Protein AF-0000000075760224 (afdb_homodimer)

Structure (mmCIF, N/CA/C/O backbone):
data_AF-0000000075760224-model_v1
#
loop_
_entity.id
_entity.type
_entity.pdbx_description
1 polymer 'JmjC domain-containing protein'
#
loop_
_atom_site.group_PDB
_atom_site.id
_atom_site.type_symbol
_atom_site.label_atom_id
_atom_site.label_alt_id
_atom_site.label_comp_id
_atom_site.label_asym_id
_atom_site.label_entity_id
_atom_site.label_seq_id
_atom_site.pdbx_PDB_ins_code
_atom_site.Cartn_x
_atom_site.Cartn_y
_atom_site.Cartn_z
_atom_site.occupancy
_atom_site.B_iso_or_equiv
_atom_site.auth_seq_id
_atom_site.auth_comp_id
_atom_site.auth_asym_id
_atom_site.auth_atom_id
_atom_site.pdbx_PDB_model_num
ATOM 1 N N . MET A 1 1 ? -5.883 -42.688 2.965 1 46.28 1 MET A N 1
ATOM 2 C CA . MET A 1 1 ? -4.938 -41.656 3.363 1 46.28 1 MET A CA 1
ATOM 3 C C . MET A 1 1 ? -3.744 -41.594 2.418 1 46.28 1 MET A C 1
ATOM 5 O O . MET A 1 1 ? -2.818 -42.406 2.543 1 46.28 1 MET A O 1
ATOM 9 N N . THR A 1 2 ? -4.09 -41.062 1.097 1 63.41 2 THR A N 1
ATOM 10 C CA . THR A 1 2 ? -3.432 -41.031 -0.203 1 63.41 2 THR A CA 1
ATOM 11 C C . THR A 1 2 ? -2.045 -40.406 -0.088 1 63.41 2 THR A C 1
ATOM 13 O O . THR A 1 2 ? -1.221 -40.531 -0.996 1 63.41 2 THR A O 1
ATOM 16 N N . SER A 1 3 ? -1.834 -39.938 1.154 1 78.12 3 SER A N 1
ATOM 17 C CA . SER A 1 3 ? -0.6 -39.156 1.267 1 78.12 3 SER A CA 1
ATOM 18 C C . SER A 1 3 ? 0.62 -40.062 1.327 1 78.12 3 SER A C 1
ATOM 20 O O . SER A 1 3 ? 1.736 -39.656 1.024 1 78.12 3 SER A O 1
ATOM 22 N N . ASP A 1 4 ? 0.346 -41.406 1.604 1 88.06 4 ASP A N 1
ATOM 23 C CA . ASP A 1 4 ? 1.471 -42.344 1.725 1 88.06 4 ASP A CA 1
ATOM 24 C C . ASP A 1 4 ? 1.551 -43.281 0.516 1 88.06 4 ASP A C 1
ATOM 26 O O . ASP A 1 4 ? 2.486 -44.062 0.398 1 88.06 4 ASP A O 1
ATOM 30 N N . ILE A 1 5 ? 0.631 -43.125 -0.309 1 91.25 5 ILE A N 1
ATOM 31 C CA . ILE A 1 5 ? 0.588 -43.969 -1.491 1 91.25 5 ILE A CA 1
ATOM 32 C C . ILE A 1 5 ? 1.533 -43.438 -2.559 1 91.25 5 ILE A C 1
ATOM 34 O O . ILE A 1 5 ? 1.51 -42.219 -2.861 1 91.25 5 ILE A O 1
ATOM 38 N N . PRO A 1 6 ? 2.352 -44.375 -3.012 1 94 6 PRO A N 1
ATOM 39 C CA . PRO A 1 6 ? 3.236 -43.938 -4.09 1 94 6 PRO A CA 1
ATOM 40 C C . PRO A 1 6 ? 2.473 -43.344 -5.277 1 94 6 PRO A C 1
ATOM 42 O O . PRO A 1 6 ? 1.402 -43.844 -5.633 1 94 6 PRO A O 1
ATOM 45 N N . LEU A 1 7 ? 3.002 -42.312 -5.773 1 95.12 7 LEU A N 1
ATOM 46 C CA . LEU A 1 7 ? 2.393 -41.656 -6.926 1 95.12 7 LEU A CA 1
ATOM 47 C C . LEU A 1 7 ? 3.254 -41.844 -8.172 1 95.12 7 LEU A C 1
ATOM 49 O O . LEU A 1 7 ? 4.453 -41.562 -8.148 1 95.12 7 LEU A O 1
ATOM 53 N N . GLN A 1 8 ? 2.646 -42.25 -9.258 1 94.88 8 GLN A N 1
ATOM 54 C CA . GLN A 1 8 ? 3.355 -42.406 -10.516 1 94.88 8 GLN A CA 1
ATOM 55 C C . GLN A 1 8 ? 3.98 -41.094 -10.984 1 94.88 8 GLN A C 1
ATOM 57 O O . GLN A 1 8 ? 5.125 -41.062 -11.438 1 94.88 8 GLN A O 1
ATOM 62 N N . ILE A 1 9 ? 3.273 -40 -10.805 1 96.88 9 ILE A N 1
ATOM 63 C CA . ILE A 1 9 ? 3.709 -38.688 -11.273 1 96.88 9 ILE A CA 1
ATOM 64 C C . ILE A 1 9 ? 4.973 -38.281 -10.531 1 96.88 9 ILE A C 1
ATOM 66 O O . ILE A 1 9 ? 5.715 -37.406 -10.992 1 96.88 9 ILE A O 1
ATOM 70 N N . LEU A 1 10 ? 5.215 -38.906 -9.352 1 97.19 10 LEU A N 1
ATOM 71 C CA . LEU A 1 10 ? 6.387 -38.594 -8.539 1 97.19 10 LEU A CA 1
ATOM 72 C C . LEU A 1 10 ? 7.414 -39.719 -8.602 1 97.19 10 LEU A C 1
ATOM 74 O O . LEU A 1 10 ? 8.289 -39.812 -7.742 1 97.19 10 LEU A O 1
ATOM 78 N N . GLY A 1 11 ? 7.242 -40.594 -9.57 1 95.88 11 GLY A N 1
ATOM 79 C CA . GLY A 1 11 ? 8.203 -41.656 -9.766 1 95.88 11 GLY A CA 1
ATOM 80 C C . GLY A 1 11 ? 8.094 -42.75 -8.727 1 95.88 11 GLY A C 1
ATOM 81 O O . GLY A 1 11 ? 9.094 -43.406 -8.391 1 95.88 11 GLY A O 1
ATOM 82 N N . GLY A 1 12 ? 6.961 -42.781 -8.102 1 96.06 12 GLY A N 1
ATOM 83 C CA . GLY A 1 12 ? 6.727 -43.875 -7.168 1 96.06 12 GLY A CA 1
ATOM 84 C C . GLY A 1 12 ? 6.941 -43.5 -5.719 1 96.06 12 GLY A C 1
ATOM 85 O O . GLY A 1 12 ? 6.785 -44.312 -4.816 1 96.06 12 GLY A O 1
ATOM 86 N N . ILE A 1 13 ? 7.297 -42.312 -5.473 1 96.19 13 ILE A N 1
ATOM 87 C CA . ILE A 1 13 ? 7.355 -41.906 -4.078 1 96.19 13 ILE A CA 1
ATOM 88 C C . ILE A 1 13 ? 6.027 -41.25 -3.678 1 96.19 13 ILE A C 1
ATOM 90 O O . ILE A 1 13 ? 5.238 -40.844 -4.539 1 96.19 13 ILE A O 1
ATOM 94 N N . SER A 1 14 ? 5.812 -41.188 -2.438 1 96.94 14 SER A N 1
ATOM 95 C CA . SER A 1 14 ? 4.551 -40.656 -1.937 1 96.94 14 SER A CA 1
ATOM 96 C C . SER A 1 14 ? 4.586 -39.125 -1.882 1 96.94 14 SER A C 1
ATOM 98 O O . SER A 1 14 ? 5.66 -38.531 -1.923 1 96.94 14 SER A O 1
ATOM 100 N N . ALA A 1 15 ? 3.369 -38.625 -1.834 1 96.62 15 ALA A N 1
ATOM 101 C CA . ALA A 1 15 ? 3.275 -37.188 -1.642 1 96.62 15 ALA A CA 1
ATOM 102 C C . ALA A 1 15 ? 3.994 -36.75 -0.366 1 96.62 15 ALA A C 1
ATOM 104 O O . ALA A 1 15 ? 4.703 -35.719 -0.356 1 96.62 15 ALA A O 1
ATOM 105 N N . ARG A 1 16 ? 3.828 -37.438 0.698 1 97.31 16 ARG A N 1
ATOM 106 C CA . ARG A 1 16 ? 4.473 -37.125 1.971 1 97.31 16 ARG A CA 1
ATOM 107 C C . ARG A 1 16 ? 5.992 -37.094 1.824 1 97.31 16 ARG A C 1
ATOM 109 O O . ARG A 1 16 ? 6.656 -36.188 2.328 1 97.31 16 ARG A O 1
ATOM 116 N N . GLU A 1 17 ? 6.504 -38.125 1.164 1 97.62 17 GLU A N 1
ATOM 117 C CA . GLU A 1 17 ? 7.945 -38.188 0.942 1 97.62 17 GLU A CA 1
ATOM 118 C C . GLU A 1 17 ? 8.43 -37 0.099 1 97.62 17 GLU A C 1
ATOM 120 O O . GLU A 1 17 ? 9.461 -36.406 0.4 1 97.62 17 GLU A O 1
ATOM 125 N N . PHE A 1 18 ? 7.742 -36.719 -0.937 1 98.25 18 PHE A N 1
ATOM 126 C CA . PHE A 1 18 ? 8.109 -35.594 -1.794 1 98.25 18 PHE A CA 1
ATOM 127 C C . PHE A 1 18 ? 8.133 -34.281 -1.004 1 98.25 18 PHE A C 1
ATOM 129 O O . PHE A 1 18 ? 9.086 -33.5 -1.097 1 98.25 18 PHE A O 1
ATOM 136 N N . LEU A 1 19 ? 7.051 -34.062 -0.207 1 97.75 19 LEU A N 1
ATOM 137 C CA . LEU A 1 19 ? 6.934 -32.844 0.562 1 97.75 19 LEU A CA 1
ATOM 138 C C . LEU A 1 19 ? 8.023 -32.75 1.629 1 97.75 19 LEU A C 1
ATOM 140 O O . LEU A 1 19 ? 8.547 -31.672 1.906 1 97.75 19 LEU A O 1
ATOM 144 N N . ARG A 1 20 ? 8.375 -33.812 2.172 1 97.06 20 ARG A N 1
ATOM 145 C CA . ARG A 1 20 ? 9.383 -33.844 3.223 1 97.06 20 ARG A CA 1
ATOM 146 C C . ARG A 1 20 ? 10.781 -33.625 2.65 1 97.06 20 ARG A C 1
ATOM 148 O O . ARG A 1 20 ? 11.578 -32.875 3.217 1 97.06 20 ARG A O 1
ATOM 155 N N . ASP A 1 21 ? 11.078 -34.188 1.436 1 98.06 21 ASP A N 1
ATOM 156 C CA . ASP A 1 21 ? 12.469 -34.312 1.008 1 98.06 21 ASP A CA 1
ATOM 157 C C . ASP A 1 21 ? 12.773 -33.375 -0.152 1 98.06 21 ASP A C 1
ATOM 159 O O . ASP A 1 21 ? 13.938 -33.062 -0.407 1 98.06 21 ASP A O 1
ATOM 163 N N . TYR A 1 22 ? 11.734 -32.906 -0.926 1 98.56 22 TYR A N 1
ATOM 164 C CA . TYR A 1 22 ? 12.047 -32.25 -2.191 1 98.56 22 TYR A CA 1
ATOM 165 C C . TYR A 1 22 ? 11.375 -30.891 -2.283 1 98.56 22 TYR A C 1
ATOM 167 O O . TYR A 1 22 ? 11.992 -29.906 -2.697 1 98.56 22 TYR A O 1
ATOM 175 N N . TRP A 1 23 ? 10.102 -30.781 -1.84 1 98.44 23 TRP A N 1
ATOM 176 C CA . TRP A 1 23 ? 9.32 -29.562 -2 1 98.44 23 TRP A CA 1
ATOM 177 C C . TRP A 1 23 ? 10.031 -28.359 -1.372 1 98.44 23 TRP A C 1
ATOM 179 O O . TRP A 1 23 ? 10.164 -28.281 -0.148 1 98.44 23 TRP A O 1
ATOM 189 N N . GLN A 1 24 ? 10.508 -27.438 -2.209 1 98 24 GLN A N 1
ATOM 190 C CA . GLN A 1 24 ? 11.227 -26.219 -1.864 1 98 24 GLN A CA 1
ATOM 191 C C . GLN A 1 24 ? 12.57 -26.531 -1.207 1 98 24 GLN A C 1
ATOM 193 O O . GLN A 1 24 ? 13.039 -25.781 -0.354 1 98 24 GLN A O 1
ATOM 198 N N . LYS A 1 25 ? 13.18 -27.688 -1.519 1 98 25 LYS A N 1
ATOM 199 C CA . LYS A 1 25 ? 14.43 -28.094 -0.888 1 98 25 LYS A CA 1
ATOM 200 C C . LYS A 1 25 ? 15.477 -28.469 -1.935 1 98 25 LYS A C 1
ATOM 202 O O . LYS A 1 25 ? 16.578 -27.938 -1.939 1 98 25 LYS A O 1
ATOM 207 N N . LYS A 1 26 ? 15.188 -29.344 -2.773 1 97.94 26 LYS A N 1
ATOM 208 C CA . LYS A 1 26 ? 16.125 -29.766 -3.812 1 97.94 26 LYS A CA 1
ATOM 209 C C . LYS A 1 26 ? 15.383 -30.281 -5.043 1 97.94 26 LYS A C 1
ATOM 211 O O . LYS A 1 26 ? 14.211 -30.656 -4.957 1 97.94 26 LYS A O 1
ATOM 216 N N . PRO A 1 27 ? 16.078 -30.25 -6.242 1 98.62 27 PRO A N 1
ATOM 217 C CA . PRO A 1 27 ? 15.445 -30.719 -7.477 1 98.62 27 PRO A CA 1
ATOM 218 C C . PRO A 1 27 ? 15.195 -32.219 -7.484 1 98.62 27 PRO A C 1
ATOM 220 O O . PRO A 1 27 ? 15.797 -32.969 -6.695 1 98.62 27 PRO A O 1
ATOM 223 N N . LEU A 1 28 ? 14.266 -32.688 -8.32 1 98.75 28 LEU A N 1
ATOM 224 C CA . LEU A 1 28 ? 13.945 -34.094 -8.469 1 98.75 28 LEU A CA 1
ATOM 225 C C . LEU A 1 28 ? 13.695 -34.438 -9.93 1 98.75 28 LEU A C 1
ATOM 227 O O . LEU A 1 28 ? 12.805 -33.875 -10.562 1 98.75 28 LEU A O 1
ATOM 231 N N . LEU A 1 29 ? 14.508 -35.312 -10.539 1 98.75 29 LEU A N 1
ATOM 232 C CA . LEU A 1 29 ? 14.258 -35.875 -11.859 1 98.75 29 LEU A CA 1
ATOM 233 C C . LEU A 1 29 ? 13.375 -37.125 -11.773 1 98.75 29 LEU A C 1
ATOM 235 O O . LEU A 1 29 ? 13.664 -38.031 -11.008 1 98.75 29 LEU A O 1
ATOM 239 N N . ILE A 1 30 ? 12.32 -37.125 -12.469 1 98.69 30 ILE A N 1
ATOM 240 C CA . ILE A 1 30 ? 11.398 -38.25 -12.5 1 98.69 30 ILE A CA 1
ATOM 241 C C . ILE A 1 30 ? 11.312 -38.812 -13.914 1 98.69 30 ILE A C 1
ATOM 243 O O . ILE A 1 30 ? 10.695 -38.188 -14.797 1 98.69 30 ILE A O 1
ATOM 247 N N . ARG A 1 31 ? 11.875 -39.938 -14.141 1 98.5 31 ARG A N 1
ATOM 248 C CA . ARG A 1 31 ? 11.773 -40.594 -15.445 1 98.5 31 ARG A CA 1
ATOM 249 C C . ARG A 1 31 ? 10.383 -41.156 -15.656 1 98.5 31 ARG A C 1
ATOM 251 O O . ARG A 1 31 ? 9.859 -41.875 -14.797 1 98.5 31 ARG A O 1
ATOM 258 N N . GLN A 1 32 ? 9.82 -40.844 -16.797 1 98.12 32 GLN A N 1
ATOM 259 C CA . GLN A 1 32 ? 8.508 -41.344 -17.188 1 98.12 32 GLN A CA 1
ATOM 260 C C . GLN A 1 32 ? 7.473 -41.062 -16.094 1 98.12 32 GLN A C 1
ATOM 262 O O . GLN A 1 32 ? 6.754 -42 -15.68 1 98.12 32 GLN A O 1
ATOM 267 N N . ALA A 1 33 ? 7.516 -39.875 -15.586 1 98.38 33 ALA A N 1
ATOM 268 C CA . ALA A 1 33 ? 6.48 -39.438 -14.656 1 98.38 33 ALA A CA 1
ATOM 269 C C . ALA A 1 33 ? 5.086 -39.719 -15.211 1 98.38 33 ALA A C 1
ATOM 271 O O . ALA A 1 33 ? 4.188 -40.125 -14.469 1 98.38 33 ALA A O 1
ATOM 272 N N . ILE A 1 34 ? 4.887 -39.438 -16.469 1 97.88 34 ILE A N 1
ATOM 273 C CA . ILE A 1 34 ? 3.709 -39.875 -17.219 1 97.88 34 ILE A CA 1
ATOM 274 C C . ILE A 1 34 ? 4.125 -40.781 -18.359 1 97.88 34 ILE A C 1
ATOM 276 O O . ILE A 1 34 ? 4.457 -40.344 -19.453 1 97.88 34 ILE A O 1
ATOM 280 N N . PRO A 1 35 ? 3.959 -42.031 -18.125 1 96.75 35 PRO A N 1
ATOM 281 C CA . PRO A 1 35 ? 4.441 -43 -19.109 1 96.75 35 PRO A CA 1
ATOM 282 C C . PRO A 1 35 ? 3.75 -42.844 -20.469 1 96.75 35 PRO A C 1
ATOM 284 O O . PRO A 1 35 ? 2.52 -42.781 -20.531 1 96.75 35 PRO A O 1
ATOM 287 N N . GLY A 1 36 ? 4.57 -42.844 -21.484 1 95.12 36 GLY A N 1
ATOM 288 C CA . GLY A 1 36 ? 4.047 -42.75 -22.844 1 95.12 36 GLY A CA 1
ATOM 289 C C . GLY A 1 36 ? 3.297 -41.469 -23.125 1 95.12 36 GLY A C 1
ATOM 290 O O . GLY A 1 36 ? 2.33 -41.469 -23.891 1 95.12 36 GLY A O 1
ATOM 291 N N . PHE A 1 37 ? 3.695 -40.438 -22.5 1 97.31 37 PHE A N 1
ATOM 292 C CA . PHE A 1 37 ? 3.006 -39.156 -22.641 1 97.31 37 PHE A CA 1
ATOM 293 C C . PHE A 1 37 ? 3 -38.688 -24.094 1 97.31 37 PHE A C 1
ATOM 295 O O . PHE A 1 37 ? 4.035 -38.719 -24.766 1 97.31 37 PHE A O 1
ATOM 302 N N . GLN A 1 38 ? 1.79 -38.344 -24.578 1 96.25 38 GLN A N 1
ATOM 303 C CA . GLN A 1 38 ? 1.595 -37.719 -25.875 1 96.25 38 GLN A CA 1
ATOM 304 C C . GLN A 1 38 ? 0.991 -36.312 -25.719 1 96.25 38 GLN A C 1
ATOM 306 O O . GLN A 1 38 ? -0.082 -36.156 -25.125 1 96.25 38 GLN A O 1
ATOM 311 N N . SER A 1 39 ? 1.706 -35.375 -26.203 1 96.81 39 SER A N 1
ATOM 312 C CA . SER A 1 39 ? 1.225 -34 -26.078 1 96.81 39 SER A CA 1
ATOM 313 C C . SER A 1 39 ? -0.166 -33.844 -26.688 1 96.81 39 SER A C 1
ATOM 315 O O . SER A 1 39 ? -0.39 -34.219 -27.844 1 96.81 39 SER A O 1
ATOM 317 N N . PRO A 1 40 ? -1.047 -33.219 -25.922 1 96.31 40 PRO A N 1
ATOM 318 C CA . PRO A 1 40 ? -2.393 -33 -26.453 1 96.31 40 PRO A CA 1
ATOM 319 C C . PRO A 1 40 ? -2.436 -31.906 -27.516 1 96.31 40 PRO A C 1
ATOM 321 O O . PRO A 1 40 ? -3.422 -31.781 -28.25 1 96.31 40 PRO A O 1
ATOM 324 N N . ILE A 1 41 ? -1.435 -31.125 -27.578 1 96.94 41 ILE A N 1
ATOM 325 C CA . ILE A 1 41 ? -1.355 -30.094 -28.594 1 96.94 41 ILE A CA 1
ATOM 326 C C . ILE A 1 41 ? -0.069 -30.25 -29.406 1 96.94 41 ILE A C 1
ATOM 328 O O . ILE A 1 41 ? 0.978 -30.594 -28.859 1 96.94 41 ILE A O 1
ATOM 332 N N . SER A 1 42 ? -0.177 -30.016 -30.688 1 97.38 42 SER A N 1
ATOM 333 C CA . SER A 1 42 ? 0.991 -30.078 -31.562 1 97.38 42 SER A CA 1
ATOM 334 C C . SER A 1 42 ? 1.739 -28.75 -31.578 1 97.38 42 SER A C 1
ATOM 336 O O . SER A 1 42 ? 1.207 -27.719 -31.156 1 97.38 42 SER A O 1
ATOM 338 N N . PRO A 1 43 ? 2.996 -28.812 -32.094 1 97.31 43 PRO A N 1
ATOM 339 C CA . PRO A 1 43 ? 3.734 -27.562 -32.281 1 97.31 43 PRO A CA 1
ATOM 340 C C . PRO A 1 43 ? 2.979 -26.547 -33.125 1 97.31 43 PRO A C 1
ATOM 342 O O . PRO A 1 43 ? 2.943 -25.359 -32.812 1 97.31 43 PRO A O 1
ATOM 345 N N . ASP A 1 44 ? 2.35 -27.031 -34.156 1 97 44 ASP A N 1
ATOM 346 C CA . ASP A 1 44 ? 1.615 -26.141 -35.062 1 97 44 ASP A CA 1
ATOM 347 C C . ASP A 1 44 ? 0.422 -25.5 -34.375 1 97 44 ASP A C 1
ATOM 349 O O . ASP A 1 44 ? 0.134 -24.328 -34.562 1 97 44 ASP A O 1
ATOM 353 N N . GLU A 1 45 ? -0.221 -26.297 -33.625 1 97.62 45 GLU A N 1
ATOM 354 C CA . GLU A 1 45 ? -1.354 -25.781 -32.875 1 97.62 45 GLU A CA 1
ATOM 355 C C . GLU A 1 45 ? -0.904 -24.734 -31.859 1 97.62 45 GLU A C 1
ATOM 357 O O . GLU A 1 45 ? -1.586 -23.719 -31.656 1 97.62 45 GLU A O 1
ATOM 362 N N . LEU A 1 46 ? 0.203 -25.016 -31.234 1 98.38 46 LEU A N 1
ATOM 363 C CA . LEU A 1 46 ? 0.751 -24.062 -30.281 1 98.38 46 LEU A CA 1
ATOM 364 C C . LEU A 1 46 ? 1.083 -22.734 -30.984 1 98.38 46 LEU A C 1
ATOM 366 O O . LEU A 1 46 ? 0.744 -21.672 -30.484 1 98.38 46 LEU A O 1
ATOM 370 N N . ALA A 1 47 ? 1.733 -22.812 -32.125 1 97.88 47 ALA A N 1
ATOM 371 C CA . ALA A 1 47 ? 2.018 -21.625 -32.938 1 97.88 47 ALA A CA 1
ATOM 372 C C . ALA A 1 47 ? 0.734 -20.875 -33.281 1 97.88 47 ALA A C 1
ATOM 374 O O . ALA A 1 47 ? 0.706 -19.641 -33.312 1 97.88 47 ALA A O 1
ATOM 375 N N . GLY A 1 48 ? -0.231 -21.672 -33.625 1 97.94 48 GLY A N 1
ATOM 376 C CA . GLY A 1 48 ? -1.524 -21.078 -33.906 1 97.94 48 GLY A CA 1
ATOM 377 C C . GLY A 1 48 ? -2.092 -20.25 -32.781 1 97.94 48 GLY A C 1
ATOM 378 O O . GLY A 1 48 ? -2.66 -19.188 -33 1 97.94 48 GLY A O 1
ATOM 379 N N . LEU A 1 49 ? -1.981 -20.734 -31.562 1 98.06 49 LEU A N 1
ATOM 380 C CA . LEU A 1 49 ? -2.445 -20 -30.391 1 98.06 49 LEU A CA 1
ATOM 381 C C . LEU A 1 49 ? -1.735 -18.656 -30.281 1 98.06 49 LEU A C 1
ATOM 383 O O . LEU A 1 49 ? -2.346 -17.656 -29.891 1 98.06 49 LEU A O 1
ATOM 387 N N . SER A 1 50 ? -0.488 -18.578 -30.625 1 98.25 50 SER A N 1
ATOM 388 C CA . SER A 1 50 ? 0.325 -17.375 -30.484 1 98.25 50 SER A CA 1
ATOM 389 C C . SER A 1 50 ? -0.101 -16.297 -31.469 1 98.25 50 SER A C 1
ATOM 391 O O . SER A 1 50 ? 0.34 -15.156 -31.375 1 98.25 50 SER A O 1
ATOM 393 N N . LEU A 1 51 ? -0.945 -16.672 -32.5 1 97.94 51 LEU A N 1
ATOM 394 C CA . LEU A 1 51 ? -1.429 -15.695 -33.469 1 97.94 51 LEU A CA 1
ATOM 395 C C . LEU A 1 51 ? -2.613 -14.914 -32.906 1 97.94 51 LEU A C 1
ATOM 397 O O . LEU A 1 51 ? -2.996 -13.883 -33.469 1 97.94 51 LEU A O 1
ATOM 401 N N . GLU A 1 52 ? -3.166 -15.43 -31.844 1 96.5 52 GLU A N 1
ATOM 402 C CA . GLU A 1 52 ? -4.371 -14.828 -31.281 1 96.5 52 GLU A CA 1
ATOM 403 C C . GLU A 1 52 ? -4.035 -13.617 -30.422 1 96.5 52 GLU A C 1
ATOM 405 O O . GLU A 1 52 ? -3.094 -13.664 -29.625 1 96.5 52 GLU A O 1
ATOM 410 N N . GLU A 1 53 ? -4.828 -12.578 -30.422 1 94.56 53 GLU A N 1
ATOM 411 C CA . GLU A 1 53 ? -4.582 -11.312 -29.719 1 94.56 53 GLU A CA 1
ATOM 412 C C . GLU A 1 53 ? -4.719 -11.477 -28.219 1 94.56 53 GLU A C 1
ATOM 414 O O . GLU A 1 53 ? -4.027 -10.797 -27.453 1 94.56 53 GLU A O 1
ATOM 419 N N . ASP A 1 54 ? -5.504 -12.336 -27.766 1 93.75 54 ASP A N 1
ATOM 420 C CA . ASP A 1 54 ? -5.797 -12.438 -26.344 1 93.75 54 ASP A CA 1
ATOM 421 C C . ASP A 1 54 ? -4.926 -13.5 -25.672 1 93.75 54 ASP A C 1
ATOM 423 O O . ASP A 1 54 ? -5.133 -13.828 -24.5 1 93.75 54 ASP A O 1
ATOM 427 N N . VAL A 1 55 ? -3.959 -14.031 -26.453 1 96.81 55 VAL A N 1
ATOM 428 C CA . VAL A 1 55 ? -3.076 -15.062 -25.922 1 96.81 55 VAL A CA 1
ATOM 429 C C . VAL A 1 55 ? -1.679 -14.484 -25.703 1 96.81 55 VAL A C 1
ATOM 431 O O . VAL A 1 55 ? -1.061 -13.977 -26.641 1 96.81 55 VAL A O 1
ATOM 434 N N . GLU A 1 56 ? -1.23 -14.531 -24.453 1 97.25 56 GLU A N 1
ATOM 435 C CA . GLU A 1 56 ? 0.111 -14.055 -24.141 1 97.25 56 GLU A CA 1
ATOM 436 C C . GLU A 1 56 ? 1.178 -15.023 -24.641 1 97.25 56 GLU A C 1
ATOM 438 O O . GLU A 1 56 ? 1.187 -16.188 -24.25 1 97.25 56 GLU A O 1
ATOM 443 N N . SER A 1 57 ? 2.018 -14.562 -25.531 1 98.19 57 SER A N 1
ATOM 444 C CA . SER A 1 57 ? 3.08 -15.383 -26.094 1 98.19 57 SER A CA 1
ATOM 445 C C . SER A 1 57 ? 4.348 -14.57 -26.312 1 98.19 57 SER A C 1
ATOM 447 O O . SER A 1 57 ? 4.297 -13.344 -26.422 1 98.19 57 SER A O 1
ATOM 449 N N . ARG A 1 58 ? 5.559 -15.234 -26.297 1 97.56 58 ARG A N 1
ATOM 450 C CA . ARG A 1 58 ? 6.859 -14.617 -26.531 1 97.56 58 ARG A CA 1
ATOM 451 C C . ARG A 1 58 ? 7.762 -15.531 -27.344 1 97.56 58 ARG A C 1
ATOM 453 O O . ARG A 1 58 ? 7.648 -16.75 -27.281 1 97.56 58 ARG A O 1
ATOM 460 N N . LEU A 1 59 ? 8.602 -14.883 -28.109 1 97.69 59 LEU A N 1
ATOM 461 C CA . LEU A 1 59 ? 9.648 -15.57 -28.859 1 97.69 59 LEU A CA 1
ATOM 462 C C . LEU A 1 59 ? 11.031 -15.133 -28.359 1 97.69 59 LEU A C 1
ATOM 464 O O . LEU A 1 59 ? 11.297 -13.938 -28.25 1 97.69 59 LEU A O 1
ATOM 468 N N . VAL A 1 60 ? 11.789 -16.109 -28.031 1 97.31 60 VAL A N 1
ATOM 469 C CA . VAL A 1 60 ? 13.18 -15.836 -27.656 1 97.31 60 VAL A CA 1
ATOM 470 C C . VAL A 1 60 ? 14.109 -16.375 -28.734 1 97.31 60 VAL A C 1
ATOM 472 O O . VAL A 1 60 ? 14.094 -17.578 -29.047 1 97.31 60 VAL A O 1
ATOM 475 N N . ILE A 1 61 ? 14.898 -15.484 -29.281 1 96.38 61 ILE A N 1
ATOM 476 C CA . ILE A 1 61 ? 15.859 -15.836 -30.328 1 96.38 61 ILE A CA 1
ATOM 477 C C . ILE A 1 61 ? 17.281 -15.57 -29.828 1 96.38 61 ILE A C 1
ATOM 479 O O . ILE A 1 61 ? 17.656 -14.422 -29.594 1 96.38 61 ILE A O 1
ATOM 483 N N . GLU A 1 62 ? 18.031 -16.625 -29.719 1 94.44 62 GLU A N 1
ATOM 484 C CA . GLU A 1 62 ? 19.344 -16.5 -29.094 1 94.44 62 GLU A CA 1
ATOM 485 C C . GLU A 1 62 ? 20.266 -15.617 -29.922 1 94.44 62 GLU A C 1
ATOM 487 O O . GLU A 1 62 ? 21 -14.789 -29.375 1 94.44 62 GLU A O 1
ATOM 492 N N . HIS A 1 63 ? 20.281 -15.812 -31.203 1 91.25 63 HIS A N 1
ATOM 493 C CA . HIS A 1 63 ? 21.172 -15.07 -32.094 1 91.25 63 HIS A CA 1
ATOM 494 C C . HIS A 1 63 ? 20.375 -14.172 -33.031 1 91.25 63 HIS A C 1
ATOM 496 O O . HIS A 1 63 ? 20.578 -14.219 -34.25 1 91.25 63 HIS A O 1
ATOM 502 N N . GLY A 1 64 ? 19.578 -13.305 -32.5 1 87.56 64 GLY A N 1
ATOM 503 C CA . GLY A 1 64 ? 18.812 -12.375 -33.312 1 87.56 64 GLY A CA 1
ATOM 504 C C . GLY A 1 64 ? 19.5 -11.039 -33.5 1 87.56 64 GLY A C 1
ATOM 505 O O . GLY A 1 64 ? 20.719 -10.984 -33.719 1 87.56 64 GLY A O 1
ATOM 506 N N . GLU A 1 65 ? 18.781 -10.008 -33.531 1 82.5 65 GLU A N 1
ATOM 507 C CA . GLU A 1 65 ? 19.375 -8.68 -33.625 1 82.5 65 GLU A CA 1
ATOM 508 C C . GLU A 1 65 ? 20.312 -8.406 -32.438 1 82.5 65 GLU A C 1
ATOM 510 O O . GLU A 1 65 ? 21.297 -7.684 -32.562 1 82.5 65 GLU A O 1
ATOM 515 N N . SER A 1 66 ? 19.938 -8.977 -31.344 1 82.31 66 SER A N 1
ATOM 516 C CA . SER A 1 66 ? 20.766 -9.016 -30.141 1 82.31 66 SER A CA 1
ATOM 517 C C . SER A 1 66 ? 20.797 -10.414 -29.547 1 82.31 66 SER A C 1
ATOM 519 O O . SER A 1 66 ? 19.953 -11.25 -29.844 1 82.31 66 SER A O 1
ATOM 521 N N . PRO A 1 67 ? 21.953 -10.539 -28.891 1 86.44 67 PRO A N 1
ATOM 522 C CA . PRO A 1 67 ? 21.875 -11.812 -28.172 1 86.44 67 PRO A CA 1
ATOM 523 C C . PRO A 1 67 ? 20.672 -11.914 -27.25 1 86.44 67 PRO A C 1
ATOM 525 O O . PRO A 1 67 ? 20.391 -10.977 -26.484 1 86.44 67 PRO A O 1
ATOM 528 N N . TRP A 1 68 ? 19.938 -13.023 -27.516 1 92.12 68 TRP A N 1
ATOM 529 C CA . TRP A 1 68 ? 18.719 -13.289 -26.766 1 92.12 68 TRP A CA 1
ATOM 530 C C . TRP A 1 68 ? 17.641 -12.242 -27.078 1 92.12 68 TRP A C 1
ATOM 532 O O . TRP A 1 68 ? 17.188 -11.531 -26.188 1 92.12 68 TRP A O 1
ATOM 542 N N . GLU A 1 69 ? 17.219 -12.227 -28.188 1 94.25 69 GLU A N 1
ATOM 543 C CA . GLU A 1 69 ? 16.172 -11.305 -28.625 1 94.25 69 GLU A CA 1
ATOM 544 C C . GLU A 1 69 ? 14.789 -11.773 -28.156 1 94.25 69 GLU A C 1
ATOM 546 O O . GLU A 1 69 ? 14.453 -12.953 -28.281 1 94.25 69 GLU A O 1
ATOM 551 N N . LEU A 1 70 ? 14.047 -10.836 -27.594 1 95.75 70 LEU A N 1
ATOM 552 C CA . LEU A 1 70 ? 12.688 -11.125 -27.141 1 95.75 70 LEU A CA 1
ATOM 553 C C . LEU A 1 70 ? 11.656 -10.422 -28.016 1 95.75 70 LEU A C 1
ATOM 555 O O . LEU A 1 70 ? 11.773 -9.227 -28.266 1 95.75 70 LEU A O 1
ATOM 559 N N . ARG A 1 71 ? 10.734 -11.219 -28.547 1 96.06 71 ARG A N 1
ATOM 560 C CA . ARG A 1 71 ? 9.578 -10.68 -29.25 1 96.06 71 ARG A CA 1
ATOM 561 C C . ARG A 1 71 ? 8.273 -11.047 -28.547 1 96.06 71 ARG A C 1
ATOM 563 O O . ARG A 1 71 ? 8.141 -12.156 -28.031 1 96.06 71 ARG A O 1
ATOM 570 N N . ARG A 1 72 ? 7.371 -10.156 -28.547 1 96.19 72 ARG A N 1
ATOM 571 C CA . ARG A 1 72 ? 6.082 -10.398 -27.906 1 96.19 72 ARG A CA 1
ATOM 572 C C . ARG A 1 72 ? 4.98 -10.555 -28.953 1 96.19 72 ARG A C 1
ATOM 574 O O . ARG A 1 72 ? 4.961 -9.844 -29.953 1 96.19 72 ARG A O 1
ATOM 581 N N . GLY A 1 73 ? 4.086 -11.414 -28.688 1 96.31 73 GLY A N 1
ATOM 582 C CA . GLY A 1 73 ? 2.947 -11.617 -29.578 1 96.31 73 GLY A CA 1
ATOM 583 C C . GLY A 1 73 ? 1.901 -10.523 -29.453 1 96.31 73 GLY A C 1
ATOM 584 O O . GLY A 1 73 ? 2.049 -9.594 -28.656 1 96.31 73 GLY A O 1
ATOM 585 N N . PRO A 1 74 ? 0.909 -10.695 -30.25 1 97.75 74 PRO A N 1
ATOM 586 C CA . PRO A 1 74 ? 0.614 -11.805 -31.156 1 97.75 74 PRO A CA 1
ATOM 587 C C . PRO A 1 74 ? 1.519 -11.828 -32.375 1 97.75 74 PRO A C 1
ATOM 589 O O . PRO A 1 74 ? 1.954 -10.773 -32.844 1 97.75 74 PRO A O 1
ATOM 592 N N . PHE A 1 75 ? 1.729 -13.016 -32.906 1 97.94 75 PHE A N 1
ATOM 593 C CA . PHE A 1 75 ? 2.586 -13.203 -34.062 1 97.94 75 PHE A CA 1
ATOM 594 C C . PHE A 1 75 ? 1.752 -13.461 -35.312 1 97.94 75 PHE A C 1
ATOM 596 O O . PHE A 1 75 ? 0.525 -13.555 -35.25 1 97.94 75 PHE A O 1
ATOM 603 N N . THR A 1 76 ? 2.455 -13.445 -36.438 1 97.06 76 THR A N 1
ATOM 604 C CA . THR A 1 76 ? 1.839 -13.812 -37.719 1 97.06 76 THR A CA 1
ATOM 605 C C . THR A 1 76 ? 2.514 -15.047 -38.312 1 97.06 76 THR A C 1
ATOM 607 O O . THR A 1 76 ? 3.568 -15.469 -37.844 1 97.06 76 THR A O 1
ATOM 610 N N . GLU A 1 77 ? 1.866 -15.578 -39.312 1 94.69 77 GLU A N 1
ATOM 611 C CA . GLU A 1 77 ? 2.459 -16.719 -40.031 1 94.69 77 GLU A CA 1
ATOM 612 C C . GLU A 1 77 ? 3.814 -16.344 -40.625 1 94.69 77 GLU A C 1
ATOM 614 O O . GLU A 1 77 ? 4.73 -17.172 -40.656 1 94.69 77 GLU A O 1
ATOM 619 N N . ASP A 1 78 ? 3.867 -15.156 -41 1 95.62 78 ASP A N 1
ATOM 620 C CA . ASP A 1 78 ? 5.105 -14.672 -41.625 1 95.62 78 ASP A CA 1
ATOM 621 C C . ASP A 1 78 ? 6.246 -14.672 -40.594 1 95.62 78 ASP A C 1
ATOM 623 O O . ASP A 1 78 ? 7.406 -14.891 -40.969 1 95.62 78 ASP A O 1
ATOM 627 N N . THR A 1 79 ? 5.918 -14.406 -39.375 1 95.62 79 THR A N 1
ATOM 628 C CA . THR A 1 79 ? 6.926 -14.422 -38.344 1 95.62 79 THR A CA 1
ATOM 629 C C . THR A 1 79 ? 7.641 -15.766 -38.281 1 95.62 79 THR A C 1
ATOM 631 O O . THR A 1 79 ? 8.875 -15.828 -38.25 1 95.62 79 THR A O 1
ATOM 634 N N . TYR A 1 80 ? 6.902 -16.797 -38.344 1 94.94 80 TYR A N 1
ATOM 635 C CA . TYR A 1 80 ? 7.453 -18.141 -38.219 1 94.94 80 TYR A CA 1
ATOM 636 C C . TYR A 1 80 ? 8.219 -18.531 -39.469 1 94.94 80 TYR A C 1
ATOM 638 O O . TYR A 1 80 ? 9.148 -19.344 -39.406 1 94.94 80 TYR A O 1
ATOM 646 N N . GLN A 1 81 ? 7.871 -17.938 -40.562 1 94.12 81 GLN A N 1
ATOM 647 C CA . GLN A 1 81 ? 8.578 -18.203 -41.812 1 94.12 81 GLN A CA 1
ATOM 648 C C . GLN A 1 81 ? 9.969 -17.562 -41.812 1 94.12 81 GLN A C 1
ATOM 650 O O . GLN A 1 81 ? 10.867 -18.016 -42.531 1 94.12 81 GLN A O 1
ATOM 655 N N . GLN A 1 82 ? 10.094 -16.578 -41.031 1 94.12 82 GLN A N 1
ATOM 656 C CA . GLN A 1 82 ? 11.336 -15.812 -41.031 1 94.12 82 GLN A CA 1
ATOM 657 C C . GLN A 1 82 ? 12.266 -16.281 -39.938 1 94.12 82 GLN A C 1
ATOM 659 O O . GLN A 1 82 ? 13.406 -15.812 -39.844 1 94.12 82 GLN A O 1
ATOM 664 N N . LEU A 1 83 ? 11.805 -17.188 -39.125 1 96.06 83 LEU A N 1
ATOM 665 C CA . LEU A 1 83 ? 12.641 -17.656 -38.031 1 96.06 83 LEU A CA 1
ATOM 666 C C . LEU A 1 83 ? 13.766 -18.547 -38.562 1 96.06 83 LEU A C 1
ATOM 668 O O . LEU A 1 83 ? 13.578 -19.281 -39.531 1 96.06 83 LEU A O 1
ATOM 672 N N . PRO A 1 84 ? 14.922 -18.484 -37.906 1 95.38 84 PRO A N 1
ATOM 673 C CA . PRO A 1 84 ? 16 -19.391 -38.312 1 95.38 84 PRO A CA 1
ATOM 674 C C . PRO A 1 84 ? 15.688 -20.859 -38.031 1 95.38 84 PRO A C 1
ATOM 676 O O . PRO A 1 84 ? 14.648 -21.156 -37.438 1 95.38 84 PRO A O 1
ATOM 679 N N . GLU A 1 85 ? 16.578 -21.797 -38.406 1 95.31 85 GLU A N 1
ATOM 680 C CA . GLU A 1 85 ? 16.359 -23.234 -38.25 1 95.31 85 GLU A CA 1
ATOM 681 C C . GLU A 1 85 ? 16.625 -23.672 -36.812 1 95.31 85 GLU A C 1
ATOM 683 O O . GLU A 1 85 ? 16.156 -24.734 -36.375 1 95.31 85 GLU A O 1
ATOM 688 N N . ARG A 1 86 ? 17.406 -22.812 -36.156 1 96.88 86 ARG A N 1
ATOM 689 C CA . ARG A 1 86 ? 17.828 -23.25 -34.844 1 96.88 86 ARG A CA 1
ATOM 690 C C . ARG A 1 86 ? 17.859 -22.078 -33.844 1 96.88 86 ARG A C 1
ATOM 692 O O . ARG A 1 86 ? 17.75 -20.906 -34.281 1 96.88 86 ARG A O 1
ATOM 699 N N . ASP A 1 87 ? 17.891 -22.375 -32.562 1 97.69 87 ASP A N 1
ATOM 700 C CA . ASP A 1 87 ? 18.266 -21.453 -31.484 1 97.69 87 ASP A CA 1
ATOM 701 C C . ASP A 1 87 ? 17.172 -20.438 -31.219 1 97.69 87 ASP A C 1
ATOM 703 O O . ASP A 1 87 ? 17.438 -19.25 -31.062 1 97.69 87 ASP A O 1
ATOM 707 N N . TRP A 1 88 ? 15.93 -20.859 -31.188 1 97.94 88 TRP A N 1
ATOM 708 C CA . TRP A 1 88 ? 14.82 -20.016 -30.766 1 97.94 88 TRP A CA 1
ATOM 709 C C . TRP A 1 88 ? 13.758 -20.828 -30.047 1 97.94 88 TRP A C 1
ATOM 711 O O . TRP A 1 88 ? 13.695 -22.047 -30.172 1 97.94 88 TRP A O 1
ATOM 721 N N . THR A 1 89 ? 12.969 -20.172 -29.281 1 98.44 89 THR A N 1
ATOM 722 C CA . THR A 1 89 ? 11.961 -20.797 -28.438 1 98.44 89 THR A CA 1
ATOM 723 C C . THR A 1 89 ? 10.688 -19.953 -28.391 1 98.44 89 THR A C 1
ATOM 725 O O . THR A 1 89 ? 10.75 -18.734 -28.234 1 98.44 89 THR A O 1
ATOM 728 N N . LEU A 1 90 ? 9.57 -20.625 -28.641 1 98.75 90 LEU A N 1
ATOM 729 C CA . LEU A 1 90 ? 8.258 -20.016 -28.453 1 98.75 90 LEU A CA 1
ATOM 730 C C . LEU A 1 90 ? 7.688 -20.359 -27.078 1 98.75 90 LEU A C 1
ATOM 732 O O . LEU A 1 90 ? 7.73 -21.516 -26.672 1 98.75 90 LEU A O 1
ATOM 736 N N . LEU A 1 91 ? 7.219 -19.391 -26.375 1 98.56 91 LEU A N 1
ATOM 737 C CA . LEU A 1 91 ? 6.539 -19.578 -25.094 1 98.56 91 LEU A CA 1
ATOM 738 C C . LEU A 1 91 ? 5.102 -19.078 -25.156 1 98.56 91 LEU A C 1
ATOM 740 O O . LEU A 1 91 ? 4.855 -17.953 -25.594 1 98.56 91 LEU A O 1
ATOM 744 N N . VAL A 1 92 ? 4.164 -19.922 -24.781 1 98.69 92 VAL A N 1
ATOM 745 C CA . VAL A 1 92 ? 2.756 -19.547 -24.719 1 98.69 92 VAL A CA 1
ATOM 746 C C . VAL A 1 92 ? 2.229 -19.75 -23.312 1 98.69 92 VAL A C 1
ATOM 748 O O . VAL A 1 92 ? 2.346 -20.844 -22.75 1 98.69 92 VAL A O 1
ATOM 751 N N . GLN A 1 93 ? 1.589 -18.703 -22.781 1 97.69 93 GLN A N 1
ATOM 752 C CA . GLN A 1 93 ? 1.169 -18.719 -21.391 1 97.69 93 GLN A CA 1
ATOM 753 C C . GLN A 1 93 ? -0.232 -19.312 -21.234 1 97.69 93 GLN A C 1
ATOM 755 O O . GLN A 1 93 ? -1.035 -19.25 -22.172 1 97.69 93 GLN A O 1
ATOM 760 N N . ALA A 1 94 ? -0.506 -19.922 -20.109 1 97.25 94 ALA A N 1
ATOM 761 C CA . ALA A 1 94 ? -1.828 -20.312 -19.625 1 97.25 94 ALA A CA 1
ATOM 762 C C . ALA A 1 94 ? -2.545 -21.188 -20.656 1 97.25 94 ALA A C 1
ATOM 764 O O . ALA A 1 94 ? -3.711 -20.953 -20.969 1 97.25 94 ALA A O 1
ATOM 765 N N . VAL A 1 95 ? -1.848 -22.141 -21.203 1 98.12 95 VAL A N 1
ATOM 766 C CA . VAL A 1 95 ? -2.422 -22.969 -22.25 1 98.12 95 VAL A CA 1
ATOM 767 C C . VAL A 1 95 ? -3.508 -23.875 -21.672 1 98.12 95 VAL A C 1
ATOM 769 O O . VAL A 1 95 ? -4.438 -24.266 -22.375 1 98.12 95 VAL A O 1
ATOM 772 N N . ASP A 1 96 ? -3.439 -24.188 -20.391 1 96.44 96 ASP A N 1
ATOM 773 C CA . ASP A 1 96 ? -4.461 -24.969 -19.719 1 96.44 96 ASP A CA 1
ATOM 774 C C . ASP A 1 96 ? -5.812 -24.266 -19.734 1 96.44 96 ASP A C 1
ATOM 776 O O . ASP A 1 96 ? -6.855 -24.906 -19.609 1 96.44 96 ASP A O 1
ATOM 780 N N . GLN A 1 97 ? -5.801 -22.984 -19.859 1 95 97 GLN A N 1
ATOM 781 C CA . GLN A 1 97 ? -7.043 -22.219 -19.891 1 95 97 GLN A CA 1
ATOM 782 C C . GLN A 1 97 ? -7.625 -22.156 -21.297 1 95 97 GLN A C 1
ATOM 784 O O . GLN A 1 97 ? -8.773 -21.75 -21.5 1 95 97 GLN A O 1
ATOM 789 N N . LEU A 1 98 ? -6.836 -22.594 -22.297 1 95.06 98 LEU A N 1
ATOM 790 C CA . LEU A 1 98 ? -7.223 -22.469 -23.703 1 95.06 98 LEU A CA 1
ATOM 791 C C . LEU A 1 98 ? -7.523 -23.844 -24.297 1 95.06 98 LEU A C 1
ATOM 793 O O . LEU A 1 98 ? -8.328 -23.953 -25.219 1 95.06 98 LEU A O 1
ATOM 797 N N . VAL A 1 99 ? -6.848 -24.812 -23.766 1 95.44 99 VAL A N 1
ATOM 798 C CA . VAL A 1 99 ? -6.938 -26.172 -24.297 1 95.44 99 VAL A CA 1
ATOM 799 C C . VAL A 1 99 ? -7.375 -27.141 -23.188 1 95.44 99 VAL A C 1
ATOM 801 O O . VAL A 1 99 ? -6.582 -27.484 -22.312 1 95.44 99 VAL A O 1
ATOM 804 N N . PRO A 1 100 ? -8.547 -27.688 -23.234 1 92.62 100 PRO A N 1
ATOM 805 C CA . PRO A 1 100 ? -9.102 -28.516 -22.172 1 92.62 100 PRO A CA 1
ATOM 806 C C . PRO A 1 100 ? -8.227 -29.719 -21.844 1 92.62 100 PRO A C 1
ATOM 808 O O . PRO A 1 100 ? -8.039 -30.062 -20.672 1 92.62 100 PRO A O 1
ATOM 811 N N . ASP A 1 101 ? -7.656 -30.328 -22.875 1 94.75 101 ASP A N 1
ATOM 812 C CA . ASP A 1 101 ? -6.828 -31.516 -22.641 1 94.75 101 ASP A CA 1
ATOM 813 C C . ASP A 1 101 ? -5.578 -31.172 -21.844 1 94.75 101 ASP A C 1
ATOM 815 O O . ASP A 1 101 ? -5.066 -32 -21.094 1 94.75 101 ASP A O 1
ATOM 819 N N . VAL A 1 102 ? -5.102 -29.969 -22.016 1 96.19 102 VAL A N 1
ATOM 820 C CA . VAL A 1 102 ? -3.947 -29.516 -21.234 1 96.19 102 VAL A CA 1
ATOM 821 C C . VAL A 1 102 ? -4.363 -29.266 -19.797 1 96.19 102 VAL A C 1
ATOM 823 O O . VAL A 1 102 ? -3.6 -29.547 -18.859 1 96.19 102 VAL A O 1
ATOM 826 N N . ALA A 1 103 ? -5.598 -28.812 -19.625 1 93.56 103 ALA A N 1
ATOM 827 C CA . ALA A 1 103 ? -6.129 -28.562 -18.281 1 93.56 103 ALA A CA 1
ATOM 828 C C . ALA A 1 103 ? -6.141 -29.844 -17.453 1 93.56 103 ALA A C 1
ATOM 830 O O . ALA A 1 103 ? -5.949 -29.797 -16.234 1 93.56 103 ALA A O 1
ATOM 831 N N . GLU A 1 104 ? -6.332 -30.938 -18.062 1 92.38 104 GLU A N 1
ATOM 832 C CA . GLU A 1 104 ? -6.391 -32.219 -17.391 1 92.38 104 GLU A CA 1
ATOM 833 C C . GLU A 1 104 ? -5.055 -32.562 -16.734 1 92.38 104 GLU A C 1
ATOM 835 O O . GLU A 1 104 ? -5.008 -33.312 -15.766 1 92.38 104 GLU A O 1
ATOM 840 N N . LEU A 1 105 ? -4.016 -32 -17.266 1 94.5 105 LEU A N 1
ATOM 841 C CA . LEU A 1 105 ? -2.684 -32.25 -16.719 1 94.5 105 LEU A CA 1
ATOM 842 C C . LEU A 1 105 ? -2.588 -31.781 -15.273 1 94.5 105 LEU A C 1
ATOM 844 O O . LEU A 1 105 ? -1.906 -32.406 -14.461 1 94.5 105 LEU A O 1
ATOM 848 N N . ILE A 1 106 ? -3.312 -30.766 -14.914 1 93.19 106 ILE A N 1
ATOM 849 C CA . ILE A 1 106 ? -3.248 -30.141 -13.594 1 93.19 106 ILE A CA 1
ATOM 850 C C . ILE A 1 106 ? -3.727 -31.125 -12.531 1 93.19 106 ILE A C 1
ATOM 852 O O . ILE A 1 106 ? -3.264 -31.094 -11.391 1 93.19 106 ILE A O 1
ATOM 856 N N . GLU A 1 107 ? -4.578 -32.062 -12.93 1 91.5 107 GLU A N 1
ATOM 857 C CA . GLU A 1 107 ? -5.148 -33.031 -12 1 91.5 107 GLU A CA 1
ATOM 858 C C . GLU A 1 107 ? -4.059 -33.906 -11.375 1 91.5 107 GLU A C 1
ATOM 860 O O . GLU A 1 107 ? -4.199 -34.344 -10.234 1 91.5 107 GLU A O 1
ATOM 865 N N . HIS A 1 108 ? -2.971 -34.031 -12.039 1 93.75 108 HIS A N 1
ATOM 866 C CA . HIS A 1 108 ? -1.875 -34.844 -11.555 1 93.75 108 HIS A CA 1
ATOM 867 C C . HIS A 1 108 ? -1.13 -34.188 -10.406 1 93.75 108 HIS A C 1
ATOM 869 O O . HIS A 1 108 ? -0.336 -34.812 -9.711 1 93.75 108 HIS A O 1
ATOM 875 N N . PHE A 1 109 ? -1.404 -32.938 -10.164 1 95.06 109 PHE A N 1
ATOM 876 C CA . PHE A 1 109 ? -0.631 -32.188 -9.18 1 95.06 109 PHE A CA 1
ATOM 877 C C . PHE A 1 109 ? -1.485 -31.828 -7.969 1 95.06 109 PHE A C 1
ATOM 879 O O . PHE A 1 109 ? -1.114 -30.969 -7.164 1 95.06 109 PHE A O 1
ATOM 886 N N . ARG A 1 110 ? -2.607 -32.5 -7.789 1 91.56 110 ARG A N 1
ATOM 887 C CA . ARG A 1 110 ? -3.562 -32.188 -6.734 1 91.56 110 ARG A CA 1
ATOM 888 C C . ARG A 1 110 ? -3.084 -32.719 -5.383 1 91.56 110 ARG A C 1
ATOM 890 O O . ARG A 1 110 ? -3.783 -32.562 -4.379 1 91.56 110 ARG A O 1
ATOM 897 N N . PHE A 1 111 ? -1.854 -33.312 -5.332 1 94.38 111 PHE A N 1
ATOM 898 C CA . PHE A 1 111 ? -1.224 -33.625 -4.055 1 94.38 111 PHE A CA 1
ATOM 899 C C . PHE A 1 111 ? -0.663 -32.375 -3.4 1 94.38 111 PHE A C 1
ATOM 901 O O . PHE A 1 111 ? -0.247 -32.406 -2.24 1 94.38 111 PHE A O 1
ATOM 908 N N . LEU A 1 112 ? -0.666 -31.219 -4.086 1 95.62 112 LEU A N 1
ATOM 909 C CA . LEU A 1 112 ? -0.331 -29.875 -3.602 1 95.62 112 LEU A CA 1
ATOM 910 C C . LEU A 1 112 ? -1.577 -29 -3.512 1 95.62 112 LEU A C 1
ATOM 912 O O . LEU A 1 112 ? -2.572 -29.266 -4.191 1 95.62 112 LEU A O 1
ATOM 916 N N . PRO A 1 113 ? -1.529 -27.969 -2.654 1 95.31 113 PRO A N 1
ATOM 917 C CA . PRO A 1 113 ? -2.693 -27.094 -2.6 1 95.31 113 PRO A CA 1
ATOM 918 C C . PRO A 1 113 ? -3.01 -26.453 -3.949 1 95.31 113 PRO A C 1
ATOM 920 O O . PRO A 1 113 ? -2.109 -25.938 -4.617 1 95.31 113 PRO A O 1
ATOM 923 N N . ASN A 1 114 ? -4.25 -26.453 -4.312 1 94.44 114 ASN A N 1
ATOM 924 C CA . ASN A 1 114 ? -4.664 -25.953 -5.617 1 94.44 114 ASN A CA 1
ATOM 925 C C . ASN A 1 114 ? -4.414 -24.453 -5.75 1 94.44 114 ASN A C 1
ATOM 927 O O . ASN A 1 114 ? -4.133 -23.969 -6.844 1 94.44 114 ASN A O 1
ATOM 931 N N . TRP A 1 115 ? -4.547 -23.734 -4.605 1 94.12 115 TRP A N 1
ATOM 932 C CA . TRP A 1 115 ? -4.379 -22.281 -4.648 1 94.12 115 TRP A CA 1
ATOM 933 C C . TRP A 1 115 ? -2.93 -21.922 -4.938 1 94.12 115 TRP A C 1
ATOM 935 O O . TRP A 1 115 ? -2.631 -20.766 -5.254 1 94.12 115 TRP A O 1
ATOM 945 N N . ARG A 1 116 ? -2.008 -22.875 -4.895 1 95.44 116 ARG A N 1
ATOM 946 C CA . ARG A 1 116 ? -0.601 -22.641 -5.211 1 95.44 116 ARG A CA 1
ATOM 947 C C . ARG A 1 116 ? -0.355 -22.75 -6.715 1 95.44 116 ARG A C 1
ATOM 949 O O . ARG A 1 116 ? 0.657 -22.25 -7.215 1 95.44 116 ARG A O 1
ATOM 956 N N . ILE A 1 117 ? -1.189 -23.484 -7.355 1 94.75 117 ILE A N 1
ATOM 957 C CA . ILE A 1 117 ? -0.944 -23.781 -8.766 1 94.75 117 ILE A CA 1
ATOM 958 C C . ILE A 1 117 ? -1.176 -22.531 -9.609 1 94.75 117 ILE A C 1
ATOM 960 O O . ILE A 1 117 ? -2.186 -21.844 -9.445 1 94.75 117 ILE A O 1
ATOM 964 N N . ASP A 1 118 ? -0.299 -22.203 -10.43 1 94.56 118 ASP A N 1
ATOM 965 C CA . ASP A 1 118 ? -0.452 -21.094 -11.375 1 94.56 118 ASP A CA 1
ATOM 966 C C . ASP A 1 118 ? -1.088 -21.562 -12.68 1 94.56 118 ASP A C 1
ATOM 968 O O . ASP A 1 118 ? -2.199 -22.094 -12.672 1 94.56 118 ASP A O 1
ATOM 972 N N . ASP A 1 119 ? -0.5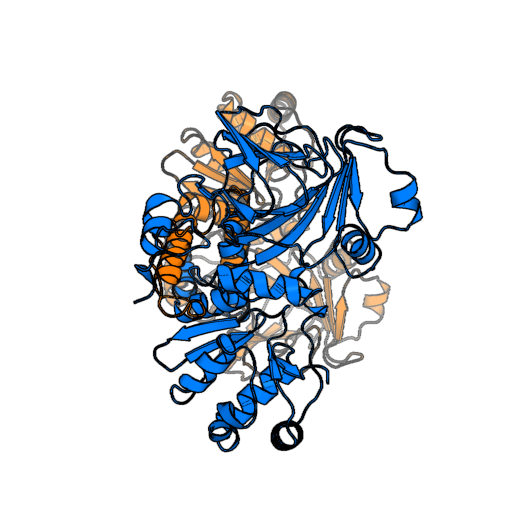 -21.438 -13.789 1 94 119 ASP A N 1
ATOM 973 C CA . ASP A 1 119 ? -0.965 -21.922 -15.086 1 94 119 ASP A CA 1
ATOM 974 C C . ASP A 1 119 ? 0.093 -22.797 -15.75 1 94 119 ASP A C 1
ATOM 976 O O . ASP A 1 119 ? 1.178 -23 -15.203 1 94 119 ASP A O 1
ATOM 980 N N . VAL A 1 120 ? -0.306 -23.406 -16.812 1 97.62 120 VAL A N 1
ATOM 981 C CA . VAL A 1 120 ? 0.603 -24.234 -17.594 1 97.62 120 VAL A CA 1
ATOM 982 C C . VAL A 1 120 ? 1.125 -23.438 -18.781 1 97.62 120 VAL A C 1
ATOM 984 O O . VAL A 1 120 ? 0.36 -23.078 -19.688 1 97.62 120 VAL A O 1
ATOM 987 N N . MET A 1 121 ? 2.375 -23.109 -18.703 1 98.25 121 MET A N 1
ATOM 988 C CA . MET A 1 121 ? 3.055 -22.516 -19.859 1 98.25 121 MET A CA 1
ATOM 989 C C . MET A 1 121 ? 3.678 -23.594 -20.734 1 98.25 121 MET A C 1
ATOM 991 O O . MET A 1 121 ? 4.273 -24.547 -20.219 1 98.25 121 MET A O 1
ATOM 995 N N . ILE A 1 122 ? 3.525 -23.5 -22.031 1 98.81 122 ILE A N 1
ATOM 996 C CA . ILE A 1 122 ? 4.137 -24.453 -22.938 1 98.81 122 ILE A CA 1
ATOM 997 C C . ILE A 1 122 ? 5.176 -23.75 -23.812 1 98.81 122 ILE A C 1
ATOM 999 O O . ILE A 1 122 ? 4.93 -22.656 -24.312 1 98.81 122 ILE A O 1
ATOM 1003 N N . SER A 1 123 ? 6.289 -24.375 -23.922 1 98.69 123 SER A N 1
ATOM 1004 C CA . SER A 1 123 ? 7.32 -23.859 -24.828 1 98.69 123 SER A CA 1
ATOM 1005 C C . SER A 1 123 ? 7.586 -24.828 -25.969 1 98.69 123 SER A C 1
ATOM 1007 O O . SER A 1 123 ? 7.465 -26.031 -25.812 1 98.69 123 SER A O 1
ATOM 1009 N N . TYR A 1 124 ? 7.809 -24.312 -27.094 1 98.81 124 TYR A N 1
ATOM 1010 C CA . TYR A 1 124 ? 8.398 -25 -28.25 1 98.81 124 TYR A CA 1
ATOM 1011 C C . TYR A 1 124 ? 9.773 -24.422 -28.562 1 98.81 124 TYR A C 1
ATOM 1013 O O . TYR A 1 124 ? 9.945 -23.203 -28.656 1 98.81 124 TYR A O 1
ATOM 1021 N N . ALA A 1 125 ? 10.688 -25.328 -28.766 1 98.75 125 ALA A N 1
ATOM 1022 C CA . ALA A 1 125 ? 12.039 -24.891 -29.078 1 98.75 125 ALA A CA 1
ATOM 1023 C C . ALA A 1 125 ? 12.586 -25.625 -30.297 1 98.75 125 ALA A C 1
ATOM 1025 O O . ALA A 1 125 ? 12.461 -26.844 -30.406 1 98.75 125 ALA A O 1
ATOM 1026 N N . ALA A 1 126 ? 13.156 -24.844 -31.234 1 98.38 126 ALA A N 1
ATOM 1027 C CA . ALA A 1 126 ? 13.984 -25.438 -32.281 1 98.38 126 ALA A CA 1
ATOM 1028 C C . ALA A 1 126 ? 15.289 -25.969 -31.719 1 98.38 126 ALA A C 1
ATOM 1030 O O . ALA A 1 126 ? 15.656 -25.656 -30.594 1 98.38 126 ALA A O 1
ATOM 1031 N N . PRO A 1 127 ? 15.953 -26.875 -32.562 1 98.38 127 PRO A N 1
ATOM 1032 C CA . PRO A 1 127 ? 17.219 -27.391 -32.031 1 98.38 127 PRO A CA 1
ATOM 1033 C C . PRO A 1 127 ? 18.156 -26.297 -31.547 1 98.38 127 PRO A C 1
ATOM 1035 O O . PRO A 1 127 ? 18.328 -25.281 -32.219 1 98.38 127 PRO A O 1
ATOM 1038 N N . GLY A 1 128 ? 18.641 -26.516 -30.312 1 98.06 128 GLY A N 1
ATOM 1039 C CA . GLY A 1 128 ? 19.531 -25.547 -29.703 1 98.06 128 GLY A CA 1
ATOM 1040 C C . GLY A 1 128 ? 18.812 -24.438 -28.969 1 98.06 128 GLY A C 1
ATOM 1041 O O . GLY A 1 128 ? 19.422 -23.656 -28.234 1 98.06 128 GL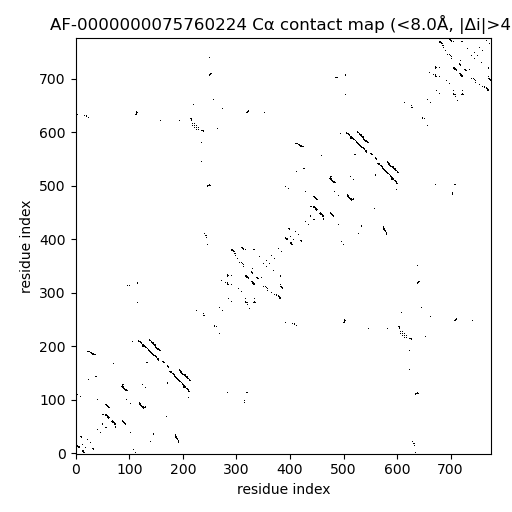Y A O 1
ATOM 1042 N N . GLY A 1 129 ? 17.516 -24.375 -29.172 1 98 129 GLY A N 1
ATOM 1043 C CA . GLY A 1 129 ? 16.734 -23.297 -28.609 1 98 129 GLY A CA 1
ATOM 1044 C C . GLY A 1 129 ? 16.562 -23.391 -27.109 1 98 129 GLY A C 1
ATOM 1045 O O . GLY A 1 129 ? 16.469 -24.5 -26.562 1 98 129 GLY A O 1
ATOM 1046 N N . GLY A 1 130 ? 16.484 -22.328 -26.422 1 96.69 130 GLY A N 1
ATOM 1047 C CA . GLY A 1 130 ? 16.219 -22.156 -25 1 96.69 130 GLY A CA 1
ATOM 1048 C C . GLY A 1 130 ? 15.945 -20.719 -24.625 1 96.69 130 GLY A C 1
ATOM 1049 O O . GLY A 1 130 ? 15.773 -19.859 -25.5 1 96.69 130 GLY A O 1
ATOM 1050 N N . VAL A 1 131 ? 15.82 -20.453 -23.312 1 96.31 131 VAL A N 1
ATOM 1051 C CA . VAL A 1 131 ? 15.555 -19.094 -22.859 1 96.31 131 VAL A CA 1
ATOM 1052 C C . VAL A 1 131 ? 16.734 -18.578 -22.062 1 96.31 131 VAL A C 1
ATOM 1054 O O . VAL A 1 131 ? 16.609 -17.562 -21.344 1 96.31 131 VAL A O 1
ATOM 1057 N N . GLY A 1 132 ? 17.891 -19.234 -22.141 1 96.19 132 GLY A N 1
ATOM 1058 C CA . GLY A 1 132 ? 19.078 -18.859 -21.391 1 96.19 132 GLY A CA 1
ATOM 1059 C C . GLY A 1 132 ? 19.062 -19.328 -19.953 1 96.19 132 GLY A C 1
ATOM 1060 O O . GLY A 1 132 ? 18 -19.672 -19.422 1 96.19 132 GLY A O 1
ATOM 1061 N N . PRO A 1 133 ? 20.266 -19.422 -19.328 1 97.56 133 PRO A N 1
ATOM 1062 C CA . PRO A 1 133 ? 20.297 -19.766 -17.906 1 97.56 133 PRO A CA 1
ATOM 1063 C C . PRO A 1 133 ? 19.609 -18.734 -17.016 1 97.56 133 PRO A C 1
ATOM 1065 O O . PRO A 1 133 ? 19.844 -17.531 -17.172 1 97.56 133 PRO A O 1
ATOM 1068 N N . HIS A 1 134 ? 18.781 -19.125 -16.172 1 98 134 HIS A N 1
ATOM 1069 C CA . HIS A 1 134 ? 18.031 -18.219 -15.289 1 98 134 HIS A CA 1
ATOM 1070 C C . HIS A 1 134 ? 17.547 -18.953 -14.039 1 98 134 HIS A C 1
ATOM 1072 O O . HIS A 1 134 ? 17.891 -20.109 -13.82 1 98 134 HIS A O 1
ATOM 1078 N N . PHE A 1 135 ? 16.891 -18.25 -13.141 1 97.5 135 PHE A N 1
ATOM 1079 C CA . PHE A 1 135 ? 16.234 -18.828 -11.969 1 97.5 135 PHE A CA 1
ATOM 1080 C C . PHE A 1 135 ? 14.867 -18.203 -11.742 1 97.5 135 PHE A C 1
ATOM 1082 O O . PHE A 1 135 ? 14.609 -17.078 -12.203 1 97.5 135 PHE A O 1
ATOM 1089 N N . ASP A 1 136 ? 13.984 -18.938 -11.242 1 96.25 136 ASP A N 1
ATOM 1090 C CA . ASP A 1 136 ? 12.664 -18.453 -10.867 1 96.25 136 ASP A CA 1
ATOM 1091 C C . ASP A 1 136 ? 12.516 -18.391 -9.344 1 96.25 136 ASP A C 1
ATOM 1093 O O . ASP A 1 136 ? 13.211 -19.094 -8.617 1 96.25 136 ASP A O 1
ATOM 1097 N N . ASN A 1 137 ? 11.617 -17.562 -8.883 1 96.62 137 ASN A N 1
ATOM 1098 C CA . ASN A 1 137 ? 11.359 -17.438 -7.449 1 96.62 137 ASN A CA 1
ATOM 1099 C C . ASN A 1 137 ? 10.211 -18.328 -7.004 1 96.62 137 ASN A C 1
ATOM 1101 O O . ASN A 1 137 ? 9.664 -18.156 -5.914 1 96.62 137 ASN A O 1
ATOM 1105 N N . TYR A 1 138 ? 9.773 -19.234 -7.828 1 96.25 138 TYR A N 1
ATOM 1106 C CA . TYR A 1 138 ? 8.664 -20.125 -7.531 1 96.25 138 TYR A CA 1
ATOM 1107 C C . TYR A 1 138 ? 9.008 -21.562 -7.875 1 96.25 138 TYR A C 1
ATOM 1109 O O . TYR A 1 138 ? 10.016 -21.828 -8.547 1 96.25 138 TYR A O 1
ATOM 1117 N N . ASP A 1 139 ? 8.195 -22.484 -7.34 1 98.31 139 ASP A N 1
ATOM 1118 C CA . ASP A 1 139 ? 8.32 -23.891 -7.684 1 98.31 139 ASP A CA 1
ATOM 1119 C C . ASP A 1 139 ? 7.82 -24.156 -9.102 1 98.31 139 ASP A C 1
ATOM 1121 O O . ASP A 1 139 ? 6.844 -23.547 -9.547 1 98.31 139 ASP A O 1
ATOM 1125 N N . VAL A 1 140 ? 8.531 -25.078 -9.75 1 98.62 140 VAL A N 1
ATOM 1126 C CA . VAL A 1 140 ? 8.07 -25.391 -11.102 1 98.62 140 VAL A CA 1
ATOM 1127 C C . VAL A 1 140 ? 8.328 -26.859 -11.422 1 98.62 140 VAL A C 1
ATOM 1129 O O . VAL A 1 140 ? 9.344 -27.422 -11.008 1 98.62 140 VAL A O 1
ATOM 1132 N N . PHE A 1 141 ? 7.383 -27.516 -12.062 1 98.81 141 PHE A N 1
ATOM 1133 C CA . PHE A 1 141 ? 7.539 -28.828 -12.688 1 98.81 141 PHE A CA 1
ATOM 1134 C C . PHE A 1 141 ? 7.676 -28.688 -14.203 1 98.81 141 PHE A C 1
ATOM 1136 O O . PHE A 1 141 ? 6.844 -28.047 -14.844 1 98.81 141 PHE A O 1
ATOM 1143 N N . LEU A 1 142 ? 8.734 -29.266 -14.75 1 98.88 142 LEU A N 1
ATOM 1144 C CA . LEU A 1 142 ? 8.992 -29.234 -16.188 1 98.88 142 LEU A CA 1
ATOM 1145 C C . LEU A 1 142 ? 8.781 -30.609 -16.797 1 98.88 142 LEU A C 1
ATOM 1147 O O . LEU A 1 142 ? 9.609 -31.516 -16.641 1 98.88 142 LEU A O 1
ATOM 1151 N N . LEU A 1 143 ? 7.684 -30.781 -17.531 1 98.88 143 LEU A N 1
ATOM 1152 C CA . LEU A 1 143 ? 7.336 -32.031 -18.172 1 98.88 143 LEU A CA 1
ATOM 1153 C C . LEU A 1 143 ? 7.715 -32 -19.656 1 98.88 143 LEU A C 1
ATOM 1155 O O . LEU A 1 143 ? 7.234 -31.156 -20.406 1 98.88 143 LEU A O 1
ATOM 1159 N N . GLN A 1 144 ? 8.586 -32.875 -20.031 1 98.88 144 GLN A N 1
ATOM 1160 C CA . GLN A 1 144 ? 8.93 -32.969 -21.453 1 98.88 144 GLN A CA 1
ATOM 1161 C C . GLN A 1 144 ? 7.789 -33.625 -22.25 1 98.88 144 GLN A C 1
ATOM 1163 O O . GLN A 1 144 ? 7.359 -34.719 -21.953 1 98.88 144 GLN A O 1
ATOM 1168 N N . ALA A 1 145 ? 7.32 -32.906 -23.188 1 98.56 145 ALA A N 1
ATOM 1169 C CA . ALA A 1 145 ? 6.102 -33.344 -23.875 1 98.56 145 ALA A CA 1
ATOM 1170 C C . ALA A 1 145 ? 6.414 -33.875 -25.281 1 98.56 145 ALA A C 1
ATOM 1172 O O . ALA A 1 145 ? 5.691 -34.719 -25.797 1 98.56 145 ALA A O 1
ATOM 1173 N N . HIS A 1 146 ? 7.367 -33.281 -25.938 1 98.19 146 HIS A N 1
ATOM 1174 C CA . HIS A 1 146 ? 7.781 -33.625 -27.297 1 98.19 146 HIS A CA 1
ATOM 1175 C C . HIS A 1 146 ? 9.273 -33.406 -27.484 1 98.19 146 HIS A C 1
ATOM 1177 O O . HIS A 1 146 ? 9.828 -32.406 -26.984 1 98.19 146 HIS A O 1
ATOM 1183 N N . GLY A 1 147 ? 9.867 -34.375 -28.234 1 98.38 147 GLY A N 1
ATOM 1184 C CA . GLY A 1 147 ? 11.297 -34.219 -28.484 1 98.38 147 GLY A CA 1
ATOM 1185 C C . GLY A 1 147 ? 12.125 -34.281 -27.203 1 98.38 147 GLY A C 1
ATOM 1186 O O . GLY A 1 147 ? 11.648 -34.75 -26.172 1 98.38 147 GLY A O 1
ATOM 1187 N N . GLN A 1 148 ? 13.391 -33.906 -27.391 1 98.62 148 GLN A N 1
ATOM 1188 C CA . GLN A 1 148 ? 14.312 -34.031 -26.266 1 98.62 148 GLN A CA 1
ATOM 1189 C C . GLN A 1 148 ? 14.898 -32.656 -25.891 1 98.62 148 GLN A C 1
ATOM 1191 O O . GLN A 1 148 ? 15.203 -31.859 -26.766 1 98.62 148 GLN A O 1
ATOM 1196 N N . ARG A 1 149 ? 14.977 -32.406 -24.609 1 98.81 149 ARG A N 1
ATOM 1197 C CA . ARG A 1 149 ? 15.602 -31.188 -24.078 1 98.81 149 ARG A CA 1
ATOM 1198 C C . ARG A 1 149 ? 16.641 -31.531 -23.016 1 98.81 149 ARG A C 1
ATOM 1200 O O . ARG A 1 149 ? 16.422 -32.406 -22.188 1 98.81 149 ARG A O 1
ATOM 1207 N N . ARG A 1 150 ? 17.797 -30.906 -23.078 1 98.81 150 ARG A N 1
ATOM 1208 C CA . ARG A 1 150 ? 18.828 -31.031 -22.062 1 98.81 150 ARG A CA 1
ATOM 1209 C C . ARG A 1 150 ? 18.672 -29.953 -20.984 1 98.81 150 ARG A C 1
ATOM 1211 O O . ARG A 1 150 ? 18.641 -28.766 -21.297 1 98.81 150 ARG A O 1
ATOM 1218 N N . TRP A 1 151 ? 18.484 -30.406 -19.75 1 98.88 151 TRP A N 1
ATOM 1219 C CA . TRP A 1 151 ? 18.375 -29.484 -18.625 1 98.88 151 TRP A CA 1
ATOM 1220 C C . TRP A 1 151 ? 19.656 -29.531 -17.781 1 98.88 151 TRP A C 1
ATOM 1222 O O . TRP A 1 151 ? 20.156 -30.609 -17.438 1 98.88 151 TRP A O 1
ATOM 1232 N N . ARG A 1 152 ? 20.141 -28.375 -17.469 1 98.56 152 ARG A N 1
ATOM 1233 C CA . ARG A 1 152 ? 21.25 -28.203 -16.547 1 98.56 152 ARG A CA 1
ATOM 1234 C C . ARG A 1 152 ? 20.844 -27.359 -15.344 1 98.56 152 ARG A C 1
ATOM 1236 O O . ARG A 1 152 ? 20.125 -26.375 -15.492 1 98.56 152 ARG A O 1
ATOM 1243 N N . ILE A 1 153 ? 21.219 -27.812 -14.172 1 98.62 153 ILE A N 1
ATOM 1244 C CA . ILE A 1 153 ? 20.969 -27.016 -12.977 1 98.62 153 ILE A CA 1
ATOM 1245 C C . ILE A 1 153 ? 22.281 -26.484 -12.414 1 98.62 153 ILE A C 1
ATOM 1247 O O . ILE A 1 153 ? 23.344 -27.047 -12.688 1 98.62 153 ILE A O 1
ATOM 1251 N N . GLY A 1 154 ? 22.188 -25.375 -11.75 1 98.38 154 GLY A N 1
ATOM 1252 C CA . GLY A 1 154 ? 23.375 -24.719 -11.234 1 98.38 154 GLY A CA 1
ATOM 1253 C C . GLY A 1 154 ? 23.234 -24.234 -9.805 1 98.38 154 GLY A C 1
ATOM 1254 O O . GLY A 1 154 ? 22.703 -24.953 -8.953 1 98.38 154 GLY A O 1
ATOM 1255 N N . GLN A 1 155 ? 23.719 -23.078 -9.531 1 98.06 155 GLN A N 1
ATOM 1256 C CA . GLN A 1 155 ? 23.828 -22.516 -8.195 1 98.06 155 GLN A CA 1
ATOM 1257 C C . GLN A 1 155 ? 22.484 -21.969 -7.715 1 98.06 155 GLN A C 1
ATOM 1259 O O . GLN A 1 155 ? 21.609 -21.656 -8.523 1 98.06 155 GLN A O 1
ATOM 1264 N N . MET A 1 156 ? 22.312 -21.922 -6.352 1 97.88 156 MET A N 1
ATOM 1265 C CA . MET A 1 156 ? 21.234 -21.125 -5.789 1 97.88 156 MET A CA 1
ATOM 1266 C C . MET A 1 156 ? 21.453 -19.641 -6.027 1 97.88 156 MET A C 1
ATOM 1268 O O . MET A 1 156 ? 22.578 -19.156 -5.922 1 97.88 156 MET A O 1
ATOM 1272 N N . CYS A 1 157 ? 20.375 -18.953 -6.422 1 97.69 157 CYS A N 1
ATOM 1273 C CA . CYS A 1 157 ? 20.516 -17.562 -6.84 1 97.69 157 CYS A CA 1
ATOM 1274 C C . CYS A 1 157 ? 19.625 -16.656 -6 1 97.69 157 CYS A C 1
ATOM 1276 O O . CYS A 1 157 ? 18.828 -17.125 -5.191 1 97.69 157 CYS A O 1
ATOM 1278 N N . ASP A 1 158 ? 19.859 -15.414 -6.082 1 95.5 158 ASP A N 1
ATOM 1279 C CA . ASP A 1 158 ? 19.031 -14.367 -5.48 1 95.5 158 ASP A CA 1
ATOM 1280 C C . ASP A 1 158 ? 19.156 -13.055 -6.258 1 95.5 158 ASP A C 1
ATOM 1282 O O . ASP A 1 158 ? 19.656 -13.047 -7.391 1 95.5 158 ASP A O 1
ATOM 1286 N N . SER A 1 159 ? 18.625 -11.969 -5.66 1 92.44 159 SER A N 1
ATOM 1287 C CA . SER A 1 159 ? 18.562 -10.68 -6.34 1 92.44 159 SER A CA 1
ATOM 1288 C C . SER A 1 159 ? 19.953 -10.125 -6.59 1 92.44 159 SER A C 1
ATOM 1290 O O . SER A 1 159 ? 20.141 -9.242 -7.434 1 92.44 159 SER A O 1
ATOM 1292 N N . GLU A 1 160 ? 20.969 -10.602 -5.949 1 93.69 160 GLU A N 1
ATOM 1293 C CA . GLU A 1 160 ? 22.328 -10.102 -6.098 1 93.69 160 GLU A CA 1
ATOM 1294 C C . GLU A 1 160 ? 23.109 -10.914 -7.133 1 93.69 160 GLU A C 1
ATOM 1296 O O . GLU A 1 160 ? 24.219 -10.547 -7.496 1 93.69 160 GLU A O 1
ATOM 1301 N N . SER A 1 161 ? 22.484 -11.992 -7.59 1 95.81 161 SER A N 1
ATOM 1302 C CA . SER A 1 161 ? 23.156 -12.805 -8.602 1 95.81 161 SER A CA 1
ATOM 1303 C C . SER A 1 161 ? 23.375 -12.008 -9.883 1 95.81 161 SER A C 1
ATOM 1305 O O . SER A 1 161 ? 22.438 -11.367 -10.391 1 95.81 161 SER A O 1
ATOM 1307 N N . PRO A 1 162 ? 24.578 -11.977 -10.422 1 95.5 162 PRO A N 1
ATOM 1308 C CA . PRO A 1 162 ? 24.859 -11.188 -11.617 1 95.5 162 PRO A CA 1
ATOM 1309 C C . PRO A 1 162 ? 24.047 -11.625 -12.828 1 95.5 162 PRO A C 1
ATOM 1311 O O . PRO A 1 162 ? 23.906 -12.82 -13.094 1 95.5 162 PRO A O 1
ATOM 1314 N N . MET A 1 163 ? 23.484 -10.703 -13.461 1 95.19 163 MET A N 1
ATOM 1315 C CA . MET A 1 163 ? 22.672 -10.938 -14.648 1 95.19 163 MET A CA 1
ATOM 1316 C C . MET A 1 163 ? 23.297 -10.281 -15.875 1 95.19 163 MET A C 1
ATOM 1318 O O . MET A 1 163 ? 24.047 -9.312 -15.758 1 95.19 163 MET A O 1
ATOM 1322 N N . LEU A 1 164 ? 22.938 -10.898 -16.969 1 93.06 164 LEU A N 1
ATOM 1323 C CA . LEU A 1 164 ? 23.297 -10.234 -18.219 1 93.06 164 LEU A CA 1
ATOM 1324 C C . LEU A 1 164 ? 22.531 -8.922 -18.375 1 93.06 164 LEU A C 1
ATOM 1326 O O . LEU A 1 164 ? 21.391 -8.812 -17.922 1 93.06 164 LEU A O 1
ATOM 1330 N N . ALA A 1 165 ? 23.219 -7.875 -18.891 1 85.62 165 ALA A N 1
ATOM 1331 C CA . ALA A 1 165 ? 22.562 -6.598 -19.141 1 85.62 165 ALA A CA 1
ATOM 1332 C C . ALA A 1 165 ? 21.5 -6.73 -20.234 1 85.62 165 ALA A C 1
ATOM 1334 O O . ALA A 1 165 ? 21.812 -6.703 -21.422 1 85.62 165 ALA A O 1
ATOM 1335 N N . HIS A 1 166 ? 20.359 -7.09 -19.781 1 82.19 166 HIS A N 1
ATOM 1336 C CA . HIS A 1 166 ? 19.25 -7.254 -20.703 1 82.19 166 HIS A CA 1
ATOM 1337 C C . HIS A 1 166 ? 17.984 -6.586 -20.156 1 82.19 166 HIS A C 1
ATOM 1339 O O . HIS A 1 166 ? 17.766 -6.559 -18.938 1 82.19 166 HIS A O 1
ATOM 1345 N N . GLY A 1 167 ? 17.344 -5.633 -20.828 1 75.44 167 GLY A N 1
ATOM 1346 C CA . GLY A 1 167 ? 16.203 -4.871 -20.391 1 75.44 167 GLY A CA 1
ATOM 1347 C C . GLY A 1 167 ? 14.969 -5.727 -20.156 1 75.44 167 GLY A C 1
ATOM 1348 O O . GLY A 1 167 ? 14.195 -5.488 -19.219 1 75.44 167 GLY A O 1
ATOM 1349 N N . ASP A 1 168 ? 14.781 -6.98 -20.766 1 82.69 168 ASP A N 1
ATOM 1350 C CA . ASP A 1 168 ? 13.5 -7.68 -20.766 1 82.69 168 ASP A CA 1
ATOM 1351 C C . ASP A 1 168 ? 13.648 -9.094 -20.203 1 82.69 168 ASP A C 1
ATOM 1353 O O . ASP A 1 168 ? 12.719 -9.641 -19.609 1 82.69 168 ASP A O 1
ATOM 1357 N N . LEU A 1 169 ? 14.875 -9.734 -20.469 1 89.19 169 LEU A N 1
ATOM 1358 C CA . LEU A 1 169 ? 15.102 -11.109 -20.031 1 89.19 169 LEU A CA 1
ATOM 1359 C C . LEU A 1 169 ? 16.078 -11.148 -18.859 1 89.19 169 LEU A C 1
ATOM 1361 O O . LEU A 1 169 ? 17.031 -10.375 -18.812 1 89.19 169 LEU A O 1
ATOM 1365 N N . ARG A 1 170 ? 15.805 -11.992 -17.922 1 90.69 170 ARG A N 1
ATOM 1366 C CA . ARG A 1 170 ? 16.703 -12.211 -16.797 1 90.69 170 ARG A CA 1
ATOM 1367 C C . ARG A 1 170 ? 17.578 -13.445 -17.016 1 90.69 170 ARG A C 1
ATOM 1369 O O . ARG A 1 170 ? 17.203 -14.547 -16.609 1 90.69 170 ARG A O 1
ATOM 1376 N N . ILE A 1 171 ? 18.734 -13.156 -17.547 1 96.19 171 ILE A N 1
ATOM 1377 C CA . ILE A 1 171 ? 19.656 -14.242 -17.859 1 96.19 171 ILE A CA 1
ATOM 1378 C C . ILE A 1 171 ? 20.906 -14.125 -16.984 1 96.19 171 ILE A C 1
ATOM 1380 O O . ILE A 1 171 ? 21.5 -13.047 -16.891 1 96.19 171 ILE A O 1
ATOM 1384 N N . LEU A 1 172 ? 21.266 -15.195 -16.375 1 97.25 172 LEU A N 1
ATOM 1385 C CA . LEU A 1 172 ? 22.453 -15.219 -15.523 1 97.25 172 LEU A CA 1
ATOM 1386 C C . LEU A 1 172 ? 23.719 -14.953 -16.328 1 97.25 172 LEU A C 1
ATOM 1388 O O . LEU A 1 172 ? 23.891 -15.516 -17.406 1 97.25 172 LEU A O 1
ATOM 1392 N N . ALA A 1 173 ? 24.578 -14.094 -15.766 1 95.69 173 ALA A N 1
ATOM 1393 C CA . ALA A 1 173 ? 25.859 -13.805 -16.406 1 95.69 173 ALA A CA 1
ATOM 1394 C C . ALA A 1 173 ? 26.828 -14.977 -16.25 1 95.69 173 ALA A C 1
ATOM 1396 O O . ALA A 1 173 ? 27.688 -15.188 -17.094 1 95.69 173 ALA A O 1
ATOM 1397 N N . ASP A 1 174 ? 26.672 -15.594 -15.148 1 95.19 174 ASP A N 1
ATOM 1398 C CA . ASP A 1 174 ? 27.531 -16.734 -14.836 1 95.19 174 ASP A CA 1
ATOM 1399 C C . ASP A 1 174 ? 26.719 -17.922 -14.359 1 95.19 174 ASP A C 1
ATOM 1401 O O . ASP A 1 174 ? 26.203 -17.938 -13.234 1 95.19 174 ASP A O 1
ATOM 1405 N N . PHE A 1 175 ? 26.641 -18.938 -15.188 1 97.25 175 PHE A N 1
ATOM 1406 C CA . PHE A 1 175 ? 25.938 -20.172 -14.852 1 97.25 175 PHE A CA 1
ATOM 1407 C C . PHE A 1 175 ? 26.922 -21.25 -14.43 1 97.25 175 PHE A C 1
ATOM 1409 O O . PHE A 1 175 ? 27.812 -21.625 -15.203 1 97.25 175 PHE A O 1
ATOM 1416 N N . GLN A 1 176 ? 26.734 -21.734 -13.242 1 97.38 176 GLN A N 1
ATOM 1417 C CA . GLN A 1 176 ? 27.609 -22.766 -12.703 1 97.38 176 GLN A CA 1
ATOM 1418 C C . GLN A 1 176 ? 26.922 -24.125 -12.688 1 97.38 176 GLN A C 1
ATOM 1420 O O . GLN A 1 176 ? 26.391 -24.547 -11.656 1 97.38 176 GLN A O 1
ATOM 1425 N N . GLY A 1 177 ? 27.094 -24.812 -13.773 1 96.88 177 GLY A N 1
ATOM 1426 C CA . GLY A 1 177 ? 26.406 -26.078 -13.914 1 96.88 177 GLY A CA 1
ATOM 1427 C C . GLY A 1 177 ? 26.938 -27.156 -12.984 1 96.88 177 GLY A C 1
ATOM 1428 O O . GLY A 1 177 ? 28.141 -27.297 -12.805 1 96.88 177 GLY A O 1
ATOM 1429 N N . THR A 1 178 ? 26 -27.828 -12.398 1 97.06 178 THR A N 1
ATOM 1430 C CA . THR A 1 178 ? 26.391 -28.891 -11.477 1 97.06 178 THR A CA 1
ATOM 1431 C C . THR A 1 178 ? 25.875 -30.234 -11.953 1 97.06 178 THR A C 1
ATOM 1433 O O . THR A 1 178 ? 26.562 -31.25 -11.828 1 97.06 178 THR A O 1
ATOM 1436 N N . GLU A 1 179 ? 24.641 -30.344 -12.414 1 97.81 179 GLU A N 1
ATOM 1437 C CA . GLU A 1 179 ? 24.016 -31.562 -12.93 1 97.81 179 GLU A CA 1
ATOM 1438 C C . GLU A 1 179 ? 23.344 -31.297 -14.273 1 97.81 179 GLU A C 1
ATOM 1440 O O . GLU A 1 179 ? 23 -30.156 -14.586 1 97.81 179 GLU A O 1
ATOM 1445 N N . GLU A 1 180 ? 23.203 -32.344 -15.062 1 98 180 GLU A N 1
ATOM 1446 C CA . GLU A 1 180 ? 22.562 -32.219 -16.375 1 98 180 GLU A CA 1
ATOM 1447 C C . GLU A 1 180 ? 21.859 -33.531 -16.766 1 98 180 GLU A C 1
ATOM 1449 O O . GLU A 1 180 ? 22.359 -34.625 -16.469 1 98 180 GLU A O 1
ATOM 1454 N N . TRP A 1 181 ? 20.766 -33.375 -17.406 1 98.75 181 TRP A N 1
ATOM 1455 C CA . TRP A 1 181 ? 20 -34.531 -17.891 1 98.75 181 TRP A CA 1
ATOM 1456 C C . TRP A 1 181 ? 19.312 -34.219 -19.219 1 98.75 181 TRP A C 1
ATOM 1458 O O . TRP A 1 181 ? 18.875 -33.062 -19.438 1 98.75 181 TRP A O 1
ATOM 1468 N N . VAL A 1 182 ? 19.234 -35.188 -20.047 1 98.88 182 VAL A N 1
ATOM 1469 C CA . VAL A 1 182 ? 18.359 -35.125 -21.203 1 98.88 182 VAL A CA 1
ATOM 1470 C C . VAL A 1 182 ? 17 -35.719 -20.875 1 98.88 182 VAL A C 1
ATOM 1472 O O . VAL A 1 182 ? 16.906 -36.875 -20.422 1 98.88 182 VAL A O 1
ATOM 1475 N N . LEU A 1 183 ? 15.984 -34.969 -21.078 1 98.88 183 LEU A N 1
ATOM 1476 C CA . LEU A 1 183 ? 14.641 -35.469 -20.781 1 98.88 183 LEU A CA 1
ATOM 1477 C C . LEU A 1 183 ? 13.93 -35.875 -22.078 1 98.88 183 LEU A C 1
ATOM 1479 O O . LEU A 1 183 ? 14.062 -35.219 -23.109 1 98.88 183 LEU A O 1
ATOM 1483 N N . GLU A 1 184 ? 13.195 -36.969 -21.984 1 98.31 184 GLU A N 1
ATOM 1484 C CA . GLU A 1 184 ? 12.344 -37.469 -23.062 1 98.31 184 GLU A CA 1
ATOM 1485 C C . GLU A 1 184 ? 10.867 -37.312 -22.719 1 98.31 184 GLU A C 1
ATOM 1487 O O . GLU A 1 184 ? 10.508 -37.125 -21.547 1 98.31 184 GLU A O 1
ATOM 1492 N N . PRO A 1 185 ? 10.062 -37.406 -23.797 1 98.62 185 PRO A N 1
ATOM 1493 C CA . PRO A 1 185 ? 8.633 -37.25 -23.5 1 98.62 185 PRO A CA 1
ATOM 1494 C C . PRO A 1 185 ? 8.164 -38.156 -22.375 1 98.62 185 PRO A C 1
ATOM 1496 O O . PRO A 1 185 ? 8.438 -39.375 -22.375 1 98.62 185 PRO A O 1
ATOM 1499 N N . GLY A 1 186 ? 7.52 -37.5 -21.406 1 98.62 186 GLY A N 1
ATOM 1500 C CA . GLY A 1 186 ? 7.059 -38.219 -20.25 1 98.62 186 GLY A CA 1
ATOM 1501 C C . GLY A 1 186 ? 7.926 -38 -19.016 1 98.62 186 GLY A C 1
ATOM 1502 O O . GLY A 1 186 ? 7.484 -38.25 -17.891 1 98.62 186 GLY A O 1
ATOM 1503 N N . ASP A 1 187 ? 9.18 -37.625 -19.203 1 98.81 187 ASP A N 1
ATOM 1504 C CA . ASP A 1 187 ? 10.047 -37.281 -18.078 1 98.81 187 ASP A CA 1
ATOM 1505 C C . ASP A 1 187 ? 9.656 -35.938 -17.484 1 98.81 187 ASP A C 1
ATOM 1507 O O . ASP A 1 187 ? 9.086 -35.094 -18.172 1 98.81 187 ASP A O 1
ATOM 1511 N N . MET A 1 188 ? 9.953 -35.781 -16.203 1 98.88 188 MET A N 1
ATOM 1512 C CA . MET A 1 188 ? 9.625 -34.531 -15.516 1 98.88 188 MET A CA 1
ATOM 1513 C C . MET A 1 188 ? 10.727 -34.125 -14.547 1 98.88 188 MET A C 1
ATOM 1515 O O . MET A 1 188 ? 11.336 -35 -13.906 1 98.88 188 MET A O 1
ATOM 1519 N N . LEU A 1 189 ? 10.977 -32.844 -14.461 1 98.88 189 LEU A N 1
ATOM 1520 C CA . LEU A 1 189 ? 11.961 -32.281 -13.555 1 98.88 189 LEU A CA 1
ATOM 1521 C C . LEU A 1 189 ? 11.312 -31.266 -12.617 1 98.88 189 LEU A C 1
ATOM 1523 O O . LEU A 1 189 ? 10.664 -30.328 -13.078 1 98.88 189 LEU A O 1
ATOM 1527 N N . TYR A 1 190 ? 11.391 -31.5 -11.32 1 98.88 190 TYR A N 1
ATOM 1528 C CA . TYR A 1 190 ? 10.969 -30.516 -10.328 1 98.88 190 TYR A CA 1
ATOM 1529 C C . TYR A 1 190 ? 12.125 -29.609 -9.922 1 98.88 190 TYR A C 1
ATOM 1531 O O . TYR A 1 190 ? 13.219 -30.094 -9.602 1 98.88 190 TYR A O 1
ATOM 1539 N N . LEU A 1 191 ? 11.906 -28.344 -9.93 1 98.81 191 LEU A N 1
ATOM 1540 C CA . LEU A 1 191 ? 12.898 -27.359 -9.508 1 98.81 191 LEU A CA 1
ATOM 1541 C C . LEU A 1 191 ? 12.352 -26.484 -8.383 1 98.81 191 LEU A C 1
ATOM 1543 O O . LEU A 1 191 ? 11.281 -25.891 -8.523 1 98.81 191 LEU A O 1
ATOM 1547 N N . PRO A 1 192 ? 13.031 -26.406 -7.227 1 98.5 192 PRO A N 1
ATOM 1548 C CA . PRO A 1 192 ? 12.648 -25.453 -6.176 1 98.5 192 PRO A CA 1
ATOM 1549 C C . PRO A 1 192 ? 12.977 -24.016 -6.539 1 98.5 192 PRO A C 1
ATOM 1551 O O . PRO A 1 192 ? 13.68 -23.766 -7.52 1 98.5 192 PRO A O 1
ATOM 1554 N N . PRO A 1 193 ? 12.438 -23.062 -5.723 1 98.19 193 PRO A N 1
ATOM 1555 C CA . PRO A 1 193 ? 12.703 -21.656 -6 1 98.19 193 PRO A CA 1
ATOM 1556 C C . PRO A 1 193 ? 14.188 -21.297 -5.938 1 98.19 193 PRO A C 1
ATOM 1558 O O . PRO A 1 193 ? 14.914 -21.844 -5.102 1 98.19 193 PRO A O 1
ATOM 1561 N N . ARG A 1 194 ? 14.664 -20.438 -6.887 1 97.81 194 ARG A N 1
ATOM 1562 C CA . ARG A 1 194 ? 15.945 -19.734 -6.879 1 97.81 194 ARG A CA 1
ATOM 1563 C C . ARG A 1 194 ? 17.062 -20.641 -7.402 1 97.81 194 ARG A C 1
ATOM 1565 O O . ARG A 1 194 ? 18.219 -20.234 -7.457 1 97.81 194 ARG A O 1
ATOM 1572 N N . LEU A 1 195 ? 16.719 -21.828 -7.777 1 98.62 195 LEU A N 1
ATOM 1573 C CA . LEU A 1 195 ? 17.719 -22.719 -8.352 1 98.62 195 LEU A CA 1
ATOM 1574 C C . LEU A 1 195 ? 17.969 -22.375 -9.82 1 98.62 195 LEU A C 1
ATOM 1576 O O . LEU A 1 195 ? 17.047 -22.406 -10.633 1 98.62 195 LEU A O 1
ATOM 1580 N N . ALA A 1 196 ? 19.219 -22.078 -10.133 1 98.69 196 ALA A N 1
ATOM 1581 C CA . ALA A 1 196 ? 19.594 -21.781 -11.516 1 98.69 196 ALA A CA 1
ATOM 1582 C C . ALA A 1 196 ? 19.344 -22.984 -12.414 1 98.69 196 ALA A C 1
ATOM 1584 O O . ALA A 1 196 ? 19.609 -24.125 -12.023 1 98.69 196 ALA A O 1
ATOM 1585 N N . HIS A 1 197 ? 18.844 -22.766 -13.57 1 98.81 197 HIS A N 1
ATOM 1586 C CA . HIS A 1 197 ? 18.609 -23.844 -14.523 1 98.81 197 HIS A CA 1
ATOM 1587 C C . HIS A 1 197 ? 18.672 -23.328 -15.961 1 98.81 197 HIS A C 1
ATOM 1589 O O . HIS A 1 197 ? 18.5 -22.141 -16.203 1 98.81 197 HIS A O 1
ATOM 1595 N N . PHE A 1 198 ? 19.031 -24.219 -16.828 1 98.56 198 PHE A N 1
ATOM 1596 C CA . PHE A 1 198 ? 19.25 -23.922 -18.234 1 98.56 198 PHE A CA 1
ATOM 1597 C C . PHE A 1 198 ? 18.812 -25.078 -19.109 1 98.56 198 PHE A C 1
ATOM 1599 O O . PHE A 1 198 ? 19.438 -26.125 -19.125 1 98.56 198 PHE A O 1
ATOM 1606 N N . GLY A 1 199 ? 17.703 -24.875 -19.812 1 98.5 199 GLY A N 1
ATOM 1607 C CA . GLY A 1 199 ? 17.188 -25.875 -20.734 1 98.5 199 GLY A CA 1
ATOM 1608 C C . GLY A 1 199 ? 17.516 -25.562 -22.188 1 98.5 199 GLY A C 1
ATOM 1609 O O . GLY A 1 199 ? 17.234 -24.469 -22.672 1 98.5 199 GLY A O 1
ATOM 1610 N N . THR A 1 200 ? 18.125 -26.531 -22.859 1 98.56 200 THR A N 1
ATOM 1611 C CA . THR A 1 200 ? 18.469 -26.406 -24.266 1 98.56 200 THR A CA 1
ATOM 1612 C C . THR A 1 200 ? 17.891 -27.562 -25.078 1 98.56 200 THR A C 1
ATOM 1614 O O . THR A 1 200 ? 18.094 -28.719 -24.734 1 98.56 200 THR A O 1
ATOM 1617 N N . ALA A 1 201 ? 17.203 -27.203 -26.172 1 98.81 201 ALA A N 1
ATOM 1618 C CA . ALA A 1 201 ? 16.578 -28.234 -27 1 98.81 201 ALA A CA 1
ATOM 1619 C C . ALA A 1 201 ? 17.641 -29.062 -27.75 1 98.81 201 ALA A C 1
ATOM 1621 O O . ALA A 1 201 ? 18.5 -28.5 -28.438 1 98.81 201 ALA A O 1
ATOM 1622 N N . GLU A 1 202 ? 17.578 -30.391 -27.625 1 98.62 202 GLU A N 1
ATOM 1623 C CA . GLU A 1 202 ? 18.422 -31.266 -28.422 1 98.62 202 GLU A CA 1
ATOM 1624 C C . GLU A 1 202 ? 17.906 -31.375 -29.859 1 98.62 202 GLU A C 1
ATOM 1626 O O . GLU A 1 202 ? 18.688 -31.375 -30.812 1 98.62 202 GLU A O 1
ATOM 1631 N N . ASP A 1 203 ? 16.688 -31.547 -30.031 1 98.12 203 ASP A N 1
ATOM 1632 C CA . ASP A 1 203 ? 15.898 -31.453 -31.25 1 98.12 203 ASP A CA 1
ATOM 1633 C C . ASP A 1 203 ? 14.641 -30.609 -31.016 1 98.12 203 ASP A C 1
ATOM 1635 O O . ASP A 1 203 ? 14.469 -30.016 -29.953 1 98.12 203 ASP A O 1
ATOM 1639 N N . ALA A 1 204 ? 13.828 -30.453 -32.125 1 98.06 204 ALA A N 1
ATOM 1640 C CA . ALA A 1 204 ? 12.57 -29.734 -31.922 1 98.06 204 ALA A CA 1
ATOM 1641 C C . ALA A 1 204 ? 11.766 -30.359 -30.781 1 98.06 204 ALA A C 1
ATOM 1643 O O . ALA A 1 204 ? 11.5 -31.562 -30.781 1 98.06 204 ALA A O 1
ATOM 1644 N N . CYS A 1 205 ? 11.445 -29.547 -29.828 1 98.38 205 CYS A N 1
ATOM 1645 C CA . CYS A 1 205 ? 10.82 -30.172 -28.672 1 98.38 205 CYS A CA 1
ATOM 1646 C C . CYS A 1 205 ? 9.828 -29.219 -28.016 1 98.38 205 CYS A C 1
ATOM 1648 O O . CYS A 1 205 ? 9.766 -28.031 -28.375 1 98.38 205 CYS A O 1
ATOM 1650 N N . MET A 1 206 ? 8.984 -29.766 -27.125 1 98.81 206 MET A N 1
ATOM 1651 C CA . MET A 1 206 ? 8.016 -29.031 -26.312 1 98.81 206 MET A CA 1
ATOM 1652 C C . MET A 1 206 ? 8.141 -29.406 -24.844 1 98.81 206 MET A C 1
ATOM 1654 O O . MET A 1 206 ? 8.352 -30.562 -24.516 1 98.81 206 MET A O 1
ATOM 1658 N N . THR A 1 207 ? 8.125 -28.422 -24.016 1 98.81 207 THR A N 1
ATOM 1659 C CA . THR A 1 207 ? 8.141 -28.609 -22.562 1 98.81 207 THR A CA 1
ATOM 1660 C C . THR A 1 207 ? 6.957 -27.891 -21.922 1 98.81 207 THR A C 1
ATOM 1662 O O . THR A 1 207 ? 6.652 -26.75 -22.25 1 98.81 207 THR A O 1
ATOM 1665 N N . TYR A 1 208 ? 6.242 -28.625 -21.031 1 98.81 208 TYR A N 1
ATOM 1666 C CA . TYR A 1 208 ? 5.176 -28.047 -20.219 1 98.81 208 TYR A CA 1
ATOM 1667 C C . TYR A 1 208 ? 5.699 -27.609 -18.859 1 98.81 208 TYR A C 1
ATOM 1669 O O . TYR A 1 208 ? 6.332 -28.391 -18.141 1 98.81 208 TYR A O 1
ATOM 1677 N N . SER A 1 209 ? 5.492 -26.359 -18.562 1 98.62 209 SER A N 1
ATOM 1678 C CA . SER A 1 209 ? 5.91 -25.812 -17.266 1 98.62 209 SER A CA 1
ATOM 1679 C C . SER A 1 209 ? 4.715 -25.562 -16.359 1 98.62 209 SER A C 1
ATOM 1681 O O . SER A 1 209 ? 3.861 -24.719 -16.688 1 98.62 209 SER A O 1
ATOM 1683 N N . VAL A 1 210 ? 4.617 -26.297 -15.273 1 98.12 210 VAL A N 1
ATOM 1684 C CA . VAL A 1 210 ? 3.592 -26.062 -14.258 1 98.12 210 VAL A CA 1
ATOM 1685 C C . VAL A 1 210 ? 4.199 -25.328 -13.07 1 98.12 210 VAL A C 1
ATOM 1687 O O . VAL A 1 210 ? 4.961 -25.922 -12.297 1 98.12 210 VAL A O 1
ATOM 1690 N N . GLY A 1 211 ? 3.82 -24.094 -12.938 1 97.44 211 GLY A N 1
ATOM 1691 C CA . GLY A 1 211 ? 4.379 -23.266 -11.875 1 97.44 211 GLY A CA 1
ATOM 1692 C C . GLY A 1 211 ? 3.477 -23.172 -10.656 1 97.44 211 GLY A C 1
ATOM 1693 O O . GLY A 1 211 ? 2.275 -23.438 -10.742 1 97.44 211 GLY A O 1
ATOM 1694 N N . PHE A 1 212 ? 4.062 -22.859 -9.5 1 97.56 212 PHE A N 1
ATOM 1695 C CA . PHE A 1 212 ? 3.33 -22.703 -8.25 1 97.56 212 PHE A CA 1
ATOM 1696 C C . PHE A 1 212 ? 3.596 -21.328 -7.641 1 97.56 212 PHE A C 1
ATOM 1698 O O . PHE A 1 212 ? 4.746 -20.969 -7.367 1 97.56 212 PHE A O 1
ATOM 1705 N N . ARG A 1 213 ? 2.566 -20.609 -7.398 1 93.88 213 ARG A N 1
ATOM 1706 C CA . ARG A 1 213 ? 2.65 -19.203 -6.992 1 93.88 213 ARG A CA 1
ATOM 1707 C C . ARG A 1 213 ? 3.021 -19.078 -5.52 1 93.88 213 ARG A C 1
ATOM 1709 O O . ARG A 1 213 ? 2.664 -19.938 -4.711 1 93.88 213 ARG A O 1
ATOM 1716 N N . ALA A 1 214 ? 3.711 -18.094 -5.23 1 94.69 214 ALA A N 1
ATOM 1717 C CA . ALA A 1 214 ? 4.039 -17.656 -3.875 1 94.69 214 ALA A CA 1
ATOM 1718 C C . ALA A 1 214 ? 4.184 -16.125 -3.809 1 94.69 214 ALA A C 1
ATOM 1720 O O . ALA A 1 214 ? 5.094 -15.562 -4.414 1 94.69 214 ALA A O 1
ATOM 1721 N N . PRO A 1 215 ? 3.246 -15.516 -3.145 1 96.38 215 PRO A N 1
ATOM 1722 C CA . PRO A 1 215 ? 3.377 -14.055 -3.084 1 96.38 215 PRO A CA 1
ATOM 1723 C C . PRO A 1 215 ? 4.66 -13.609 -2.385 1 96.38 215 PRO A C 1
ATOM 1725 O O . PRO A 1 215 ? 5.094 -14.242 -1.422 1 96.38 215 PRO A O 1
ATOM 1728 N N . SER A 1 216 ? 5.27 -12.523 -2.908 1 97 216 SER A N 1
ATOM 1729 C CA . SER A 1 216 ? 6.414 -11.93 -2.229 1 97 216 SER A CA 1
ATOM 1730 C C . SER A 1 216 ? 5.992 -11.234 -0.939 1 97 216 SER A C 1
ATOM 1732 O O . SER A 1 216 ? 4.82 -10.891 -0.768 1 97 216 SE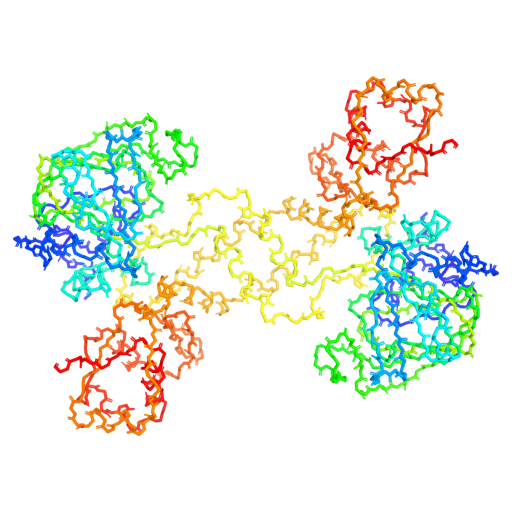R A O 1
ATOM 1734 N N . ALA A 1 217 ? 6.977 -11.047 -0.043 1 96.69 217 ALA A N 1
ATOM 1735 C CA . ALA A 1 217 ? 6.703 -10.305 1.185 1 96.69 217 ALA A CA 1
ATOM 1736 C C . ALA A 1 217 ? 6.172 -8.906 0.874 1 96.69 217 ALA A C 1
ATOM 1738 O O . ALA A 1 217 ? 5.242 -8.43 1.524 1 96.69 217 ALA A O 1
ATOM 1739 N N . ALA A 1 218 ? 6.766 -8.25 -0.113 1 97.12 218 ALA A N 1
ATOM 1740 C CA . ALA A 1 218 ? 6.32 -6.918 -0.528 1 97.12 218 ALA A CA 1
ATOM 1741 C C . ALA A 1 218 ? 4.855 -6.941 -0.949 1 97.12 218 ALA A C 1
ATOM 1743 O O . ALA A 1 218 ? 4.074 -6.078 -0.539 1 97.12 218 ALA A O 1
ATOM 1744 N N . GLU A 1 219 ? 4.492 -7.961 -1.724 1 97 219 GLU A N 1
ATOM 1745 C CA . GLU A 1 219 ? 3.111 -8.102 -2.172 1 97 219 GLU A CA 1
ATOM 1746 C C . GLU A 1 219 ? 2.172 -8.344 -0.997 1 97 219 GLU A C 1
ATOM 1748 O O . GLU A 1 219 ? 1.097 -7.746 -0.92 1 97 219 GLU A O 1
ATOM 1753 N N . VAL A 1 220 ? 2.576 -9.211 -0.115 1 97.06 220 VAL A N 1
ATOM 1754 C CA . VAL A 1 220 ? 1.751 -9.531 1.044 1 97.06 220 VAL A CA 1
ATOM 1755 C C . VAL A 1 220 ? 1.502 -8.273 1.872 1 97.06 220 VAL A C 1
ATOM 1757 O O . VAL A 1 220 ? 0.357 -7.965 2.207 1 97.06 220 VAL A O 1
ATOM 1760 N N . LEU A 1 221 ? 2.553 -7.508 2.117 1 96.44 221 LEU A N 1
ATOM 1761 C CA . LEU A 1 221 ? 2.451 -6.316 2.951 1 96.44 221 LEU A CA 1
ATOM 1762 C C . LEU A 1 221 ? 1.58 -5.258 2.283 1 96.44 221 LEU A C 1
ATOM 1764 O O . LEU A 1 221 ? 0.608 -4.785 2.875 1 96.44 221 LEU A O 1
ATOM 1768 N N . THR A 1 222 ? 1.846 -4.949 1.053 1 97.62 222 THR A N 1
ATOM 1769 C CA . THR A 1 222 ? 1.209 -3.816 0.393 1 97.62 222 THR A CA 1
ATOM 1770 C C . THR A 1 222 ? -0.223 -4.156 -0.009 1 97.62 222 THR A C 1
ATOM 1772 O O . THR A 1 222 ? -1.14 -3.361 0.203 1 97.62 222 THR A O 1
ATOM 1775 N N . HIS A 1 223 ? -0.449 -5.414 -0.5 1 97.44 223 HIS A N 1
ATOM 1776 C CA . HIS A 1 223 ? -1.791 -5.777 -0.943 1 97.44 223 HIS A CA 1
ATOM 1777 C C . HIS A 1 223 ? -2.723 -5.996 0.244 1 97.44 223 HIS A C 1
ATOM 1779 O O . HIS A 1 223 ? -3.896 -5.621 0.195 1 97.44 223 HIS A O 1
ATOM 1785 N N . PHE A 1 224 ? -2.232 -6.602 1.303 1 97.88 224 PHE A N 1
ATOM 1786 C CA . PHE A 1 224 ? -3.062 -6.816 2.482 1 97.88 224 PHE A CA 1
ATOM 1787 C C . PHE A 1 224 ? -3.48 -5.488 3.102 1 97.88 224 PHE A C 1
ATOM 1789 O O . PHE A 1 224 ? -4.652 -5.293 3.434 1 97.88 224 PHE A O 1
ATOM 1796 N N . THR A 1 225 ? -2.555 -4.551 3.205 1 97.5 225 THR A N 1
ATOM 1797 C CA . THR A 1 225 ? -2.877 -3.283 3.854 1 97.5 225 THR A CA 1
ATOM 1798 C C . THR A 1 225 ? -3.77 -2.428 2.959 1 97.5 225 THR A C 1
ATOM 1800 O O . THR A 1 225 ? -4.621 -1.685 3.451 1 97.5 225 THR A O 1
ATOM 1803 N N . ASP A 1 226 ? -3.568 -2.51 1.662 1 97.56 226 ASP A N 1
ATOM 1804 C CA . ASP A 1 226 ? -4.52 -1.873 0.754 1 97.56 226 ASP A CA 1
ATOM 1805 C C . ASP A 1 226 ? -5.93 -2.422 0.958 1 97.56 226 ASP A C 1
ATOM 1807 O O . ASP A 1 226 ? -6.902 -1.667 0.945 1 97.56 226 ASP A O 1
ATOM 1811 N N . PHE A 1 227 ? -6.023 -3.738 1.135 1 97.75 227 PHE A N 1
ATOM 1812 C CA . PHE A 1 227 ? -7.297 -4.398 1.409 1 97.75 227 PHE A CA 1
ATOM 1813 C C . PHE A 1 227 ? -7.906 -3.881 2.707 1 97.75 227 PHE A C 1
ATOM 1815 O O . PHE A 1 227 ? -9.07 -3.488 2.736 1 97.75 227 PHE A O 1
ATOM 1822 N N . LEU A 1 228 ? -7.121 -3.762 3.764 1 96.88 228 LEU A N 1
ATOM 1823 C CA . LEU A 1 228 ? -7.602 -3.295 5.062 1 96.88 228 LEU A CA 1
ATOM 1824 C C . LEU A 1 228 ? -8.078 -1.848 4.977 1 96.88 228 LEU A C 1
ATOM 1826 O O . LEU A 1 228 ? -9.078 -1.484 5.59 1 96.88 228 LEU A O 1
ATOM 1830 N N . ALA A 1 229 ? -7.32 -1.05 4.254 1 96.81 229 ALA A N 1
ATOM 1831 C CA . ALA A 1 229 ? -7.578 0.385 4.156 1 96.81 229 ALA A CA 1
ATOM 1832 C C . ALA A 1 229 ? -8.984 0.655 3.633 1 96.81 229 ALA A C 1
ATOM 1834 O O . ALA A 1 229 ? -9.586 1.683 3.953 1 96.81 229 ALA A O 1
ATOM 1835 N N . GLN A 1 230 ? -9.523 -0.313 2.867 1 94.5 230 GLN A N 1
ATOM 1836 C CA . GLN A 1 230 ? -10.852 -0.157 2.283 1 94.5 230 GLN A CA 1
ATOM 1837 C C . GLN A 1 230 ? -11.93 -0.17 3.359 1 94.5 230 GLN A C 1
ATOM 1839 O O . GLN A 1 230 ? -13.047 0.298 3.131 1 94.5 230 GLN A O 1
ATOM 1844 N N . PHE A 1 231 ? -11.602 -0.709 4.465 1 92.94 231 PHE A N 1
ATOM 1845 C CA . PHE A 1 231 ? -12.602 -0.891 5.512 1 92.94 231 PHE A CA 1
ATOM 1846 C C . PHE A 1 231 ? -12.375 0.083 6.66 1 92.94 231 PHE A C 1
ATOM 1848 O O . PHE A 1 231 ? -13.102 0.062 7.652 1 92.94 231 PHE A O 1
ATOM 1855 N N . LEU A 1 232 ? -11.391 0.887 6.602 1 94.81 232 LEU A N 1
ATOM 1856 C CA . LEU A 1 232 ? -11.047 1.792 7.691 1 94.81 232 LEU A CA 1
ATOM 1857 C C . LEU A 1 232 ? -11.664 3.17 7.469 1 94.81 232 LEU A C 1
ATOM 1859 O O . LEU A 1 232 ? -11.43 3.795 6.43 1 94.81 232 LEU A O 1
ATOM 1863 N N . PRO A 1 233 ? -12.445 3.623 8.445 1 93.62 233 PRO A N 1
ATOM 1864 C CA . PRO A 1 233 ? -13.031 4.957 8.32 1 93.62 233 PRO A CA 1
ATOM 1865 C C . PRO A 1 233 ? -12 6.074 8.484 1 93.62 233 PRO A C 1
ATOM 1867 O O . PRO A 1 233 ? -10.945 5.859 9.078 1 93.62 233 PRO A O 1
ATOM 1870 N N . ASP A 1 234 ? -12.344 7.238 8.016 1 91.69 234 ASP A N 1
ATOM 1871 C CA . ASP A 1 234 ? -11.43 8.383 8 1 91.69 234 ASP A CA 1
ATOM 1872 C C . ASP A 1 234 ? -11.117 8.852 9.422 1 91.69 234 ASP A C 1
ATOM 1874 O O . ASP A 1 234 ? -10.055 9.414 9.672 1 91.69 234 ASP A O 1
ATOM 1878 N N . GLU A 1 235 ? -12.023 8.641 10.32 1 93.75 235 GLU A N 1
ATOM 1879 C CA . GLU A 1 235 ? -11.859 9.156 11.672 1 93.75 235 GLU A CA 1
ATOM 1880 C C . GLU A 1 235 ? -10.906 8.289 12.484 1 93.75 235 GLU A C 1
ATOM 1882 O O . GLU A 1 235 ? -10.469 8.68 13.57 1 93.75 235 GLU A O 1
ATOM 1887 N N . GLU A 1 236 ? -10.617 7.066 11.922 1 94.81 236 GLU A N 1
ATOM 1888 C CA . GLU A 1 236 ? -9.57 6.27 12.555 1 94.81 236 GLU A CA 1
ATOM 1889 C C . GLU A 1 236 ? -8.188 6.801 12.203 1 94.81 236 GLU A C 1
ATOM 1891 O O . GLU A 1 236 ? -7.688 6.566 11.094 1 94.81 236 GLU A O 1
ATOM 1896 N N . ARG A 1 237 ? -7.547 7.547 13.172 1 96.44 237 ARG A N 1
ATOM 1897 C CA . ARG A 1 237 ? -6.297 8.25 12.906 1 96.44 237 ARG A CA 1
ATOM 1898 C C . ARG A 1 237 ? -5.359 8.172 14.109 1 96.44 237 ARG A C 1
ATOM 1900 O O . ARG A 1 237 ? -5.77 7.773 15.195 1 96.44 237 ARG A O 1
ATOM 1907 N N . TYR A 1 238 ? -4.043 8.438 13.883 1 97.06 238 TYR A N 1
ATOM 1908 C CA . TYR A 1 238 ? -3.104 8.664 14.969 1 97.06 238 TYR A CA 1
ATOM 1909 C C . TYR A 1 238 ? -3.668 9.656 15.977 1 97.06 238 TYR A C 1
ATOM 1911 O O . TYR A 1 238 ? -4.172 10.719 15.602 1 97.06 238 TYR A O 1
ATOM 1919 N N . SER A 1 239 ? -3.691 9.266 17.219 1 96.31 239 SER A N 1
ATOM 1920 C CA . SER A 1 239 ? -4.188 10.125 18.281 1 96.31 239 SER A CA 1
ATOM 1921 C C . SER A 1 239 ? -3.219 10.148 19.469 1 96.31 239 SER A C 1
ATOM 1923 O O . SER A 1 239 ? -2.557 9.156 19.75 1 96.31 239 SER A O 1
ATOM 1925 N N . ASP A 1 240 ? -3.111 11.273 20.062 1 97.12 240 ASP A N 1
ATOM 1926 C CA . ASP A 1 240 ? -2.252 11.43 21.219 1 97.12 240 ASP A CA 1
ATOM 1927 C C . ASP A 1 240 ? -2.934 12.273 22.297 1 97.12 240 ASP A C 1
ATOM 1929 O O . ASP A 1 240 ? -2.344 13.219 22.828 1 97.12 240 ASP A O 1
ATOM 1933 N N . ALA A 1 241 ? -4.176 11.93 22.656 1 96.69 241 ALA A N 1
ATOM 1934 C CA . ALA A 1 241 ? -4.941 12.633 23.688 1 96.69 241 ALA A CA 1
ATOM 1935 C C . ALA A 1 241 ? -4.207 12.625 25.016 1 96.69 241 ALA A C 1
ATOM 1937 O O . ALA A 1 241 ? -4.48 13.453 25.891 1 96.69 241 ALA A O 1
ATOM 1938 N N . ASP A 1 242 ? -3.277 11.695 25.188 1 95.56 242 ASP A N 1
ATOM 1939 C CA . ASP A 1 242 ? -2.52 11.578 26.438 1 95.56 242 ASP A CA 1
ATOM 1940 C C . ASP A 1 242 ? -1.155 12.25 26.312 1 95.56 242 ASP A C 1
ATOM 1942 O O . ASP A 1 242 ? -0.251 11.984 27.109 1 95.56 242 ASP A O 1
ATOM 1946 N N . LEU A 1 243 ? -0.967 13.094 25.297 1 95.75 243 LEU A N 1
ATOM 1947 C CA . LEU A 1 243 ? 0.29 13.797 25.047 1 95.75 243 LEU A CA 1
ATOM 1948 C C . LEU A 1 243 ? 0.754 14.523 26.312 1 95.75 243 LEU A C 1
ATOM 1950 O O . LEU A 1 243 ? -0.052 15.141 27 1 95.75 243 LEU A O 1
ATOM 1954 N N . GLN A 1 244 ? 2.008 14.422 26.594 1 93.88 244 GLN A N 1
ATOM 1955 C CA . GLN A 1 244 ? 2.637 15.148 27.703 1 93.88 244 GLN A CA 1
ATOM 1956 C C . GLN A 1 244 ? 3.545 16.266 27.172 1 93.88 244 GLN A C 1
ATOM 1958 O O . GLN A 1 244 ? 4.039 16.188 26.047 1 93.88 244 GLN A O 1
ATOM 1963 N N . PRO A 1 245 ? 3.695 17.297 27.984 1 92.88 245 PRO A N 1
ATOM 1964 C CA . PRO A 1 245 ? 4.637 18.328 27.562 1 92.88 245 PRO A CA 1
ATOM 1965 C C . PRO A 1 245 ? 6.043 17.781 27.312 1 92.88 245 PRO A C 1
ATOM 1967 O O . PRO A 1 245 ? 6.492 16.891 28.031 1 92.88 245 PRO A O 1
ATOM 1970 N N . SER A 1 246 ? 6.613 18.25 26.281 1 88.75 246 SER A N 1
ATOM 1971 C CA . SER A 1 246 ? 7.984 17.859 25.969 1 88.75 246 SER A CA 1
ATOM 1972 C C . SER A 1 246 ? 8.93 19.047 26.031 1 88.75 246 SER A C 1
ATOM 1974 O O . SER A 1 246 ? 8.516 20.203 25.844 1 88.75 246 SER A O 1
ATOM 1976 N N . ASP A 1 247 ? 10.195 18.766 26.297 1 88.69 247 ASP A N 1
ATOM 1977 C CA . ASP A 1 247 ? 11.203 19.812 26.391 1 88.69 247 ASP A CA 1
ATOM 1978 C C . ASP A 1 247 ? 11.633 20.297 25 1 88.69 247 ASP A C 1
ATOM 1980 O O . ASP A 1 247 ? 12.039 21.453 24.844 1 88.69 247 ASP A O 1
ATOM 1984 N N . ASP A 1 248 ? 11.586 19.438 24.109 1 93.94 248 ASP A N 1
ATOM 1985 C CA . ASP A 1 248 ? 11.977 19.766 22.734 1 93.94 248 ASP A CA 1
ATOM 1986 C C . ASP A 1 248 ? 10.844 19.469 21.75 1 93.94 248 ASP A C 1
ATOM 1988 O O . ASP A 1 248 ? 10.586 18.297 21.438 1 93.94 248 ASP A O 1
ATOM 1992 N N . PRO A 1 249 ? 10.211 20.516 21.266 1 94.5 249 PRO A N 1
ATOM 1993 C CA . PRO A 1 249 ? 9.062 20.297 20.375 1 94.5 249 PRO A CA 1
ATOM 1994 C C . PRO A 1 249 ? 9.453 19.672 19.031 1 94.5 249 PRO A C 1
ATOM 1996 O O . PRO A 1 249 ? 8.586 19.234 18.281 1 94.5 249 PRO A O 1
ATOM 1999 N N . PHE A 1 250 ? 10.734 19.609 18.734 1 96.44 250 PHE A N 1
ATOM 2000 C CA . PHE A 1 250 ? 11.18 19.094 17.438 1 96.44 250 PHE A CA 1
ATOM 2001 C C . PHE A 1 250 ? 11.508 17.609 17.547 1 96.44 250 PHE A C 1
ATOM 2003 O O . PHE A 1 250 ? 11.734 16.953 16.531 1 96.44 250 PHE A O 1
ATOM 2010 N N . GLN A 1 251 ? 11.555 17.109 18.719 1 96.5 251 GLN A N 1
ATOM 2011 C CA . GLN A 1 251 ? 11.898 15.703 18.922 1 96.5 251 GLN A CA 1
ATOM 2012 C C . GLN A 1 251 ? 10.664 14.812 18.812 1 96.5 251 GLN A C 1
ATOM 2014 O O . GLN A 1 251 ? 9.617 15.133 19.391 1 96.5 251 GLN A O 1
ATOM 2019 N N . ILE A 1 252 ? 10.773 13.781 18.016 1 96 252 ILE A N 1
ATOM 2020 C CA . ILE A 1 252 ? 9.773 12.719 18.047 1 96 252 ILE A CA 1
ATOM 2021 C C . ILE A 1 252 ? 10.039 11.789 19.219 1 96 252 ILE A C 1
ATOM 2023 O O . ILE A 1 252 ? 11.039 11.07 19.234 1 96 252 ILE A O 1
ATOM 2027 N N . GLN A 1 253 ? 9.141 11.812 20.141 1 91.31 253 GLN A N 1
ATOM 2028 C CA . GLN A 1 253 ? 9.305 11.031 21.359 1 91.31 253 GLN A CA 1
ATOM 2029 C C . GLN A 1 253 ? 8.922 9.57 21.125 1 91.31 253 GLN A C 1
ATOM 2031 O O . GLN A 1 253 ? 8.195 9.258 20.188 1 91.31 253 GLN A O 1
ATOM 2036 N N . SER A 1 254 ? 9.406 8.727 22.031 1 91.5 254 SER A N 1
ATOM 2037 C CA . SER A 1 254 ? 9.195 7.293 21.906 1 91.5 254 SER A CA 1
ATOM 2038 C C . SER A 1 254 ? 7.719 6.934 22.031 1 91.5 254 SER A C 1
ATOM 2040 O O . SER A 1 254 ? 7.273 5.91 21.5 1 91.5 254 SER A O 1
ATOM 2042 N N . ASP A 1 255 ? 7 7.77 22.75 1 93.62 255 ASP A N 1
ATOM 2043 C CA . ASP A 1 255 ? 5.578 7.48 22.922 1 93.62 255 ASP A CA 1
ATOM 2044 C C . ASP A 1 255 ? 4.844 7.523 21.594 1 93.62 255 ASP A C 1
ATOM 2046 O O . ASP A 1 255 ? 3.824 6.855 21.406 1 93.62 255 ASP A O 1
ATOM 2050 N N . ALA A 1 256 ? 5.301 8.383 20.703 1 94.12 256 ALA A N 1
ATOM 2051 C CA . ALA A 1 256 ? 4.707 8.422 19.375 1 94.12 256 ALA A CA 1
ATOM 2052 C C . ALA A 1 256 ? 4.852 7.074 18.656 1 94.12 256 ALA A C 1
ATOM 2054 O O . ALA A 1 256 ? 3.902 6.59 18.047 1 94.12 256 ALA A O 1
ATOM 2055 N N . LEU A 1 257 ? 6.012 6.461 18.797 1 93.94 257 LEU A N 1
ATOM 2056 C CA . LEU A 1 257 ? 6.262 5.156 18.203 1 93.94 257 LEU A CA 1
ATOM 2057 C C . LEU A 1 257 ? 5.367 4.09 18.828 1 93.94 257 LEU A C 1
ATOM 2059 O O . LEU A 1 257 ? 4.855 3.215 18.125 1 93.94 257 LEU A O 1
ATOM 2063 N N . ASP A 1 258 ? 5.238 4.188 20.094 1 96 258 ASP A N 1
ATOM 2064 C CA . ASP A 1 258 ? 4.371 3.242 20.781 1 96 258 ASP A CA 1
ATOM 2065 C C . ASP A 1 258 ? 2.939 3.32 20.266 1 96 258 ASP A C 1
ATOM 2067 O O . ASP A 1 258 ? 2.285 2.293 20.078 1 96 258 ASP A O 1
ATOM 2071 N N . ARG A 1 259 ? 2.467 4.516 20.047 1 95.75 259 ARG A N 1
ATOM 2072 C CA . ARG A 1 259 ? 1.118 4.715 19.516 1 95.75 259 ARG A CA 1
ATOM 2073 C C . ARG A 1 259 ? 0.987 4.145 18.109 1 95.75 259 ARG A C 1
ATOM 2075 O O . ARG A 1 259 ? -0.039 3.553 17.766 1 95.75 259 ARG A O 1
ATOM 2082 N N . LEU A 1 260 ? 2.01 4.328 17.359 1 95.75 260 LEU A N 1
ATOM 2083 C CA . LEU A 1 260 ? 2.004 3.797 15.992 1 95.75 260 LEU A CA 1
ATOM 2084 C C . LEU A 1 260 ? 1.967 2.273 16 1 95.75 260 LEU A C 1
ATOM 2086 O O . LEU A 1 260 ? 1.215 1.661 15.242 1 95.75 260 LEU A O 1
ATOM 2090 N N . LYS A 1 261 ? 2.789 1.691 16.828 1 94.31 261 LYS A N 1
ATOM 2091 C CA . LYS A 1 261 ? 2.812 0.236 16.953 1 94.31 261 LYS A CA 1
ATOM 2092 C C . LYS A 1 261 ? 1.442 -0.305 17.344 1 94.31 261 LYS A C 1
ATOM 2094 O O . LYS A 1 261 ? 0.993 -1.322 16.812 1 94.31 261 LYS A O 1
ATOM 2099 N N . ALA A 1 262 ? 0.842 0.382 18.281 1 94.81 262 ALA A N 1
ATOM 2100 C CA . ALA A 1 262 ? -0.487 -0.025 18.719 1 94.81 262 ALA A CA 1
ATOM 2101 C C . ALA A 1 262 ? -1.502 0.071 17.594 1 94.81 262 ALA A C 1
ATOM 2103 O O . ALA A 1 262 ? -2.34 -0.817 17.422 1 94.81 262 ALA A O 1
ATOM 2104 N N . LEU A 1 263 ? -1.436 1.147 16.875 1 94 263 LEU A N 1
ATOM 2105 C CA . LEU A 1 263 ? -2.324 1.358 15.742 1 94 263 LEU A CA 1
ATOM 2106 C C . LEU A 1 263 ? -2.156 0.249 14.711 1 94 263 LEU A C 1
ATOM 2108 O O . LEU A 1 263 ? -3.145 -0.3 14.219 1 94 263 LEU A O 1
ATOM 2112 N N . LEU A 1 264 ? -0.952 -0.145 14.383 1 93.75 264 LEU A N 1
ATOM 2113 C CA . LEU A 1 264 ? -0.654 -1.222 13.445 1 93.75 264 LEU A CA 1
ATOM 2114 C C . LEU A 1 264 ? -1.178 -2.557 13.969 1 93.75 264 LEU A C 1
ATOM 2116 O O . LEU A 1 264 ? -1.851 -3.289 13.242 1 93.75 264 LEU A O 1
ATOM 2120 N N . ALA A 1 265 ? -0.895 -2.797 15.211 1 92 265 ALA A N 1
ATOM 2121 C CA . ALA A 1 265 ? -1.298 -4.059 15.828 1 92 265 ALA A CA 1
ATOM 2122 C C . ALA A 1 265 ? -2.816 -4.207 15.828 1 92 265 ALA A C 1
ATOM 2124 O O . ALA A 1 265 ? -3.34 -5.301 15.586 1 92 265 ALA A O 1
ATOM 2125 N N . GLU A 1 266 ? -3.477 -3.123 16.062 1 91.38 266 GLU A N 1
ATOM 2126 C CA . GLU A 1 266 ? -4.934 -3.125 16.141 1 91.38 266 GLU A CA 1
ATOM 2127 C C . GLU A 1 266 ? -5.551 -3.568 14.812 1 91.38 266 GLU A C 1
ATOM 2129 O O . GLU A 1 266 ? -6.543 -4.301 14.805 1 91.38 266 GLU A O 1
ATOM 2134 N N . HIS A 1 267 ? -5 -3.236 13.773 1 90.44 267 HIS A N 1
ATOM 2135 C CA . HIS A 1 267 ? -5.656 -3.447 12.484 1 90.44 267 HIS A CA 1
ATOM 2136 C C . HIS A 1 267 ? -5.031 -4.617 11.734 1 90.44 267 HIS A C 1
ATOM 2138 O O . HIS A 1 267 ? -5.691 -5.258 10.914 1 90.44 267 HIS A O 1
ATOM 2144 N N . MET A 1 268 ? -3.859 -4.988 12.016 1 90.75 268 MET A N 1
ATOM 2145 C CA . MET A 1 268 ? -3.158 -6.023 11.258 1 90.75 268 MET A CA 1
ATOM 2146 C C . MET A 1 268 ? -3.334 -7.391 11.922 1 90.75 268 MET A C 1
ATOM 2148 O O . MET A 1 268 ? -2.936 -8.414 11.352 1 90.75 268 MET A O 1
ATOM 2152 N N . SER A 1 269 ? -3.959 -7.445 13.07 1 88.44 269 SER A N 1
ATOM 2153 C CA . SER A 1 269 ? -4.016 -8.68 13.844 1 88.44 269 SER A CA 1
ATOM 2154 C C . SER A 1 269 ? -5.297 -9.453 13.555 1 88.44 269 SER A C 1
ATOM 2156 O O . SER A 1 269 ? -5.5 -10.547 14.086 1 88.44 269 SER A O 1
ATOM 2158 N N . ASP A 1 270 ? -6.148 -8.977 12.719 1 90.38 270 ASP A N 1
ATOM 2159 C CA . ASP A 1 270 ? -7.406 -9.656 12.422 1 90.38 270 ASP A CA 1
ATOM 2160 C C . ASP A 1 270 ? -7.176 -10.852 11.492 1 90.38 270 ASP A C 1
ATOM 2162 O O . ASP A 1 270 ? -6.996 -10.68 10.289 1 90.38 270 ASP A O 1
ATOM 2166 N N . GLU A 1 271 ? -7.301 -12.047 12.023 1 91.75 271 GLU A N 1
ATOM 2167 C CA . GLU A 1 271 ? -7 -13.273 11.289 1 91.75 271 GLU A CA 1
ATOM 2168 C C . GLU A 1 271 ? -8.047 -13.539 10.211 1 91.75 271 GLU A C 1
ATOM 2170 O O . GLU A 1 271 ? -7.727 -14.086 9.156 1 91.75 271 GLU A O 1
ATOM 2175 N N . ARG A 1 272 ? -9.297 -13.195 10.516 1 93.31 272 ARG A N 1
ATOM 2176 C CA . ARG A 1 272 ? -10.359 -13.414 9.539 1 93.31 272 ARG A CA 1
ATOM 2177 C C . ARG A 1 272 ? -10.141 -12.562 8.289 1 93.31 272 ARG A C 1
ATOM 2179 O O . ARG A 1 272 ? -10.32 -13.039 7.168 1 93.31 272 ARG A O 1
ATOM 2186 N N . LEU A 1 273 ? -9.766 -11.273 8.523 1 95.12 273 LEU A N 1
ATOM 2187 C CA . LEU A 1 273 ? -9.516 -10.383 7.387 1 95.12 273 LEU A CA 1
ATOM 2188 C C . LEU A 1 273 ? -8.281 -10.836 6.609 1 95.12 273 LEU A C 1
ATOM 2190 O O . LEU A 1 273 ? -8.25 -10.75 5.379 1 95.12 273 LEU A O 1
ATOM 2194 N N . LEU A 1 274 ? -7.281 -11.352 7.387 1 96.38 274 LEU A N 1
ATOM 2195 C CA . LEU A 1 274 ? -6.086 -11.867 6.734 1 96.38 274 LEU A CA 1
ATOM 2196 C C . LEU A 1 274 ? -6.418 -13.062 5.852 1 96.38 274 LEU A C 1
ATOM 2198 O O . LEU A 1 274 ? -5.977 -13.141 4.699 1 96.38 274 LEU A O 1
ATOM 2202 N N . LEU A 1 275 ? -7.207 -13.961 6.336 1 96.94 275 LEU A N 1
ATOM 2203 C CA . LEU A 1 275 ? -7.629 -15.133 5.582 1 96.94 275 LEU A CA 1
ATOM 2204 C C . LEU A 1 275 ? -8.445 -14.734 4.359 1 96.94 275 LEU A C 1
ATOM 2206 O O . LEU A 1 275 ? -8.242 -15.258 3.264 1 96.94 275 LEU A O 1
ATOM 2210 N N . THR A 1 276 ? -9.375 -13.789 4.594 1 97.12 276 THR A N 1
ATOM 2211 C CA . THR A 1 276 ? -10.234 -13.32 3.508 1 97.12 276 THR A CA 1
ATOM 2212 C C . THR A 1 276 ? -9.406 -12.703 2.389 1 97.12 276 THR A C 1
ATOM 2214 O O . THR A 1 276 ? -9.578 -13.039 1.217 1 97.12 276 THR A O 1
ATOM 2217 N N . TRP A 1 277 ? -8.508 -11.852 2.812 1 97.75 277 TRP A N 1
ATOM 2218 C CA . TRP A 1 277 ? -7.637 -11.242 1.812 1 97.75 277 TRP A CA 1
ATOM 2219 C C . TRP A 1 277 ? -6.832 -12.305 1.067 1 97.75 277 TRP A C 1
ATOM 2221 O O . TRP A 1 277 ? -6.781 -12.297 -0.165 1 97.75 277 TRP A O 1
ATOM 2231 N N . PHE A 1 278 ? -6.191 -13.211 1.789 1 98.12 278 PHE A N 1
ATOM 2232 C CA . PHE A 1 278 ? -5.301 -14.203 1.204 1 98.12 278 PHE A CA 1
ATOM 2233 C C . PHE A 1 278 ? -6.055 -15.086 0.216 1 98.12 278 PHE A C 1
ATOM 2235 O O . PHE A 1 278 ? -5.574 -15.336 -0.893 1 98.12 278 PHE A O 1
ATOM 2242 N N . GLY A 1 279 ? -7.199 -15.547 0.607 1 98.06 279 GLY A N 1
ATOM 2243 C CA . GLY A 1 279 ? -8.016 -16.359 -0.288 1 98.06 279 GLY A CA 1
ATOM 2244 C C . GLY A 1 279 ? -8.383 -15.633 -1.572 1 98.06 279 GLY A C 1
ATOM 2245 O O . GLY A 1 279 ? -8.281 -16.203 -2.66 1 98.06 279 GLY A O 1
ATOM 2246 N N . GLN A 1 280 ? -8.812 -14.359 -1.384 1 98 280 GLN A N 1
ATOM 2247 C CA . GLN A 1 280 ? -9.141 -13.57 -2.564 1 98 280 GLN A CA 1
ATOM 2248 C C . GLN A 1 280 ? -7.922 -13.375 -3.457 1 98 280 GLN A C 1
ATOM 2250 O O . GLN A 1 280 ? -8 -13.547 -4.676 1 98 280 GLN A O 1
ATOM 2255 N N . PHE A 1 281 ? -6.859 -13.117 -2.807 1 98 281 PHE A N 1
ATOM 2256 C CA . PHE A 1 281 ? -5.625 -12.82 -3.525 1 98 281 PHE A CA 1
ATOM 2257 C C . PHE A 1 281 ? -5.133 -14.047 -4.289 1 98 281 PHE A C 1
ATOM 2259 O O . PHE A 1 281 ? -4.789 -13.945 -5.469 1 98 281 PHE A O 1
ATOM 2266 N N . MET A 1 282 ? -5.137 -15.203 -3.711 1 97.44 282 MET A N 1
ATOM 2267 C CA . MET A 1 282 ? -4.582 -16.422 -4.297 1 97.44 282 MET A CA 1
ATOM 2268 C C . MET A 1 282 ? -5.523 -16.984 -5.352 1 97.44 282 MET A C 1
ATOM 2270 O O . MET A 1 282 ? -5.121 -17.844 -6.152 1 97.44 282 MET A O 1
ATOM 2274 N N . THR A 1 283 ? -6.77 -16.547 -5.391 1 97.5 283 THR A N 1
ATOM 2275 C CA . THR A 1 283 ? -7.711 -17.078 -6.375 1 97.5 283 THR A CA 1
ATOM 2276 C C . THR A 1 283 ? -8 -16.031 -7.453 1 97.5 283 THR A C 1
ATOM 2278 O O . THR A 1 283 ? -8.82 -16.266 -8.344 1 97.5 283 THR A O 1
ATOM 2281 N N . GLU A 1 284 ? -7.371 -14.859 -7.324 1 96.75 284 GLU A N 1
ATOM 2282 C CA . GLU A 1 284 ? -7.547 -13.844 -8.352 1 96.75 284 GLU A CA 1
ATOM 2283 C C . GLU A 1 284 ? -7.109 -14.352 -9.727 1 96.75 284 GLU A C 1
ATOM 2285 O O . GLU A 1 284 ? -6.004 -14.875 -9.867 1 96.75 284 GLU A O 1
ATOM 2290 N N . PRO A 1 285 ? -7.984 -14.203 -10.719 1 95 285 PRO A N 1
ATOM 2291 C CA . PRO A 1 285 ? -7.582 -14.688 -12.039 1 95 285 PRO A CA 1
ATOM 2292 C C . PRO A 1 285 ? -6.488 -13.828 -12.672 1 95 285 PRO A C 1
ATOM 2294 O O . PRO A 1 285 ? -6.484 -12.609 -12.508 1 95 285 PRO A O 1
ATOM 2297 N N . ARG A 1 286 ? -5.609 -14.469 -13.344 1 91.44 286 ARG A N 1
ATOM 2298 C CA . ARG A 1 286 ? -4.574 -13.758 -14.086 1 91.44 286 ARG A CA 1
ATOM 2299 C C . ARG A 1 286 ? -5.18 -12.953 -15.227 1 91.44 286 ARG A C 1
ATOM 2301 O O . ARG A 1 286 ? -4.734 -11.836 -15.508 1 91.44 286 ARG A O 1
ATOM 2308 N N . TYR A 1 287 ? -6.188 -13.562 -15.859 1 94.44 287 TYR A N 1
ATOM 2309 C CA . TYR A 1 287 ? -6.902 -12.938 -16.969 1 94.44 287 TYR A CA 1
ATOM 2310 C C . TYR A 1 287 ? -8.383 -12.773 -16.641 1 94.44 287 TYR A C 1
ATOM 2312 O O . TYR A 1 287 ? -9.203 -13.617 -17.016 1 94.44 287 TYR A O 1
ATOM 2320 N N . PRO A 1 288 ? -8.719 -11.641 -16.031 1 93.56 288 PRO A N 1
ATOM 2321 C CA . PRO A 1 288 ? -10.086 -11.461 -15.547 1 93.56 288 PRO A CA 1
ATOM 2322 C C . PRO A 1 288 ? -11.125 -11.516 -16.656 1 93.56 288 PRO A C 1
ATOM 2324 O O . PRO A 1 288 ? -12.258 -11.93 -16.438 1 93.56 288 PRO A O 1
ATOM 2327 N N . GLU A 1 289 ? -10.695 -11.195 -17.859 1 92.62 289 GLU A N 1
ATOM 2328 C CA . GLU A 1 289 ? -11.617 -11.156 -18.984 1 92.62 289 GLU A CA 1
ATOM 2329 C C . GLU A 1 289 ? -12.086 -12.555 -19.359 1 92.62 289 GLU A C 1
ATOM 2331 O O . GLU A 1 289 ? -13.094 -12.711 -20.047 1 92.62 289 GLU A O 1
ATOM 2336 N N . ARG A 1 290 ? -11.422 -13.562 -18.875 1 93.5 290 ARG A N 1
ATOM 2337 C CA . ARG A 1 290 ? -11.773 -14.938 -19.203 1 93.5 290 ARG A CA 1
ATOM 2338 C C . ARG A 1 290 ? -12.734 -15.523 -18.172 1 93.5 290 ARG A C 1
ATOM 2340 O O . ARG A 1 290 ? -13.242 -16.641 -18.344 1 93.5 290 ARG A O 1
ATOM 2347 N N . VAL A 1 291 ? -12.938 -14.781 -17.141 1 95.19 291 VAL A N 1
ATOM 2348 C CA . VAL A 1 291 ? -13.844 -15.219 -16.094 1 95.19 291 VAL A CA 1
ATOM 2349 C C . VAL A 1 291 ? -15.062 -14.297 -16.031 1 95.19 291 VAL A C 1
ATOM 2351 O O . VAL A 1 291 ? -15.133 -13.398 -15.195 1 95.19 291 VAL A O 1
ATOM 2354 N N . GLU A 1 292 ? -15.945 -14.453 -16.938 1 93.88 292 GLU A N 1
ATOM 2355 C CA . GLU A 1 292 ? -17.203 -13.711 -17.031 1 93.88 292 GLU A CA 1
ATOM 2356 C C . GLU A 1 292 ? -18.359 -14.625 -17.391 1 93.88 292 GLU A C 1
ATOM 2358 O O . GLU A 1 292 ? -18.266 -15.414 -18.344 1 93.88 292 GLU A O 1
ATOM 2363 N N . GLY A 1 293 ? -19.391 -14.531 -16.641 1 93.75 293 GLY A N 1
ATOM 2364 C CA . GLY A 1 293 ? -20.547 -15.375 -16.891 1 93.75 293 GLY A CA 1
ATOM 2365 C C . GLY A 1 293 ? -21.75 -14.602 -17.391 1 93.75 293 GLY A C 1
ATOM 2366 O O . GLY A 1 293 ? -21.75 -13.367 -17.422 1 93.75 293 GLY A O 1
ATOM 2367 N N . PRO A 1 294 ? -22.75 -15.328 -17.828 1 93.31 294 PRO A N 1
ATOM 2368 C CA . PRO A 1 294 ? -23.984 -14.711 -18.312 1 93.31 294 PRO A CA 1
ATOM 2369 C C . PRO A 1 294 ? -24.906 -14.289 -17.172 1 93.31 294 PRO A C 1
ATOM 2371 O O . PRO A 1 294 ? -24.766 -14.766 -16.047 1 93.31 294 PRO A O 1
ATOM 2374 N N . GLU A 1 295 ? -25.719 -13.32 -17.609 1 93.94 295 GLU A N 1
ATOM 2375 C CA . GLU A 1 295 ? -26.812 -13.094 -16.688 1 93.94 295 GLU A CA 1
ATOM 2376 C C . GLU A 1 295 ? -27.781 -14.281 -16.656 1 93.94 295 GLU A C 1
ATOM 2378 O O . GLU A 1 295 ? -28.109 -14.828 -17.719 1 93.94 295 GLU A O 1
ATOM 2383 N N . LEU A 1 296 ? -28.016 -14.758 -15.531 1 93.56 296 LEU A N 1
ATOM 2384 C CA . LEU A 1 296 ? -28.812 -15.969 -15.359 1 93.56 296 LEU A CA 1
ATOM 2385 C C . LEU A 1 296 ? -29.641 -15.891 -14.078 1 93.56 296 LEU A C 1
ATOM 2387 O O . LEU A 1 296 ? -29.141 -15.492 -13.023 1 93.56 296 LEU A O 1
ATOM 2391 N N . SER A 1 297 ? -30.938 -16.094 -14.211 1 95.94 297 SER A N 1
ATOM 2392 C CA . SER A 1 297 ? -31.766 -16.188 -13.016 1 95.94 297 SER A CA 1
ATOM 2393 C C . SER A 1 297 ? -31.703 -17.594 -12.406 1 95.94 297 SER A C 1
ATOM 2395 O O . SER A 1 297 ? -31.328 -18.547 -13.078 1 95.94 297 SER A O 1
ATOM 2397 N N . GLU A 1 298 ? -32.094 -17.719 -11.172 1 95.31 298 GLU A N 1
ATOM 2398 C CA . GLU A 1 298 ? -32.094 -19.016 -10.508 1 95.31 298 GLU A CA 1
ATOM 2399 C C . GLU A 1 298 ? -33.062 -19.984 -11.203 1 95.31 298 GLU A C 1
ATOM 2401 O O . GLU A 1 298 ? -32.75 -21.172 -11.32 1 95.31 298 GLU A O 1
ATOM 2406 N N . ASP A 1 299 ? -34.125 -19.406 -11.648 1 95.25 299 ASP A N 1
ATOM 2407 C CA . ASP A 1 299 ? -35.125 -20.234 -12.344 1 95.25 299 ASP A CA 1
ATOM 2408 C C . ASP A 1 299 ? -34.531 -20.781 -13.656 1 95.25 299 ASP A C 1
ATOM 2410 O O . ASP A 1 299 ? -34.781 -21.938 -14.008 1 95.25 299 ASP A O 1
ATOM 2414 N N . GLU A 1 300 ? -33.875 -20 -14.328 1 96 300 GLU A N 1
ATOM 2415 C CA . GLU A 1 300 ? -33.25 -20.422 -15.578 1 96 300 GLU A CA 1
ATOM 2416 C C . GLU A 1 300 ? -32.188 -21.5 -15.328 1 96 300 GLU A C 1
ATOM 2418 O O . GLU A 1 300 ? -32.062 -22.453 -16.094 1 96 300 GLU A O 1
ATOM 2423 N N . LEU A 1 301 ? -31.453 -21.312 -14.297 1 95.5 301 LEU A N 1
ATOM 2424 C CA . LEU A 1 301 ? -30.453 -22.312 -13.922 1 95.5 301 LEU A CA 1
ATOM 2425 C C . LEU A 1 301 ? -31.109 -23.656 -13.633 1 95.5 301 LEU A C 1
ATOM 2427 O O . LEU A 1 301 ? -30.672 -24.688 -14.148 1 95.5 301 LEU A O 1
ATOM 2431 N N . LEU A 1 302 ? -32.125 -23.578 -12.797 1 94.56 302 LEU A N 1
ATOM 2432 C CA . LEU A 1 302 ? -32.844 -24.797 -12.422 1 94.56 302 LEU A CA 1
ATOM 2433 C C . LEU A 1 302 ? -33.406 -25.516 -13.656 1 94.56 302 LEU A C 1
ATOM 2435 O O . LEU A 1 302 ? -33.25 -26.719 -13.797 1 94.56 302 LEU A O 1
ATOM 2439 N N . SER A 1 303 ? -34 -24.75 -14.516 1 95.31 303 SER A N 1
ATOM 2440 C CA . SER A 1 303 ? -34.562 -25.312 -15.734 1 95.31 303 SER A CA 1
ATOM 2441 C C . SER A 1 303 ? -33.5 -25.938 -16.609 1 95.31 303 SER A C 1
ATOM 2443 O O . SER A 1 303 ? -33.688 -27.047 -17.141 1 95.31 303 SER A O 1
ATOM 2445 N N . ALA A 1 304 ? -32.406 -25.297 -16.734 1 95.44 304 ALA A N 1
ATOM 2446 C CA . ALA A 1 304 ? -31.328 -25.812 -17.562 1 95.44 304 ALA A CA 1
ATOM 2447 C C . ALA A 1 304 ? -30.781 -27.125 -17.016 1 95.44 304 ALA A C 1
ATOM 2449 O O . ALA A 1 304 ? -30.578 -28.078 -17.766 1 95.44 304 ALA A O 1
ATOM 2450 N N . LEU A 1 305 ? -30.609 -27.172 -15.727 1 95.38 305 LEU A N 1
ATOM 2451 C CA . LEU A 1 305 ? -30.062 -28.375 -15.109 1 95.38 305 LEU A CA 1
ATOM 2452 C C . LEU A 1 305 ? -31.062 -29.531 -15.188 1 95.38 305 LEU A C 1
ATOM 2454 O O . LEU A 1 305 ? -30.688 -30.672 -15.438 1 95.38 305 LEU A O 1
ATOM 2458 N N . GLU A 1 306 ? -32.281 -29.219 -14.984 1 93.56 306 GLU A N 1
ATOM 2459 C CA . GLU A 1 306 ? -33.344 -30.234 -15.086 1 93.56 306 GLU A CA 1
ATOM 2460 C C . GLU A 1 306 ? -33.438 -30.781 -16.5 1 93.56 306 GLU A C 1
ATOM 2462 O O . GLU A 1 306 ? -33.812 -31.938 -16.703 1 93.56 306 GLU A O 1
ATOM 2467 N N . ASP A 1 307 ? -33.156 -29.938 -17.438 1 95.25 307 ASP A N 1
ATOM 2468 C CA . ASP A 1 307 ? -33.219 -30.328 -18.844 1 95.25 307 ASP A CA 1
ATOM 2469 C C . ASP A 1 307 ? -31.953 -31.109 -19.25 1 95.25 307 ASP A C 1
ATOM 2471 O O . ASP A 1 307 ? -31.781 -31.453 -20.422 1 95.25 307 ASP A O 1
ATOM 2475 N N . GLY A 1 308 ? -31.016 -31.203 -18.344 1 94.75 308 GLY A N 1
ATOM 2476 C CA . GLY A 1 308 ? -29.875 -32.062 -18.609 1 94.75 308 GLY A CA 1
ATOM 2477 C C . GLY A 1 308 ? -28.578 -31.297 -18.812 1 94.75 308 GLY A C 1
ATOM 2478 O O . GLY A 1 308 ? -27.547 -31.891 -19.156 1 94.75 308 GLY A O 1
ATOM 2479 N N . ALA A 1 309 ? -28.625 -30.031 -18.625 1 95.62 309 ALA A N 1
ATOM 2480 C CA . ALA A 1 309 ? -27.406 -29.25 -18.781 1 95.62 309 ALA A CA 1
ATOM 2481 C C . ALA A 1 309 ? -26.359 -29.656 -17.766 1 95.62 309 ALA A C 1
ATOM 2483 O O . ALA A 1 309 ? -26.688 -30.141 -16.688 1 95.62 309 ALA A O 1
ATOM 2484 N N . ILE A 1 310 ? -25.078 -29.484 -18.172 1 96.88 310 ILE A N 1
ATOM 2485 C CA . ILE A 1 310 ? -23.938 -29.828 -17.328 1 96.88 310 ILE A CA 1
ATOM 2486 C C . ILE A 1 310 ? -23.109 -28.562 -17.062 1 96.88 310 ILE A C 1
ATOM 2488 O O . ILE A 1 310 ? -22.844 -27.797 -17.984 1 96.88 310 ILE A O 1
ATOM 2492 N N . LEU A 1 311 ? -22.844 -28.359 -15.75 1 96.31 311 LEU A N 1
ATOM 2493 C CA . LEU A 1 311 ? -21.953 -27.281 -15.383 1 96.31 311 LEU A CA 1
ATOM 2494 C C . LEU A 1 311 ? -20.547 -27.797 -15.117 1 96.31 311 LEU A C 1
ATOM 2496 O O . LEU A 1 311 ? -20.375 -28.859 -14.523 1 96.31 311 LEU A O 1
ATOM 2500 N N . VAL A 1 312 ? -19.562 -27.031 -15.578 1 95.44 312 VAL A N 1
ATOM 2501 C CA . VAL A 1 312 ? -18.156 -27.359 -15.305 1 95.44 312 VAL A CA 1
ATOM 2502 C C . VAL A 1 312 ? -17.438 -26.109 -14.781 1 95.44 312 VAL A C 1
ATOM 2504 O O . VAL A 1 312 ? -17.922 -24.984 -14.953 1 95.44 312 VAL A O 1
ATOM 2507 N N . ARG A 1 313 ? -16.391 -26.328 -14.086 1 94.38 313 ARG A N 1
ATOM 2508 C CA . ARG A 1 313 ? -15.562 -25.219 -13.625 1 94.38 313 ARG A CA 1
ATOM 2509 C C . ARG A 1 313 ? -14.859 -24.531 -14.797 1 94.38 313 ARG A C 1
ATOM 2511 O O . ARG A 1 313 ? -14.344 -25.203 -15.695 1 94.38 313 ARG A O 1
ATOM 2518 N N . ASN A 1 314 ? -14.906 -23.219 -14.828 1 94.56 314 ASN A N 1
ATOM 2519 C CA . ASN A 1 314 ? -14.109 -22.438 -15.766 1 94.56 314 ASN A CA 1
ATOM 2520 C C . ASN A 1 314 ? -12.609 -22.672 -15.547 1 94.56 314 ASN A C 1
ATOM 2522 O O . ASN A 1 314 ? -12.109 -22.5 -14.438 1 94.56 314 ASN A O 1
ATOM 2526 N N . PRO A 1 315 ? -11.898 -23.094 -16.609 1 91.94 315 PRO A N 1
ATOM 2527 C CA . PRO A 1 315 ? -10.477 -23.375 -16.422 1 91.94 315 PRO A CA 1
ATOM 2528 C C . PRO A 1 315 ? -9.672 -22.156 -15.984 1 91.94 315 PRO A C 1
ATOM 2530 O O . PRO A 1 315 ? -8.586 -22.297 -15.406 1 91.94 315 PRO A O 1
ATOM 2533 N N . ALA A 1 316 ? -10.164 -20.984 -16.219 1 93.69 316 ALA A N 1
ATOM 2534 C CA . ALA A 1 316 ? -9.477 -19.75 -15.828 1 93.69 316 ALA A CA 1
ATOM 2535 C C . ALA A 1 316 ? -9.828 -19.359 -14.391 1 93.69 316 ALA A C 1
ATOM 2537 O O . ALA A 1 316 ? -9.234 -18.438 -13.828 1 93.69 316 ALA A O 1
ATOM 2538 N N . ALA A 1 317 ? -10.789 -20.047 -13.844 1 94.88 317 ALA A N 1
ATOM 2539 C CA . ALA A 1 317 ? -11.211 -19.734 -12.484 1 94.88 317 ALA A CA 1
ATOM 2540 C C . ALA A 1 317 ? -10.375 -20.516 -11.461 1 94.88 317 ALA A C 1
ATOM 2542 O O . ALA A 1 317 ? -9.93 -21.625 -11.734 1 94.88 317 ALA A O 1
ATOM 2543 N N . ARG A 1 318 ? -10.102 -19.891 -10.367 1 95.62 318 ARG A N 1
ATOM 2544 C CA . ARG A 1 318 ? -9.453 -20.516 -9.219 1 95.62 318 ARG A CA 1
ATOM 2545 C C . ARG A 1 318 ? -10.383 -20.531 -8.008 1 95.62 318 ARG A C 1
ATOM 2547 O O . ARG A 1 318 ? -11.008 -19.516 -7.688 1 95.62 318 ARG A O 1
ATOM 2554 N N . LEU A 1 319 ? -10.484 -21.703 -7.422 1 97.06 319 LEU A N 1
ATOM 2555 C CA . LEU A 1 319 ? -11.352 -21.859 -6.262 1 97.06 319 LEU A CA 1
ATOM 2556 C C . LEU A 1 319 ? -10.57 -22.359 -5.051 1 97.06 319 LEU A C 1
ATOM 2558 O O . LEU A 1 319 ? -9.633 -23.156 -5.199 1 97.06 319 LEU A O 1
ATOM 2562 N N . ALA A 1 320 ? -10.906 -21.922 -3.93 1 97.88 320 ALA A N 1
ATOM 2563 C CA . ALA A 1 320 ? -10.406 -22.375 -2.635 1 97.88 320 ALA A CA 1
ATOM 2564 C C . ALA A 1 320 ? -11.43 -22.125 -1.534 1 97.88 320 ALA A C 1
ATOM 2566 O O . ALA A 1 320 ? -12.438 -21.438 -1.755 1 97.88 320 ALA A O 1
ATOM 2567 N N . TRP A 1 321 ? -11.258 -22.781 -0.44 1 98 321 TRP A N 1
ATOM 2568 C CA . TRP A 1 321 ? -12.164 -22.531 0.677 1 98 321 TRP A CA 1
ATOM 2569 C C . TRP A 1 321 ? -11.453 -22.734 2.01 1 98 321 TRP A C 1
ATOM 2571 O O . TRP A 1 321 ? -10.336 -23.266 2.053 1 98 321 TRP A O 1
ATOM 2581 N N . SER A 1 322 ? -11.984 -22.188 3.029 1 97.31 322 SER A N 1
ATOM 2582 C CA . SER A 1 322 ? -11.484 -22.375 4.391 1 97.31 322 SER A CA 1
ATOM 2583 C C . SER A 1 322 ? -12.633 -22.453 5.391 1 97.31 322 SER A C 1
ATOM 2585 O O . SER A 1 322 ? -13.711 -21.906 5.152 1 97.31 322 SER A O 1
ATOM 2587 N N . GLU A 1 323 ? -12.352 -23.172 6.418 1 94.44 323 GLU A N 1
ATOM 2588 C CA . GLU A 1 323 ? -13.297 -23.188 7.527 1 94.44 323 GLU A CA 1
ATOM 2589 C C . GLU A 1 323 ? -13.031 -22.047 8.5 1 94.44 323 GLU A C 1
ATOM 2591 O O . GLU A 1 323 ? -11.875 -21.734 8.805 1 94.44 323 GLU A O 1
ATOM 2596 N N . VAL A 1 324 ? -14.133 -21.391 8.883 1 92.75 324 VAL A N 1
ATOM 2597 C CA . VAL A 1 324 ? -14.047 -20.359 9.906 1 92.75 324 VAL A CA 1
ATOM 2598 C C . VAL A 1 324 ? -15.062 -20.625 11.016 1 92.75 324 VAL A C 1
ATOM 2600 O O . VAL A 1 324 ? -15.867 -21.562 10.906 1 92.75 324 VAL A O 1
ATOM 2603 N N . ASP A 1 325 ? -15 -19.906 12.141 1 91.06 325 ASP A N 1
ATOM 2604 C CA . ASP A 1 325 ? -15.812 -20.141 13.328 1 91.06 325 ASP A CA 1
ATOM 2605 C C . ASP A 1 325 ? -17.297 -20.047 13 1 91.06 325 ASP A C 1
ATOM 2607 O O . ASP A 1 325 ? -18.109 -20.812 13.539 1 91.06 325 ASP A O 1
ATOM 2611 N N . ILE A 1 326 ? -17.672 -19.219 11.992 1 91.75 326 ILE A N 1
ATOM 2612 C CA . ILE A 1 326 ? -19.078 -18.938 11.781 1 91.75 326 ILE A CA 1
ATOM 2613 C C . ILE A 1 326 ? -19.562 -19.625 10.508 1 91.75 326 ILE A C 1
ATOM 2615 O O . ILE A 1 326 ? -20.656 -19.328 10.008 1 91.75 326 ILE A O 1
ATOM 2619 N N . GLY A 1 327 ? -18.719 -20.5 9.93 1 95.62 327 GLY A N 1
ATOM 2620 C CA . GLY A 1 327 ? -19.141 -21.203 8.734 1 95.62 327 GLY A CA 1
ATOM 2621 C C . GLY A 1 327 ? -18 -21.547 7.797 1 95.62 327 GLY A C 1
ATOM 2622 O O . GLY A 1 327 ? -16.953 -22.047 8.234 1 95.62 327 GLY A O 1
ATOM 2623 N N . LEU A 1 328 ? -18.328 -21.453 6.449 1 96.88 328 LEU A N 1
ATOM 2624 C CA . LEU A 1 328 ? -17.375 -21.734 5.383 1 96.88 328 LEU A CA 1
ATOM 2625 C C . LEU A 1 328 ? -17.109 -20.484 4.551 1 96.88 328 LEU A C 1
ATOM 2627 O O . LEU A 1 328 ? -18.016 -19.703 4.277 1 96.88 328 LEU A O 1
ATOM 2631 N N . LEU A 1 329 ? -15.938 -20.281 4.301 1 97.5 329 LEU A N 1
ATOM 2632 C CA . LEU A 1 329 ? -15.57 -19.203 3.395 1 97.5 329 LEU A CA 1
ATOM 2633 C C . LEU A 1 329 ? -15.117 -19.75 2.047 1 97.5 329 LEU A C 1
ATOM 2635 O O . LEU A 1 329 ? -14.125 -20.484 1.97 1 97.5 329 LEU A O 1
ATOM 2639 N N . LEU A 1 330 ? -15.867 -19.469 0.986 1 98.5 330 LEU A N 1
ATOM 2640 C CA . LEU A 1 330 ? -15.508 -19.859 -0.372 1 98.5 330 LEU A CA 1
ATOM 2641 C C . LEU A 1 330 ? -14.844 -18.688 -1.112 1 98.5 330 LEU A C 1
ATOM 2643 O O . LEU A 1 330 ? -15.336 -17.562 -1.062 1 98.5 330 LEU A O 1
ATOM 2647 N N . PHE A 1 331 ? -13.742 -18.984 -1.653 1 98.5 331 PHE A N 1
ATOM 2648 C CA . PHE A 1 331 ? -13.055 -18.047 -2.531 1 98.5 331 PHE A CA 1
ATOM 2649 C C . PHE A 1 331 ? -13.156 -18.484 -3.986 1 98.5 331 PHE A C 1
ATOM 2651 O O . PHE A 1 331 ? -12.773 -19.609 -4.324 1 98.5 331 PHE A O 1
ATOM 2658 N N . ALA A 1 332 ? -13.656 -17.594 -4.824 1 98.06 332 ALA A N 1
ATOM 2659 C CA . ALA A 1 332 ? -13.836 -17.906 -6.242 1 98.06 332 ALA A CA 1
ATOM 2660 C C . ALA A 1 332 ? -13.43 -16.719 -7.113 1 98.06 332 ALA A C 1
ATOM 2662 O O . ALA A 1 332 ? -14.109 -15.695 -7.141 1 98.06 332 ALA A O 1
ATOM 2663 N N . SER A 1 333 ? -12.344 -16.906 -7.805 1 97.62 333 SER A N 1
ATOM 2664 C CA . SER A 1 333 ? -11.891 -15.93 -8.797 1 97.62 333 SER A CA 1
ATOM 2665 C C . SER A 1 333 ? -11.758 -14.539 -8.188 1 97.62 333 SER A C 1
ATOM 2667 O O . SER A 1 333 ? -12.234 -13.562 -8.758 1 97.62 333 SER A O 1
ATOM 2669 N N . GLY A 1 334 ? -11.219 -14.5 -6.988 1 97.38 334 GLY A N 1
ATOM 2670 C CA . GLY A 1 334 ? -10.891 -13.227 -6.367 1 97.38 334 GLY A CA 1
ATOM 2671 C C . GLY A 1 334 ? -11.992 -12.695 -5.48 1 97.38 334 GLY A C 1
ATOM 2672 O O . GLY A 1 334 ? -11.867 -11.609 -4.906 1 97.38 334 GLY A O 1
ATOM 2673 N N . GLN A 1 335 ? -13.078 -13.438 -5.379 1 97.5 335 GLN A N 1
ATOM 2674 C CA . GLN A 1 335 ? -14.195 -13.031 -4.527 1 97.5 335 GLN A CA 1
ATOM 2675 C C . GLN A 1 335 ? -14.406 -14.031 -3.391 1 97.5 335 GLN A C 1
ATOM 2677 O O . GLN A 1 335 ? -14.07 -15.211 -3.52 1 97.5 335 GLN A O 1
ATOM 2682 N N . SER A 1 336 ? -14.898 -13.516 -2.266 1 97.75 336 SER A N 1
ATOM 2683 C CA . SER A 1 336 ? -15.156 -14.383 -1.117 1 97.75 336 SER A CA 1
ATOM 2684 C C . SER A 1 336 ? -16.641 -14.406 -0.766 1 97.75 336 SER A C 1
ATOM 2686 O O . SER A 1 336 ? -17.359 -13.43 -1.012 1 97.75 336 SER A O 1
ATOM 2688 N N . ARG A 1 337 ? -17.094 -15.531 -0.29 1 97.38 337 ARG A N 1
ATOM 2689 C CA . ARG A 1 337 ? -18.469 -15.703 0.154 1 97.38 337 ARG A CA 1
ATOM 2690 C C . ARG A 1 337 ? -18.531 -16.547 1.43 1 97.38 337 ARG A C 1
ATOM 2692 O O . ARG A 1 337 ? -17.938 -17.609 1.503 1 97.38 337 ARG A O 1
ATOM 2699 N N . LEU A 1 338 ? -19.234 -15.992 2.393 1 97.38 338 LEU A N 1
ATOM 2700 C CA . LEU A 1 338 ? -19.5 -16.75 3.609 1 97.38 338 LEU A CA 1
ATOM 2701 C C . LEU A 1 338 ? -20.688 -17.688 3.416 1 97.38 338 LEU A C 1
ATOM 2703 O O . LEU A 1 338 ? -21.75 -17.25 2.965 1 97.38 338 LEU A O 1
ATOM 2707 N N . LEU A 1 339 ? -20.531 -18.906 3.686 1 97.75 339 LEU A N 1
ATOM 2708 C CA . LEU A 1 339 ? -21.562 -19.922 3.488 1 97.75 339 LEU A CA 1
ATOM 2709 C C . LEU A 1 339 ? -21.891 -20.625 4.801 1 97.75 339 LEU A C 1
ATOM 2711 O O . LEU A 1 339 ? -21.016 -20.844 5.629 1 97.75 339 LEU A O 1
ATOM 2715 N N . PRO A 1 340 ? -23.203 -20.938 4.977 1 97.12 340 PRO A N 1
ATOM 2716 C CA . PRO A 1 340 ? -23.531 -21.766 6.141 1 97.12 340 PRO A CA 1
ATOM 2717 C C . PRO A 1 340 ? -22.906 -23.156 6.07 1 97.12 340 PRO A C 1
ATOM 2719 O O . PRO A 1 340 ? -22.688 -23.688 4.977 1 97.12 340 PRO A O 1
ATOM 2722 N N . SER A 1 341 ? -22.688 -23.75 7.191 1 96.62 341 SER A N 1
ATOM 2723 C CA . SER A 1 341 ? -22.016 -25.031 7.305 1 96.62 341 SER A CA 1
ATOM 2724 C C . SER A 1 341 ? -22.766 -26.141 6.582 1 96.62 341 SER A C 1
ATOM 2726 O O . SER A 1 341 ? -22.172 -27.125 6.133 1 96.62 341 SER A O 1
ATOM 2728 N N . LYS A 1 342 ? -24.047 -26 6.41 1 95.88 342 LYS A N 1
ATOM 2729 C CA . LYS A 1 342 ? -24.875 -27.016 5.766 1 95.88 342 LYS A CA 1
ATOM 2730 C C . LYS A 1 342 ? -24.469 -27.203 4.305 1 95.88 342 LYS A C 1
ATOM 2732 O O . LYS A 1 342 ? -24.797 -28.219 3.688 1 95.88 342 LYS A O 1
ATOM 2737 N N . LEU A 1 343 ? -23.781 -26.234 3.734 1 97.38 343 LEU A N 1
ATOM 2738 C CA . LEU A 1 343 ? -23.422 -26.297 2.322 1 97.38 343 LEU A CA 1
ATOM 2739 C C . LEU A 1 343 ? -22.031 -26.922 2.141 1 97.38 343 LEU A C 1
ATOM 2741 O O . LEU A 1 343 ? -21.469 -26.875 1.046 1 97.38 343 LEU A O 1
ATOM 2745 N N . ASN A 1 344 ? -21.516 -27.469 3.182 1 97.12 344 ASN A N 1
ATOM 2746 C CA . ASN A 1 344 ? -20.156 -28.031 3.146 1 97.12 344 ASN A CA 1
ATOM 2747 C C . ASN A 1 344 ? -20 -29.031 2.012 1 97.12 344 ASN A C 1
ATOM 2749 O O . ASN A 1 344 ? -19.047 -28.953 1.233 1 97.12 344 ASN A O 1
ATOM 2753 N N . GLU A 1 345 ? -20.906 -29.922 1.874 1 96.75 345 GLU A N 1
ATOM 2754 C CA . GLU A 1 345 ? -20.812 -30.953 0.846 1 96.75 345 GLU A CA 1
ATOM 2755 C C . GLU A 1 345 ? -20.922 -30.344 -0.552 1 96.75 345 GLU A C 1
ATOM 2757 O O . GLU A 1 345 ? -20.219 -30.781 -1.473 1 96.75 345 GLU A O 1
ATOM 2762 N N . LEU A 1 346 ? -21.828 -29.469 -0.72 1 97.44 346 LEU A N 1
ATOM 2763 C CA . LEU A 1 346 ? -21.953 -28.797 -2.008 1 97.44 346 LEU A CA 1
ATOM 2764 C C . LEU A 1 346 ? -20.672 -28.047 -2.373 1 97.44 346 LEU A C 1
ATOM 2766 O O . LEU A 1 346 ? -20.219 -28.125 -3.512 1 97.44 346 LEU A O 1
ATOM 2770 N N . LEU A 1 347 ? -20.156 -27.328 -1.366 1 97.62 347 LEU A N 1
ATOM 2771 C CA . LEU A 1 347 ? -18.922 -26.578 -1.562 1 97.62 347 LEU A CA 1
ATOM 2772 C C . LEU A 1 347 ? -17.797 -27.5 -2.029 1 97.62 347 LEU A C 1
ATOM 2774 O O . LEU A 1 347 ? -17.094 -27.188 -2.994 1 97.62 347 LEU A O 1
ATOM 2778 N N . LYS A 1 348 ? -17.672 -28.625 -1.387 1 96 348 LYS A N 1
ATOM 2779 C CA . LYS A 1 348 ? -16.641 -29.594 -1.753 1 96 348 LYS A CA 1
ATOM 2780 C C . LYS A 1 348 ? -16.875 -30.141 -3.16 1 96 348 LYS A C 1
ATOM 2782 O O . LYS A 1 348 ? -15.922 -30.328 -3.92 1 96 348 LYS A O 1
ATOM 2787 N N . LEU A 1 349 ? -18.094 -30.359 -3.488 1 96.31 349 LEU A N 1
ATOM 2788 C CA . LEU A 1 349 ? -18.453 -30.828 -4.82 1 96.31 349 LEU A CA 1
ATOM 2789 C C . LEU A 1 349 ? -18.078 -29.797 -5.883 1 96.31 349 LEU A C 1
ATOM 2791 O O . LEU A 1 349 ? -17.469 -30.141 -6.902 1 96.31 349 LEU A O 1
ATOM 2795 N N . ILE A 1 350 ? -18.422 -28.578 -5.629 1 97 350 ILE A N 1
ATOM 2796 C CA . ILE A 1 350 ? -18.156 -27.484 -6.562 1 97 350 ILE A CA 1
ATOM 2797 C C . ILE A 1 350 ? -16.656 -27.375 -6.812 1 97 350 ILE A C 1
ATOM 2799 O O . ILE A 1 350 ? -16.219 -27.188 -7.949 1 97 350 ILE A O 1
ATOM 2803 N N . CYS A 1 351 ? -15.852 -27.578 -5.785 1 95.44 351 CYS A N 1
ATOM 2804 C CA . CYS A 1 351 ? -14.406 -27.391 -5.883 1 95.44 351 CYS A CA 1
ATOM 2805 C C . CYS A 1 351 ? -13.758 -28.609 -6.539 1 95.44 351 CYS A C 1
ATOM 2807 O O . CYS A 1 351 ? -12.797 -28.469 -7.301 1 95.44 351 CYS A O 1
ATOM 2809 N N . SER A 1 352 ? -14.305 -29.781 -6.355 1 92.5 352 SER A N 1
ATOM 2810 C CA . SER A 1 352 ? -13.523 -30.969 -6.672 1 92.5 352 SER A CA 1
ATOM 2811 C C . SER A 1 352 ? -14.125 -31.734 -7.848 1 92.5 352 SER A C 1
ATOM 2813 O O . SER A 1 352 ? -13.43 -32.469 -8.547 1 92.5 352 SER A O 1
ATOM 2815 N N . ALA A 1 353 ? -15.453 -31.531 -8.109 1 92.06 353 ALA A N 1
ATOM 2816 C CA . ALA A 1 353 ? -16.109 -32.344 -9.133 1 92.06 353 ALA A CA 1
ATOM 2817 C C . ALA A 1 353 ? -15.711 -31.875 -10.539 1 92.06 353 ALA A C 1
ATOM 2819 O O . ALA A 1 353 ? -15.547 -30.688 -10.781 1 92.06 353 ALA A O 1
ATOM 2820 N N . ASP A 1 354 ? -15.688 -32.844 -11.469 1 90.19 354 ASP A N 1
ATOM 2821 C CA . ASP A 1 354 ? -15.406 -32.531 -12.859 1 90.19 354 ASP A CA 1
ATOM 2822 C C . ASP A 1 354 ? -16.594 -31.844 -13.523 1 90.19 354 ASP A C 1
ATOM 2824 O O . ASP A 1 354 ? -16.422 -31.047 -14.445 1 90.19 354 ASP A O 1
ATOM 2828 N N . ALA A 1 355 ? -17.734 -32.281 -13.047 1 94.88 355 ALA A N 1
ATOM 2829 C CA . ALA A 1 355 ? -18.953 -31.75 -13.617 1 94.88 355 ALA A CA 1
ATOM 2830 C C . ALA A 1 355 ? -20.078 -31.719 -12.578 1 94.88 355 ALA A C 1
ATOM 2832 O O . ALA A 1 355 ? -20.125 -32.562 -11.68 1 94.88 355 ALA A O 1
ATOM 2833 N N . LEU A 1 356 ? -20.859 -30.781 -12.734 1 96.56 356 LEU A N 1
ATOM 2834 C CA . LEU A 1 356 ? -22.062 -30.656 -11.914 1 96.56 356 LEU A CA 1
ATOM 2835 C C . LEU A 1 356 ? -23.312 -30.859 -12.758 1 96.56 356 LEU A C 1
ATOM 2837 O O . LEU A 1 356 ? -23.453 -30.25 -13.828 1 96.56 356 LEU A O 1
ATOM 2841 N N . HIS A 1 357 ? -24.156 -31.719 -12.344 1 96.25 357 HIS A N 1
ATOM 2842 C CA . HIS A 1 357 ? -25.406 -32.031 -13.023 1 96.25 357 HIS A CA 1
ATOM 2843 C C . HIS A 1 357 ? -26.5 -32.344 -12.023 1 96.25 357 HIS A C 1
ATOM 2845 O O . HIS A 1 357 ? -26.25 -32.438 -10.82 1 96.25 357 HIS A O 1
ATOM 2851 N N . VAL A 1 358 ? -27.672 -32.5 -12.516 1 94.62 358 VAL A N 1
ATOM 2852 C CA . VAL A 1 358 ? -28.875 -32.594 -11.688 1 94.62 358 VAL A CA 1
ATOM 2853 C C . VAL A 1 358 ? -28.734 -33.781 -10.727 1 94.62 358 VAL A C 1
ATOM 2855 O O . VAL A 1 358 ? -29.219 -33.719 -9.594 1 94.62 358 VAL A O 1
ATOM 2858 N N . GLU A 1 359 ? -28.062 -34.75 -11.031 1 94 359 GLU A N 1
ATOM 2859 C CA . GLU A 1 359 ? -27.969 -35.938 -10.219 1 94 359 GLU A CA 1
ATOM 2860 C C . GLU A 1 359 ? -27.078 -35.719 -9 1 94 359 GLU A C 1
ATOM 2862 O O . GLU A 1 359 ? -27.328 -36.281 -7.934 1 94 359 GLU A O 1
ATOM 2867 N N . ASN A 1 360 ? -26.031 -34.969 -9.164 1 94.69 360 ASN A N 1
ATOM 2868 C CA . ASN A 1 360 ? -25.109 -34.812 -8.039 1 94.69 360 ASN A CA 1
ATOM 2869 C C . ASN A 1 360 ? -25.406 -33.562 -7.234 1 94.69 360 ASN A C 1
ATOM 2871 O O . ASN A 1 360 ? -25.031 -33.469 -6.062 1 94.69 360 ASN A O 1
ATOM 2875 N N . VAL A 1 361 ? -26.062 -32.625 -7.918 1 94.81 361 VAL A N 1
ATOM 2876 C CA . VAL A 1 361 ? -26.328 -31.391 -7.164 1 94.81 361 VAL A CA 1
ATOM 2877 C C . VAL A 1 361 ? -27.812 -31.281 -6.863 1 94.81 361 VAL A C 1
ATOM 2879 O O . VAL A 1 361 ? -28.266 -30.297 -6.266 1 94.81 361 VAL A O 1
ATOM 2882 N N . GLY A 1 362 ? -28.656 -32.219 -7.223 1 90.12 362 GLY A N 1
ATOM 2883 C CA . GLY A 1 362 ? -30.109 -32.156 -7.18 1 90.12 362 GLY A CA 1
ATOM 2884 C C . GLY A 1 362 ? -30.656 -31.781 -5.812 1 90.12 362 GLY A C 1
ATOM 2885 O O . GLY A 1 362 ? -31.562 -30.969 -5.703 1 90.12 362 GLY A O 1
ATOM 2886 N N . ARG A 1 363 ? -30.094 -32.375 -4.766 1 91.44 363 ARG A N 1
ATOM 2887 C CA . ARG A 1 363 ? -30.609 -32.125 -3.418 1 91.44 363 ARG A CA 1
ATOM 2888 C C . ARG A 1 363 ? -30.406 -30.656 -3.025 1 91.44 363 ARG A C 1
ATOM 2890 O O . ARG A 1 363 ? -31.172 -30.125 -2.215 1 91.44 363 ARG A O 1
ATOM 2897 N N . TRP A 1 364 ? -29.453 -30.062 -3.604 1 93.5 364 TRP A N 1
ATOM 2898 C CA . TRP A 1 364 ? -29.141 -28.688 -3.234 1 93.5 364 TRP A CA 1
ATOM 2899 C C . TRP A 1 364 ? -29.938 -27.688 -4.074 1 93.5 364 TRP A C 1
ATOM 2901 O O . TRP A 1 364 ? -29.984 -26.5 -3.766 1 93.5 364 TRP A O 1
ATOM 2911 N N . LEU A 1 365 ? -30.578 -28.188 -5.125 1 92.5 365 LEU A N 1
ATOM 2912 C CA . LEU A 1 365 ? -31.375 -27.328 -5.984 1 92.5 365 LEU A CA 1
ATOM 2913 C C . LEU A 1 365 ? -32.688 -26.922 -5.293 1 92.5 365 LEU A C 1
ATOM 2915 O O . LEU A 1 365 ? -33.281 -25.922 -5.66 1 92.5 365 LEU A O 1
ATOM 2919 N N . SER A 1 366 ? -33.062 -27.719 -4.285 1 91.56 366 SER A N 1
ATOM 2920 C CA . SER A 1 366 ? -34.25 -27.375 -3.502 1 91.56 366 SER A CA 1
ATOM 2921 C C . SER A 1 366 ? -33.875 -26.438 -2.35 1 91.56 366 SER A C 1
ATOM 2923 O O . SER A 1 366 ? -34.781 -25.828 -1.748 1 91.56 366 SER A O 1
ATOM 2925 N N . ASP A 1 367 ? -32.625 -26.359 -2.006 1 94.06 367 ASP A N 1
ATOM 2926 C CA . ASP A 1 367 ? -32.156 -25.484 -0.952 1 94.06 367 ASP A CA 1
ATOM 2927 C C . ASP A 1 367 ? -31.891 -24.078 -1.488 1 94.06 367 ASP A C 1
ATOM 2929 O O . ASP A 1 367 ? -31.188 -23.906 -2.482 1 94.06 367 ASP A O 1
ATOM 2933 N N . GLU A 1 368 ? -32.438 -23.094 -0.846 1 94.56 368 GLU A N 1
ATOM 2934 C CA . GLU A 1 368 ? -32.344 -21.719 -1.321 1 94.56 368 GLU A CA 1
ATOM 2935 C C . GLU A 1 368 ? -30.875 -21.25 -1.371 1 94.56 368 GLU A C 1
ATOM 2937 O O . GLU A 1 368 ? -30.453 -20.625 -2.352 1 94.56 368 GLU A O 1
ATOM 2942 N N . ASP A 1 369 ? -30.109 -21.516 -0.33 1 96.25 369 ASP A N 1
ATOM 2943 C CA . ASP A 1 369 ? -28.703 -21.109 -0.276 1 96.25 369 ASP A CA 1
ATOM 2944 C C . ASP A 1 369 ? -27.875 -21.812 -1.349 1 96.25 369 ASP A C 1
ATOM 2946 O O . ASP A 1 369 ? -27.016 -21.203 -1.973 1 96.25 369 ASP A O 1
ATOM 2950 N N . GLY A 1 370 ? -28.156 -23.062 -1.49 1 96.62 370 GLY A N 1
ATOM 2951 C CA . GLY A 1 370 ? -27.453 -23.844 -2.494 1 96.62 370 GLY A CA 1
ATOM 2952 C C . GLY A 1 370 ? -27.688 -23.344 -3.908 1 96.62 370 GLY A C 1
ATOM 2953 O O . GLY A 1 370 ? -26.75 -23.188 -4.684 1 96.62 370 GLY A O 1
ATOM 2954 N N . ARG A 1 371 ? -28.938 -23.125 -4.199 1 95.56 371 ARG A N 1
ATOM 2955 C CA . ARG A 1 371 ? -29.312 -22.625 -5.523 1 95.56 371 ARG A CA 1
ATOM 2956 C C . ARG A 1 371 ? -28.672 -21.266 -5.789 1 95.56 371 ARG A C 1
ATOM 2958 O O . ARG A 1 371 ? -28.156 -21.016 -6.875 1 95.56 371 ARG A O 1
ATOM 2965 N N . ALA A 1 372 ? -28.781 -20.469 -4.812 1 96.5 372 ALA A N 1
ATOM 2966 C CA . ALA A 1 372 ? -28.203 -19.125 -4.934 1 96.5 372 ALA A CA 1
ATOM 2967 C C . ALA A 1 372 ? -26.703 -19.188 -5.184 1 96.5 372 ALA A C 1
ATOM 2969 O O . ALA A 1 372 ? -26.172 -18.422 -6 1 96.5 372 ALA A O 1
ATOM 2970 N N . LEU A 1 373 ? -26.047 -20.062 -4.469 1 97.56 373 LEU A N 1
ATOM 2971 C CA . LEU A 1 373 ? -24.594 -20.203 -4.617 1 97.56 373 LEU A CA 1
ATOM 2972 C C . LEU A 1 373 ? -24.234 -20.609 -6.043 1 97.56 373 LEU A C 1
ATOM 2974 O O . LEU A 1 373 ? -23.375 -20 -6.668 1 97.56 373 LEU A O 1
ATOM 2978 N N . LEU A 1 374 ? -24.891 -21.609 -6.598 1 97.38 374 LEU A N 1
ATOM 2979 C CA . LEU A 1 374 ? -24.625 -22.094 -7.949 1 97.38 374 LEU A CA 1
ATOM 2980 C C . LEU A 1 374 ? -24.875 -21 -8.977 1 97.38 374 LEU A C 1
ATOM 2982 O O . LEU A 1 374 ? -24.078 -20.781 -9.891 1 97.38 374 LEU A O 1
ATOM 2986 N N . CYS A 1 375 ? -25.969 -20.312 -8.773 1 97.06 375 CYS A N 1
ATOM 2987 C CA . CYS A 1 375 ? -26.344 -19.25 -9.688 1 97.06 375 CYS A CA 1
ATOM 2988 C C . CYS A 1 375 ? -25.297 -18.141 -9.688 1 97.06 375 CYS A C 1
ATOM 2990 O O . CYS A 1 375 ? -24.891 -17.672 -10.75 1 97.06 375 CYS A O 1
ATOM 2992 N N . GLU A 1 376 ? -24.859 -17.781 -8.539 1 96.94 376 GLU A N 1
ATOM 2993 C CA . GLU A 1 376 ? -23.875 -16.719 -8.406 1 96.94 376 GLU A CA 1
ATOM 2994 C C . GLU A 1 376 ? -22.547 -17.109 -9.047 1 96.94 376 GLU A C 1
ATOM 2996 O O . GLU A 1 376 ? -21.875 -16.266 -9.664 1 96.94 376 GLU A O 1
ATOM 3001 N N . LEU A 1 377 ? -22.109 -18.328 -8.883 1 97.94 377 LEU A N 1
ATOM 3002 C CA . LEU A 1 377 ? -20.844 -18.797 -9.43 1 97.94 377 LEU A CA 1
ATOM 3003 C C . LEU A 1 377 ? -20.891 -18.828 -10.953 1 97.94 377 LEU A C 1
ATOM 3005 O O . LEU A 1 377 ? -19.891 -18.594 -11.625 1 97.94 377 LEU A O 1
ATOM 3009 N N . VAL A 1 378 ? -22.094 -19.125 -11.508 1 97.62 378 VAL A N 1
ATOM 3010 C CA . VAL A 1 378 ? -22.266 -19.109 -12.953 1 97.62 378 VAL A CA 1
ATOM 3011 C C . VAL A 1 378 ? -22.234 -17.672 -13.461 1 97.62 378 VAL A C 1
ATOM 3013 O O . VAL A 1 378 ? -21.562 -17.375 -14.438 1 97.62 378 VAL A O 1
ATOM 3016 N N . LYS A 1 379 ? -22.938 -16.797 -12.742 1 97.12 379 LYS A N 1
ATOM 3017 C CA . LYS A 1 379 ? -22.984 -15.391 -13.117 1 97.12 379 LYS A CA 1
ATOM 3018 C C . LYS A 1 379 ? -21.594 -14.766 -13.078 1 97.12 379 LYS A C 1
ATOM 3020 O O . LYS A 1 379 ? -21.234 -13.961 -13.938 1 97.12 379 LYS A O 1
ATOM 3025 N N . GLN A 1 380 ? -20.859 -15.141 -12.094 1 95.94 380 GLN A N 1
ATOM 3026 C CA . GLN A 1 380 ? -19.5 -14.625 -11.914 1 95.94 380 GLN A CA 1
ATOM 3027 C C . GLN A 1 380 ? -18.562 -15.188 -12.977 1 95.94 380 GLN A C 1
ATOM 3029 O O . GLN A 1 380 ? -17.547 -14.555 -13.312 1 95.94 380 GLN A O 1
ATOM 3034 N N . GLY A 1 381 ? -18.812 -16.344 -13.438 1 96.94 381 GLY A N 1
ATOM 3035 C CA . GLY A 1 381 ? -18.016 -16.953 -14.484 1 96.94 381 GLY A CA 1
ATOM 3036 C C . GLY A 1 381 ? -17.094 -18.047 -13.969 1 96.94 381 GLY A C 1
ATOM 3037 O O . GLY A 1 381 ? -16.312 -18.625 -14.727 1 96.94 381 GLY A O 1
ATOM 3038 N N . SER A 1 382 ? -17.188 -18.359 -12.68 1 97.44 382 SER A N 1
ATOM 3039 C CA . SER A 1 382 ? -16.359 -19.422 -12.133 1 97.44 382 SER A CA 1
ATOM 3040 C C . SER A 1 382 ? -16.859 -20.797 -12.578 1 97.44 382 SER A C 1
ATOM 3042 O O . SER A 1 382 ? -16.078 -21.734 -12.68 1 97.44 382 SER A O 1
ATOM 3044 N N . LEU A 1 383 ? -18.156 -20.906 -12.766 1 97.06 383 LEU A N 1
ATOM 3045 C CA . LEU A 1 383 ? -18.781 -22.078 -13.398 1 97.06 383 LEU A CA 1
ATOM 3046 C C . LEU A 1 383 ? -19.359 -21.703 -14.758 1 97.06 383 LEU A C 1
ATOM 3048 O O . LEU A 1 383 ? -19.781 -20.562 -14.977 1 97.06 383 LEU A O 1
ATOM 3052 N N . GLU A 1 384 ? -19.344 -22.672 -15.633 1 95.88 384 GLU A N 1
ATOM 3053 C CA . GLU A 1 384 ? -19.922 -22.453 -16.953 1 95.88 384 GLU A CA 1
ATOM 3054 C C . GLU A 1 384 ? -20.609 -23.703 -17.484 1 95.88 384 GLU A C 1
ATOM 3056 O O . GLU A 1 384 ? -20.328 -24.812 -17.031 1 95.88 384 GLU A O 1
ATOM 3061 N N . PHE A 1 385 ? -21.578 -23.5 -18.391 1 95.44 385 PHE A N 1
ATOM 3062 C CA . PHE A 1 385 ? -22.25 -24.625 -19.031 1 95.44 385 PHE A CA 1
ATOM 3063 C C . PHE A 1 385 ? -21.312 -25.328 -20.016 1 95.44 385 PHE A C 1
ATOM 3065 O O . PHE A 1 385 ? -20.625 -24.656 -20.797 1 95.44 385 PHE A O 1
ATOM 3072 N N . ALA A 1 386 ? -21.25 -26.641 -19.844 1 91 386 ALA A N 1
ATOM 3073 C CA . ALA A 1 386 ? -20.438 -27.422 -20.766 1 91 386 ALA A CA 1
ATOM 3074 C C . ALA A 1 386 ? -20.984 -27.344 -22.188 1 91 386 ALA A C 1
ATOM 3076 O O . ALA A 1 386 ? -22.188 -27.328 -22.391 1 91 386 ALA A O 1
ATOM 3077 N N . ASP A 1 387 ? -20.219 -26.812 -23.156 1 74.56 387 ASP A N 1
ATOM 3078 C CA . ASP A 1 387 ? -20.625 -26.734 -24.562 1 74.56 387 ASP A CA 1
ATOM 3079 C C . ASP A 1 387 ? -21.125 -28.094 -25.047 1 74.56 387 ASP A C 1
ATOM 3081 O O . ASP A 1 387 ? -20.609 -29.141 -24.656 1 74.56 387 ASP A O 1
ATOM 3085 N N . GLU A 1 388 ? -22.547 -28.328 -25.484 1 52.25 388 GLU A N 1
ATOM 3086 C CA . GLU A 1 388 ? -23.047 -29.484 -26.203 1 52.25 388 GLU A CA 1
ATOM 3087 C C . GLU A 1 388 ? -22.172 -29.797 -27.422 1 52.25 388 GLU A C 1
ATOM 3089 O O . GLU A 1 388 ? -21.625 -28.891 -28.047 1 52.25 388 GLU A O 1
ATOM 3094 N N . MET B 1 1 ? 11.273 24.422 33.406 1 46.28 1 MET B N 1
ATOM 3095 C CA . MET B 1 1 ? 10.32 23.359 33.094 1 46.28 1 MET B CA 1
ATOM 3096 C C . MET B 1 1 ? 8.945 23.938 32.781 1 46.28 1 MET B C 1
ATOM 3098 O O . MET B 1 1 ? 8.172 24.25 33.688 1 46.28 1 MET B O 1
ATOM 3102 N N . THR B 1 2 ? 8.938 24.641 31.469 1 63.84 2 THR B N 1
ATOM 3103 C CA . THR B 1 2 ? 8.016 25.578 30.828 1 63.84 2 THR B CA 1
ATOM 3104 C C . THR B 1 2 ? 6.621 24.969 30.703 1 63.84 2 THR B C 1
ATOM 3106 O O . THR B 1 2 ? 5.641 25.672 30.469 1 63.84 2 THR B O 1
ATOM 3109 N N . SER B 1 3 ? 6.629 23.672 31.141 1 79 3 SER B N 1
ATOM 3110 C CA . SER B 1 3 ? 5.367 23 30.875 1 79 3 SER B CA 1
ATOM 3111 C C . SER B 1 3 ? 4.301 23.391 31.891 1 79 3 SER B C 1
ATOM 3113 O O . SER B 1 3 ? 3.104 23.234 31.641 1 79 3 SER B O 1
ATOM 3115 N N . ASP B 1 4 ? 4.773 24.031 33.062 1 88.25 4 ASP B N 1
ATOM 3116 C CA . ASP B 1 4 ? 3.814 24.391 34.094 1 88.25 4 ASP B CA 1
ATOM 3117 C C . ASP B 1 4 ? 3.576 25.906 34.125 1 88.25 4 ASP B C 1
ATOM 3119 O O . ASP B 1 4 ? 2.734 26.391 34.875 1 88.25 4 ASP B O 1
ATOM 3123 N N . ILE B 1 5 ? 4.277 26.547 33.312 1 91.25 5 ILE B N 1
ATOM 3124 C CA . ILE B 1 5 ? 4.152 28 33.281 1 91.25 5 ILE B CA 1
ATOM 3125 C C . ILE B 1 5 ? 2.939 28.391 32.438 1 91.25 5 ILE B C 1
ATOM 3127 O O . ILE B 1 5 ? 2.76 27.891 31.328 1 91.25 5 ILE B O 1
ATOM 3131 N N . PRO B 1 6 ? 2.154 29.25 33.094 1 94 6 PRO B N 1
ATOM 3132 C CA . PRO B 1 6 ? 1.01 29.734 32.312 1 94 6 PRO B CA 1
ATOM 3133 C C . PRO B 1 6 ? 1.423 30.375 31 1 94 6 PRO B C 1
ATOM 3135 O O . PRO B 1 6 ? 2.439 31.062 30.938 1 94 6 PRO B O 1
ATOM 3138 N N . LEU B 1 7 ? 0.678 30.062 30.016 1 95.06 7 LEU B N 1
ATOM 3139 C CA . LEU B 1 7 ? 0.942 30.609 28.688 1 95.06 7 LEU B CA 1
ATOM 3140 C C . LEU B 1 7 ? -0.147 31.594 28.281 1 95.06 7 LEU B C 1
ATOM 3142 O O . LEU B 1 7 ? -1.336 31.281 28.359 1 95.06 7 LEU B O 1
ATOM 3146 N N . GLN B 1 8 ? 0.25 32.75 27.828 1 94.69 8 GLN B N 1
ATOM 3147 C CA . GLN B 1 8 ? -0.698 33.781 27.375 1 94.69 8 GLN B CA 1
ATOM 3148 C C . GLN B 1 8 ? -1.551 33.25 26.219 1 94.69 8 GLN B C 1
ATOM 3150 O O . GLN B 1 8 ? -2.762 33.469 26.188 1 94.69 8 GLN B O 1
ATOM 3155 N N . ILE B 1 9 ? -0.952 32.5 25.328 1 96.81 9 ILE B N 1
ATOM 3156 C CA . ILE B 1 9 ? -1.624 32.031 24.125 1 96.81 9 ILE B CA 1
ATOM 3157 C C . ILE B 1 9 ? -2.732 31.047 24.516 1 96.81 9 ILE B C 1
ATOM 3159 O O . ILE B 1 9 ? -3.65 30.781 23.734 1 96.81 9 ILE B O 1
ATOM 3163 N N . LEU B 1 10 ? -2.629 30.5 25.766 1 97.12 10 LEU B N 1
ATOM 3164 C CA . LEU B 1 10 ? -3.625 29.547 26.25 1 97.12 10 LEU B CA 1
ATOM 3165 C C . LEU B 1 10 ? -4.504 30.188 27.312 1 97.12 10 LEU B C 1
ATOM 3167 O O . LEU B 1 10 ? -5.148 29.484 28.094 1 97.12 10 LEU B O 1
ATOM 3171 N N . GLY B 1 11 ? -4.457 31.484 27.391 1 95.88 11 GLY B N 1
ATOM 3172 C CA . GLY B 1 11 ? -5.312 32.188 28.328 1 95.88 11 GLY B CA 1
ATOM 3173 C C . GLY B 1 11 ? -4.859 32.062 29.766 1 95.88 11 GLY B C 1
ATOM 3174 O O . GLY B 1 11 ? -5.68 32.125 30.688 1 95.88 11 GLY B O 1
ATOM 3175 N N . GLY B 1 12 ? -3.623 31.734 29.922 1 96.06 12 GLY B N 1
ATOM 3176 C CA . GLY B 1 12 ? -3.07 31.703 31.266 1 96.06 12 GLY B CA 1
ATOM 3177 C C . GLY B 1 12 ? -3.004 30.312 31.844 1 96.06 12 GLY B C 1
ATOM 3178 O O . GLY B 1 12 ? -2.559 30.141 32.969 1 96.06 12 GLY B O 1
ATOM 3179 N N . ILE B 1 13 ? -3.422 29.359 31.156 1 96.19 13 ILE B N 1
ATOM 3180 C CA . ILE B 1 13 ? -3.215 28 31.656 1 96.19 13 ILE B CA 1
ATOM 3181 C C . ILE B 1 13 ? -1.909 27.438 31.094 1 96.19 13 ILE B C 1
ATOM 3183 O O . ILE B 1 13 ? -1.379 27.953 30.109 1 96.19 13 ILE B O 1
ATOM 3187 N N . SER B 1 14 ? -1.43 26.469 31.734 1 97 14 SER B N 1
ATOM 3188 C CA . SER B 1 14 ? -0.157 25.891 31.328 1 97 14 SER B CA 1
ATOM 3189 C C . SER B 1 14 ? -0.345 24.891 30.188 1 97 14 SER B C 1
ATOM 3191 O O . SER B 1 14 ? -1.461 24.438 29.938 1 97 14 SER B O 1
ATOM 3193 N N . ALA B 1 15 ? 0.787 24.656 29.531 1 96.62 15 ALA B N 1
ATOM 3194 C CA . ALA B 1 15 ? 0.761 23.625 28.5 1 96.62 15 ALA B CA 1
ATOM 3195 C C . ALA B 1 15 ? 0.298 22.281 29.078 1 96.62 15 ALA B C 1
ATOM 3197 O O . ALA B 1 15 ? -0.498 21.578 28.453 1 96.62 15 ALA B O 1
ATOM 3198 N N . ARG B 1 16 ? 0.768 21.922 30.203 1 97.31 16 ARG B N 1
ATOM 3199 C CA . ARG B 1 16 ? 0.389 20.672 30.859 1 97.31 16 ARG B CA 1
ATOM 3200 C C . ARG B 1 16 ? -1.117 20.609 31.094 1 97.31 16 ARG B C 1
ATOM 3202 O O . ARG B 1 16 ? -1.748 19.578 30.844 1 97.31 16 ARG B O 1
ATOM 3209 N N . GLU B 1 17 ? -1.647 21.688 31.609 1 97.62 17 GLU B N 1
ATOM 3210 C CA . GLU B 1 17 ? -3.086 21.75 31.844 1 97.62 17 GLU B CA 1
ATOM 3211 C C . GLU B 1 17 ? -3.867 21.625 30.547 1 97.62 17 GLU B C 1
ATOM 3213 O O . GLU B 1 17 ? -4.867 20.906 30.484 1 97.62 17 GLU B O 1
ATOM 3218 N N . PHE B 1 18 ? -3.463 22.312 29.547 1 98.25 18 PHE B N 1
ATOM 3219 C CA . PHE B 1 18 ? -4.133 22.234 28.25 1 98.25 18 PHE B CA 1
ATOM 3220 C C . PHE B 1 18 ? -4.121 20.812 27.703 1 98.25 18 PHE B C 1
ATOM 3222 O O . PHE B 1 18 ? -5.152 20.312 27.266 1 98.25 18 PHE B O 1
ATOM 3229 N N . LEU B 1 19 ? -2.924 20.172 27.766 1 97.75 19 LEU B N 1
ATOM 3230 C CA . LEU B 1 19 ? -2.775 18.828 27.234 1 97.75 19 LEU B CA 1
ATOM 3231 C C . LEU B 1 19 ? -3.605 17.828 28.047 1 97.75 19 LEU B C 1
ATOM 3233 O O . LEU B 1 19 ? -4.172 16.891 27.484 1 97.75 19 LEU B O 1
ATOM 3237 N N . ARG B 1 20 ? -3.713 18.016 29.25 1 97.06 20 ARG B N 1
ATOM 3238 C CA . ARG B 1 20 ? -4.457 17.125 30.141 1 97.06 20 ARG B CA 1
ATOM 3239 C C . ARG B 1 20 ? -5.961 17.297 29.938 1 97.06 20 ARG B C 1
ATOM 3241 O O . ARG B 1 20 ? -6.691 16.297 29.875 1 97.06 20 ARG B O 1
ATOM 3248 N N . ASP B 1 21 ? -6.461 18.547 29.719 1 98.06 21 ASP B N 1
ATOM 3249 C CA . ASP B 1 21 ? -7.887 18.812 29.875 1 98.06 21 ASP B CA 1
ATOM 3250 C C . ASP B 1 21 ? -8.539 19.109 28.531 1 98.06 21 ASP B C 1
ATOM 3252 O O . ASP B 1 21 ? -9.758 18.984 28.391 1 98.06 21 ASP B O 1
ATOM 3256 N N . TYR B 1 22 ? -7.758 19.531 27.484 1 98.56 22 TYR B N 1
ATOM 3257 C CA . TYR B 1 22 ? -8.406 20.078 26.297 1 98.56 22 TYR B CA 1
ATOM 3258 C C . TYR B 1 22 ? -7.922 19.375 25.031 1 98.56 22 TYR B C 1
ATOM 3260 O O . TYR B 1 22 ? -8.719 19.016 24.172 1 98.56 22 TYR B O 1
ATOM 3268 N N . TRP B 1 23 ? -6.605 19.094 24.938 1 98.44 23 TRP B N 1
ATOM 3269 C CA . TRP B 1 23 ? -6.012 18.547 23.719 1 98.44 23 TRP B CA 1
ATOM 3270 C C . TRP B 1 23 ? -6.695 17.25 23.312 1 98.44 23 TRP B C 1
ATOM 3272 O O . TRP B 1 23 ? -6.559 16.234 24 1 98.44 23 TRP B O 1
ATOM 3282 N N . GLN B 1 24 ? -7.441 17.281 22.203 1 98 24 GLN B N 1
ATOM 3283 C CA . GLN B 1 24 ? -8.188 16.172 21.625 1 98 24 GLN B CA 1
ATOM 3284 C C . GLN B 1 24 ? -9.305 15.711 22.547 1 98 24 GLN B C 1
ATOM 3286 O O . GLN B 1 24 ? -9.648 14.523 22.578 1 98 24 GLN B O 1
ATOM 3291 N N . LYS B 1 25 ? -9.852 16.609 23.391 1 98 25 LYS B N 1
ATOM 3292 C CA . LYS B 1 25 ? -10.883 16.234 24.359 1 98 25 LYS B CA 1
ATOM 3293 C C . LYS B 1 25 ? -12.078 17.172 24.266 1 98 25 LYS B C 1
ATOM 3295 O O . LYS B 1 25 ? -13.211 16.719 24.109 1 98 25 LYS B O 1
ATOM 3300 N N . LYS B 1 26 ? -11.891 18.391 24.391 1 98 26 LYS B N 1
ATOM 3301 C CA . LYS B 1 26 ? -12.977 19.359 24.328 1 98 26 LYS B CA 1
ATOM 3302 C C . LYS B 1 26 ? -12.477 20.719 23.844 1 98 26 LYS B C 1
ATOM 3304 O O . LYS B 1 26 ? -11.289 21.016 23.922 1 98 26 LYS B O 1
ATOM 3309 N N . PRO B 1 27 ? -13.43 21.562 23.266 1 98.69 27 PRO B N 1
ATOM 3310 C CA . PRO B 1 27 ? -13.039 22.891 22.766 1 98.69 27 PRO B CA 1
ATOM 3311 C C . PRO B 1 27 ? -12.633 23.844 23.875 1 98.69 27 PRO B C 1
ATOM 3313 O O . PRO B 1 27 ? -12.953 23.609 25.047 1 98.69 27 PRO B O 1
ATOM 3316 N N . LEU B 1 28 ? -11.859 24.875 23.531 1 98.75 28 LEU B N 1
ATOM 3317 C CA . LEU B 1 28 ? -11.43 25.906 24.484 1 98.75 28 LEU B CA 1
ATOM 3318 C C . LEU B 1 28 ? -11.461 27.281 23.828 1 98.75 28 LEU B C 1
ATOM 3320 O O . LEU B 1 28 ? -10.797 27.516 22.812 1 98.75 28 LEU B O 1
ATOM 3324 N N . LEU B 1 29 ? -12.289 28.203 24.328 1 98.75 29 LEU B N 1
ATOM 3325 C CA . LEU B 1 29 ? -12.281 29.609 23.938 1 98.75 29 LEU B CA 1
ATOM 3326 C C . LEU B 1 29 ? -11.266 30.391 24.75 1 98.75 29 LEU B C 1
ATOM 3328 O O . LEU B 1 29 ? -11.273 30.328 25.984 1 98.75 29 LEU B O 1
ATOM 3332 N N . ILE B 1 30 ? -10.398 31.062 24.109 1 98.69 30 ILE B N 1
ATOM 3333 C CA . ILE B 1 30 ? -9.383 31.875 24.766 1 98.69 30 ILE B CA 1
ATOM 3334 C C . ILE B 1 30 ? -9.555 33.344 24.359 1 98.69 30 ILE B C 1
ATOM 3336 O O . ILE B 1 30 ? -9.211 33.719 23.234 1 98.69 30 ILE B O 1
ATOM 3340 N N . ARG B 1 31 ? -10.023 34.156 25.234 1 98.5 31 ARG B N 1
ATOM 3341 C CA . ARG B 1 31 ? -10.141 35.562 24.953 1 98.5 31 ARG B CA 1
ATOM 3342 C C . ARG B 1 31 ? -8.773 36.25 24.969 1 98.5 31 ARG B C 1
ATOM 3344 O O . ARG B 1 31 ? -7.996 36.062 25.906 1 98.5 31 ARG B O 1
ATOM 3351 N N . GLN B 1 32 ? -8.523 37 23.938 1 98.12 32 GLN B N 1
ATOM 3352 C CA . GLN B 1 32 ? -7.277 37.75 23.781 1 98.12 32 GLN B CA 1
ATOM 3353 C C . GLN B 1 32 ? -6.062 36.844 23.984 1 98.12 32 GLN B C 1
ATOM 3355 O O . GLN B 1 32 ? -5.176 37.156 24.781 1 98.12 32 GLN B O 1
ATOM 3360 N N . ALA B 1 33 ? -6.125 35.719 23.375 1 98.38 33 ALA B N 1
ATOM 3361 C CA . ALA B 1 33 ? -4.965 34.812 23.344 1 98.38 33 ALA B CA 1
ATOM 3362 C C . ALA B 1 33 ? -3.707 35.594 22.922 1 98.38 33 ALA B C 1
ATOM 3364 O O . ALA B 1 33 ? -2.625 35.344 23.469 1 98.38 33 ALA B O 1
ATOM 3365 N N . ILE B 1 34 ? -3.83 36.375 21.906 1 97.81 34 ILE B N 1
ATOM 3366 C CA . ILE B 1 34 ? -2.807 37.375 21.531 1 97.81 34 ILE B CA 1
ATOM 3367 C C . ILE B 1 34 ? -3.361 38.781 21.688 1 97.81 34 ILE B C 1
ATOM 3369 O O . ILE B 1 34 ? -3.986 39.312 20.766 1 97.81 34 ILE B O 1
ATOM 3373 N N . PRO B 1 35 ? -3.006 39.375 22.75 1 96.62 35 PRO B N 1
ATOM 3374 C CA . PRO B 1 35 ? -3.588 40.688 23.031 1 96.62 35 PRO B CA 1
ATOM 3375 C C . PRO B 1 35 ? -3.246 41.719 21.969 1 96.62 35 PRO B C 1
ATOM 3377 O O . PRO B 1 35 ? -2.078 41.906 21.609 1 96.62 35 PRO B O 1
ATOM 3380 N N . GLY B 1 36 ? -4.27 42.438 21.547 1 94.94 36 GLY B N 1
ATOM 3381 C CA . GLY B 1 36 ? -4.086 43.5 20.562 1 94.94 36 GLY B CA 1
ATOM 3382 C C . GLY B 1 36 ? -3.555 43 19.234 1 94.94 36 GLY B C 1
ATOM 3383 O O . GLY B 1 36 ? -2.779 43.688 18.578 1 94.94 36 GLY B O 1
ATOM 3384 N N . PHE B 1 37 ? -3.922 41.812 18.859 1 97.25 37 PHE B N 1
ATOM 3385 C CA . PHE B 1 37 ? -3.418 41.219 17.641 1 97.25 37 PHE B CA 1
ATOM 3386 C C . PHE B 1 37 ? -3.781 42.062 16.422 1 97.25 37 PHE B C 1
ATOM 3388 O O . PHE B 1 37 ? -4.93 42.5 16.281 1 97.25 37 PHE B O 1
ATOM 3395 N N . GLN B 1 38 ? -2.75 42.375 15.609 1 96.19 38 GLN B N 1
ATOM 3396 C CA . GLN B 1 38 ? -2.916 43 14.305 1 96.19 38 GLN B CA 1
ATOM 3397 C C . GLN B 1 38 ? -2.447 42.062 13.188 1 96.19 38 GLN B C 1
ATOM 3399 O O . GLN B 1 38 ? -1.292 41.656 13.172 1 96.19 38 GLN B O 1
ATOM 3404 N N . SER B 1 39 ? -3.35 41.812 12.312 1 96.75 39 SER B N 1
ATOM 3405 C CA . SER B 1 39 ? -3.004 40.906 11.211 1 96.75 39 SER B CA 1
ATOM 3406 C C . SER B 1 39 ? -1.809 41.438 10.43 1 96.75 39 SER B C 1
ATOM 3408 O O . SER B 1 39 ? -1.807 42.594 9.992 1 96.75 39 SER B O 1
ATOM 3410 N N . PRO B 1 40 ? -0.851 40.562 10.203 1 96.31 40 PRO B N 1
ATOM 3411 C CA . PRO B 1 40 ? 0.31 40.969 9.422 1 96.31 40 PRO B CA 1
ATOM 3412 C C . PRO B 1 40 ? -0.004 41.125 7.934 1 96.31 40 PRO B C 1
ATOM 3414 O O . PRO B 1 40 ? 0.777 41.719 7.188 1 96.31 40 PRO B O 1
ATOM 3417 N N . ILE B 1 41 ? -1.08 40.594 7.516 1 96.88 41 ILE B N 1
ATOM 3418 C CA . ILE B 1 41 ? -1.5 40.719 6.125 1 96.88 41 ILE B CA 1
ATOM 3419 C C . ILE B 1 41 ? -2.904 41.312 6.066 1 96.88 41 ILE B C 1
ATOM 3421 O O . ILE B 1 41 ? -3.756 41 6.902 1 96.88 41 ILE B O 1
ATOM 3425 N N . SER B 1 42 ? -3.1 42.156 5.105 1 97.38 42 SER B N 1
ATOM 3426 C CA . SER B 1 42 ? -4.414 42.781 4.906 1 97.38 42 SER B CA 1
ATOM 3427 C C . SER B 1 42 ? -5.297 41.906 4.023 1 97.38 42 SER B C 1
ATOM 3429 O O . SER B 1 42 ? -4.801 40.969 3.357 1 97.38 42 SER B O 1
ATOM 3431 N N . PRO B 1 43 ? -6.621 42.188 4.051 1 97.25 43 PRO B N 1
ATOM 3432 C CA . PRO B 1 43 ? -7.52 41.469 3.131 1 97.25 43 PRO B CA 1
ATOM 3433 C C . PRO B 1 43 ? -7.086 41.625 1.671 1 97.25 43 PRO B C 1
ATOM 3435 O O . PRO B 1 43 ? -7.121 40.625 0.925 1 97.25 43 PRO B O 1
ATOM 3438 N N . ASP B 1 44 ? -6.637 42.781 1.298 1 97 44 ASP B N 1
ATOM 3439 C CA . ASP B 1 44 ? -6.223 43 -0.082 1 97 44 ASP B CA 1
ATOM 3440 C C . ASP B 1 44 ? -4.98 42.188 -0.429 1 97 44 ASP B C 1
ATOM 3442 O O . ASP B 1 44 ? -4.879 41.656 -1.533 1 97 44 ASP B O 1
ATOM 3446 N N . GLU B 1 45 ? -4.117 42.188 0.482 1 97.62 45 GLU B N 1
ATOM 3447 C CA . GLU B 1 45 ? -2.91 41.406 0.264 1 97.62 45 GLU B CA 1
ATOM 3448 C C . GLU B 1 45 ? -3.242 39.906 0.146 1 97.62 45 GLU B C 1
ATOM 3450 O O . GLU B 1 45 ? -2.648 39.188 -0.667 1 97.62 45 GLU B O 1
ATOM 3455 N N . LEU B 1 46 ? -4.141 39.469 0.986 1 98.38 46 LEU B N 1
ATOM 3456 C CA . LEU B 1 46 ? -4.57 38.094 0.916 1 98.38 46 LEU B CA 1
ATOM 3457 C C . LEU B 1 46 ? -5.191 37.781 -0.442 1 98.38 46 LEU B C 1
ATOM 3459 O O . LEU B 1 46 ? -4.875 36.75 -1.058 1 98.38 46 LEU B O 1
ATOM 3463 N N . ALA B 1 47 ? -6.066 38.656 -0.917 1 97.88 47 ALA B N 1
ATOM 3464 C CA . ALA B 1 47 ? -6.652 38.5 -2.248 1 97.88 47 ALA B CA 1
ATOM 3465 C C . ALA B 1 47 ? -5.566 38.469 -3.32 1 97.88 47 ALA B C 1
ATOM 3467 O O . ALA B 1 47 ? -5.684 37.719 -4.293 1 97.88 47 ALA B O 1
ATOM 3468 N N . GLY B 1 48 ? -4.613 39.312 -3.117 1 97.94 48 GLY B N 1
ATOM 3469 C CA . GLY B 1 48 ? -3.494 39.312 -4.043 1 97.94 48 GLY B CA 1
ATOM 3470 C C . GLY B 1 48 ? -2.785 37.969 -4.141 1 97.94 48 GLY B C 1
ATOM 3471 O O . GLY B 1 48 ? -2.402 37.531 -5.23 1 97.94 48 GLY B O 1
ATOM 3472 N N . LEU B 1 49 ? -2.576 37.312 -3.027 1 98 49 LEU B N 1
ATOM 3473 C CA . LEU B 1 49 ? -1.949 36 -3.018 1 98 49 LEU B CA 1
ATOM 3474 C C . LEU B 1 49 ? -2.762 35 -3.838 1 98 49 LEU B C 1
ATOM 3476 O O . LEU B 1 49 ? -2.197 34.156 -4.523 1 98 49 LEU B O 1
ATOM 3480 N N . SER B 1 50 ? -4.059 35.094 -3.816 1 98.19 50 SER B N 1
ATOM 3481 C CA . SER B 1 50 ? -4.945 34.156 -4.484 1 98.19 50 SER B CA 1
ATOM 3482 C C . SER B 1 50 ? -4.867 34.312 -6 1 98.19 50 SER B C 1
ATOM 3484 O O . SER B 1 50 ? -5.406 33.469 -6.738 1 98.19 50 SER B O 1
ATOM 3486 N N . LEU B 1 51 ? -4.227 35.406 -6.5 1 98 51 LEU B N 1
ATOM 3487 C CA . LEU B 1 51 ? -4.078 35.625 -7.938 1 98 51 LEU B CA 1
ATOM 3488 C C . LEU B 1 51 ? -2.891 34.812 -8.477 1 98 51 LEU B C 1
ATOM 3490 O O . LEU B 1 51 ? -2.756 34.656 -9.695 1 98 51 LEU B O 1
ATOM 3494 N N . GLU B 1 52 ? -2.064 34.375 -7.59 1 96.56 52 GLU B N 1
ATOM 3495 C CA . GLU B 1 52 ? -0.835 33.719 -7.992 1 96.56 52 GLU B CA 1
ATOM 3496 C C . GLU B 1 52 ? -1.102 32.25 -8.352 1 96.56 52 GLU B C 1
ATOM 3498 O O . GLU B 1 52 ? -1.832 31.547 -7.645 1 96.56 52 GLU B O 1
ATOM 3503 N N . GLU B 1 53 ? -0.449 31.688 -9.328 1 94.62 53 GLU B N 1
ATOM 3504 C CA . GLU B 1 53 ? -0.669 30.344 -9.859 1 94.62 53 GLU B CA 1
ATOM 3505 C C . GLU B 1 53 ? -0.191 29.281 -8.875 1 94.62 53 GLU B C 1
ATOM 3507 O O . GLU B 1 53 ? -0.761 28.188 -8.805 1 94.62 53 GLU B O 1
ATOM 3512 N N . ASP B 1 54 ? 0.757 29.562 -8.109 1 93.81 54 ASP B N 1
ATOM 3513 C CA . ASP B 1 54 ? 1.366 28.547 -7.258 1 93.81 54 ASP B CA 1
ATOM 3514 C C . ASP B 1 54 ? 0.783 28.578 -5.848 1 93.81 54 ASP B C 1
ATOM 3516 O O . ASP B 1 54 ? 1.276 27.906 -4.949 1 93.81 54 ASP B O 1
ATOM 3520 N N . VAL B 1 55 ? -0.268 29.422 -5.688 1 96.88 55 VAL B N 1
ATOM 3521 C CA . VAL B 1 55 ? -0.891 29.531 -4.375 1 96.88 55 VAL B CA 1
ATOM 3522 C C . VAL B 1 55 ? -2.264 28.875 -4.391 1 96.88 55 VAL B C 1
ATOM 3524 O O . VAL B 1 55 ? -3.123 29.219 -5.199 1 96.88 55 VAL B O 1
ATOM 3527 N N . GLU B 1 56 ? -2.41 27.875 -3.51 1 97.25 56 GLU B N 1
ATOM 3528 C CA . GLU B 1 56 ? -3.693 27.188 -3.4 1 97.25 56 GLU B CA 1
ATOM 3529 C C . GLU B 1 56 ? -4.73 28.062 -2.703 1 97.25 56 GLU B C 1
ATOM 3531 O O . GLU B 1 56 ? -4.523 28.5 -1.566 1 97.25 56 GLU B O 1
ATOM 3536 N N . SER B 1 57 ? -5.801 28.375 -3.391 1 98.19 57 SER B N 1
ATOM 3537 C CA . SER B 1 57 ? -6.867 29.219 -2.848 1 98.19 57 SER B CA 1
ATOM 3538 C C . SER B 1 57 ? -8.234 28.75 -3.328 1 98.19 57 SER B C 1
ATOM 3540 O O . SER B 1 57 ? -8.344 28.062 -4.352 1 98.19 57 SER B O 1
ATOM 3542 N N . ARG B 1 58 ? -9.328 29.016 -2.531 1 97.75 58 ARG B N 1
ATOM 3543 C CA . ARG B 1 58 ? -10.703 28.672 -2.846 1 97.75 58 ARG B CA 1
ATOM 3544 C C . ARG B 1 58 ? -11.664 29.781 -2.428 1 97.75 58 ARG B C 1
ATOM 3546 O O . ARG B 1 58 ? -11.398 30.516 -1.467 1 97.75 58 ARG B O 1
ATOM 3553 N N . LEU B 1 59 ? -12.711 29.875 -3.189 1 97.75 59 LEU B N 1
ATOM 3554 C CA . LEU B 1 59 ? -13.82 30.766 -2.861 1 97.75 59 LEU B CA 1
ATOM 3555 C C . LEU B 1 59 ? -15.094 29.969 -2.605 1 97.75 59 LEU B C 1
ATOM 3557 O O . LEU B 1 59 ? -15.461 29.094 -3.402 1 97.75 59 LEU B O 1
ATOM 3561 N N . VAL B 1 60 ? -15.656 30.234 -1.482 1 97.38 60 VAL B N 1
ATOM 3562 C CA . VAL B 1 60 ? -16.953 29.625 -1.163 1 97.38 60 VAL B CA 1
ATOM 3563 C C . VAL B 1 60 ? -18.031 30.703 -1.167 1 97.38 60 VAL B C 1
ATOM 3565 O O . VAL B 1 60 ? -17.938 31.688 -0.42 1 97.38 60 VAL B O 1
ATOM 3568 N N . ILE B 1 61 ? -19 30.5 -2 1 96.38 61 ILE B N 1
ATOM 3569 C CA . ILE B 1 61 ? -20.125 31.422 -2.119 1 96.38 61 ILE B CA 1
ATOM 3570 C C . ILE B 1 61 ? -21.422 30.719 -1.714 1 96.38 61 ILE B C 1
ATOM 3572 O O . ILE B 1 61 ? -21.875 29.781 -2.389 1 96.38 61 ILE B O 1
ATOM 3576 N N . GLU B 1 62 ? -22.016 31.203 -0.666 1 94.5 62 GLU B N 1
ATOM 3577 C CA . GLU B 1 62 ? -23.172 30.5 -0.101 1 94.5 62 GLU B CA 1
ATOM 3578 C C . GLU B 1 62 ? -24.344 30.5 -1.071 1 94.5 62 GLU B C 1
ATOM 3580 O O . GLU B 1 62 ? -25.016 29.484 -1.234 1 94.5 62 GLU B O 1
ATOM 3585 N N . HIS B 1 63 ? -24.625 31.609 -1.663 1 91.38 63 HIS B N 1
ATOM 3586 C CA . HIS B 1 63 ? -25.766 31.734 -2.562 1 91.38 63 HIS B CA 1
ATOM 3587 C C . HIS B 1 63 ? -25.297 32 -3.994 1 91.38 63 HIS B C 1
ATOM 3589 O O . HIS B 1 63 ? -25.766 32.938 -4.633 1 91.38 63 HIS B O 1
ATOM 3595 N N . GLY B 1 64 ? -24.5 31.125 -4.535 1 87.56 64 GLY B N 1
ATOM 3596 C CA . GLY B 1 64 ? -24.047 31.266 -5.906 1 87.56 64 GLY B CA 1
ATOM 3597 C C . GLY B 1 64 ? -24.906 30.5 -6.902 1 87.56 64 GLY B C 1
ATOM 3598 O O . GLY B 1 64 ? -26.125 30.516 -6.809 1 87.56 64 GLY B O 1
ATOM 3599 N N . GLU B 1 65 ? -24.312 29.969 -7.863 1 82.5 65 GLU B N 1
ATOM 3600 C CA . GLU B 1 65 ? -25.047 29.156 -8.82 1 82.5 65 GLU B CA 1
ATOM 3601 C C . GLU B 1 65 ? -25.719 27.969 -8.141 1 82.5 65 GLU B C 1
ATOM 3603 O O . GLU B 1 65 ? -26.781 27.516 -8.562 1 82.5 65 GLU B O 1
ATOM 3608 N N . SER B 1 66 ? -25.062 27.531 -7.117 1 82.25 66 SER B N 1
ATOM 3609 C CA . SER B 1 66 ? -25.594 26.531 -6.195 1 82.25 66 SER B CA 1
ATOM 3610 C C . SER B 1 66 ? -25.344 26.938 -4.746 1 82.25 66 SER B C 1
ATOM 3612 O O . SER B 1 66 ? -24.5 27.781 -4.461 1 82.25 66 SER B O 1
ATOM 3614 N N . PRO B 1 67 ? -26.297 26.359 -4.012 1 86.56 67 PRO B N 1
ATOM 3615 C CA . PRO B 1 67 ? -25.938 26.609 -2.613 1 86.56 67 PRO B CA 1
ATOM 3616 C C . PRO B 1 67 ? -24.547 26.078 -2.266 1 86.56 67 PRO B C 1
ATOM 3618 O O . PRO B 1 67 ? -24.219 24.938 -2.605 1 86.56 67 PRO B O 1
ATOM 3621 N N . TRP B 1 68 ? -23.766 27.047 -1.739 1 92.25 68 TRP B N 1
ATOM 3622 C CA . TRP B 1 68 ? -22.391 26.75 -1.371 1 92.25 68 TRP B CA 1
ATOM 3623 C C . TRP B 1 68 ? -21.531 26.469 -2.607 1 92.25 68 TRP B C 1
ATOM 3625 O O . TRP B 1 68 ? -20.969 25.375 -2.734 1 92.25 68 TRP B O 1
ATOM 3635 N N . GLU B 1 69 ? -21.375 27.375 -3.367 1 94.25 69 GLU B N 1
ATOM 3636 C CA . GLU B 1 69 ? -20.562 27.266 -4.574 1 94.25 69 GLU B CA 1
ATOM 3637 C C . GLU B 1 69 ? -19.062 27.328 -4.246 1 94.25 69 GLU B C 1
ATOM 3639 O O . GLU B 1 69 ? -18.641 28.188 -3.469 1 94.25 69 GLU B O 1
ATOM 3644 N N . LEU B 1 70 ? -18.328 26.375 -4.805 1 95.75 70 LEU B N 1
ATOM 3645 C CA . LEU B 1 70 ? -16.875 26.344 -4.613 1 95.75 70 LEU B CA 1
ATOM 3646 C C . LEU B 1 70 ? -16.156 26.703 -5.906 1 95.75 70 LEU B C 1
ATOM 3648 O O . LEU B 1 70 ? -16.453 26.141 -6.965 1 95.75 70 LEU B O 1
ATOM 3652 N N . ARG B 1 71 ? -15.281 27.719 -5.816 1 96.12 71 ARG B N 1
ATOM 3653 C CA . ARG B 1 71 ? -14.383 28.062 -6.914 1 96.12 71 ARG B CA 1
ATOM 3654 C C . ARG B 1 71 ? -12.922 27.875 -6.504 1 96.12 71 ARG B C 1
ATOM 3656 O O . ARG B 1 71 ? -12.555 28.172 -5.363 1 96.12 71 ARG B O 1
ATOM 3663 N N . ARG B 1 72 ? -12.148 27.406 -7.395 1 96.19 72 ARG B N 1
ATOM 3664 C CA . ARG B 1 72 ? -10.727 27.203 -7.117 1 96.19 72 ARG B CA 1
ATOM 3665 C C . ARG B 1 72 ? -9.875 28.234 -7.855 1 96.19 72 ARG B C 1
ATOM 3667 O O . ARG B 1 72 ? -10.164 28.578 -9 1 96.19 72 ARG B O 1
ATOM 3674 N N . GLY B 1 73 ? -8.852 28.672 -7.234 1 96.31 73 GLY B N 1
ATOM 3675 C CA . GLY B 1 73 ? -7.922 29.609 -7.848 1 96.31 73 GLY B CA 1
ATOM 3676 C C . GLY B 1 73 ? -7 28.953 -8.867 1 96.31 73 GLY B C 1
ATOM 3677 O O . GLY B 1 73 ? -7.066 27.75 -9.086 1 96.31 73 GLY B O 1
ATOM 3678 N N . PRO B 1 74 ? -6.195 29.766 -9.422 1 97.75 74 PRO B N 1
ATOM 3679 C CA . PRO B 1 74 ? -5.984 31.188 -9.156 1 97.75 74 PRO B CA 1
ATOM 3680 C C . PRO B 1 74 ? -7.129 32.062 -9.664 1 97.75 74 PRO B C 1
ATOM 3682 O O . PRO B 1 74 ? -7.77 31.719 -10.664 1 97.75 74 PRO B O 1
ATOM 3685 N N . PHE B 1 75 ? -7.32 33.188 -8.992 1 98 75 PHE B N 1
ATOM 3686 C CA . PHE B 1 75 ? -8.383 34.125 -9.344 1 98 75 PHE B CA 1
ATOM 3687 C C . PHE B 1 75 ? -7.82 35.344 -10.07 1 98 75 PHE B C 1
ATOM 3689 O O . PHE B 1 75 ? -6.605 35.469 -10.219 1 98 75 PHE B O 1
ATOM 3696 N N . THR B 1 76 ? -8.75 36.125 -10.586 1 97.06 76 THR B N 1
ATOM 3697 C CA . THR B 1 76 ? -8.391 37.406 -11.188 1 97.06 76 THR B CA 1
ATOM 3698 C C . THR B 1 76 ? -9.039 38.562 -10.422 1 97.06 76 THR B C 1
ATOM 3700 O O . THR B 1 76 ? -9.906 38.344 -9.578 1 97.06 76 THR B O 1
ATOM 3703 N N . GLU B 1 77 ? -8.57 39.75 -10.734 1 94.69 77 GLU B N 1
ATOM 3704 C CA . GLU B 1 77 ? -9.172 40.938 -10.125 1 94.69 77 GLU B CA 1
ATOM 3705 C C . GLU B 1 77 ? -10.656 41.031 -10.461 1 94.69 77 GLU B C 1
ATOM 3707 O O . GLU B 1 77 ? -11.461 41.469 -9.633 1 94.69 77 GLU B O 1
ATOM 3712 N N . ASP B 1 78 ? -10.922 40.594 -11.602 1 95.62 78 ASP B N 1
ATOM 3713 C CA . ASP B 1 78 ? -12.312 40.656 -12.062 1 95.62 78 ASP B CA 1
ATOM 3714 C C . ASP B 1 78 ? -13.203 39.75 -11.211 1 95.62 78 ASP B C 1
ATOM 3716 O O . ASP B 1 78 ? -14.375 40.031 -10.992 1 95.62 78 ASP B O 1
ATOM 3720 N N . THR B 1 79 ? -12.648 38.656 -10.789 1 95.62 79 THR B N 1
ATOM 3721 C CA . THR B 1 79 ? -13.391 37.75 -9.93 1 95.62 79 THR B CA 1
ATOM 3722 C C . THR B 1 79 ? -13.922 38.469 -8.695 1 95.62 79 THR B C 1
ATOM 3724 O O . THR B 1 79 ? -15.102 38.344 -8.352 1 95.62 79 THR B O 1
ATOM 3727 N N . TYR B 1 80 ? -13.102 39.219 -8.102 1 94.94 80 TYR B N 1
ATOM 3728 C CA . TYR B 1 80 ? -13.453 39.906 -6.855 1 94.94 80 TYR B CA 1
ATOM 3729 C C . TYR B 1 80 ? -14.43 41.062 -7.113 1 94.94 80 TYR B C 1
ATOM 3731 O O . TYR B 1 80 ? -15.219 41.406 -6.234 1 94.94 80 TYR B O 1
ATOM 3739 N N . GLN B 1 81 ? -14.414 41.562 -8.297 1 94.12 81 GLN B N 1
ATOM 3740 C CA . GLN B 1 81 ? -15.344 42.625 -8.664 1 94.12 81 GLN B CA 1
ATOM 3741 C C . GLN B 1 81 ? -16.75 42.062 -8.852 1 94.12 81 GLN B C 1
ATOM 3743 O O . GLN B 1 81 ? -17.734 42.812 -8.719 1 94.12 81 GLN B O 1
ATOM 3748 N N . GLN B 1 82 ? -16.812 40.844 -9.117 1 94.12 82 GLN B N 1
ATOM 3749 C CA . GLN B 1 82 ? -18.109 40.25 -9.438 1 94.12 82 GLN B CA 1
ATOM 3750 C C . GLN B 1 82 ? -18.719 39.562 -8.219 1 94.12 82 GLN B C 1
ATOM 3752 O O . GLN B 1 82 ? -19.859 39.094 -8.266 1 94.12 82 GLN B O 1
ATOM 3757 N N . LEU B 1 83 ? -17.984 39.562 -7.156 1 96.06 83 LEU B N 1
ATOM 3758 C CA . LEU B 1 83 ? -18.516 38.906 -5.957 1 96.06 83 LEU B CA 1
ATOM 3759 C C . LEU B 1 83 ? -19.609 39.75 -5.316 1 96.06 83 LEU B C 1
ATOM 3761 O O . LEU B 1 83 ? -19.562 40.969 -5.371 1 96.06 83 LEU B O 1
ATOM 3765 N N . PRO B 1 84 ? -20.594 39.062 -4.73 1 95.38 84 PRO B N 1
ATOM 3766 C CA . PRO B 1 84 ? -21.641 39.844 -4.016 1 95.38 84 PRO B CA 1
ATOM 3767 C C . PRO B 1 84 ? -21.094 40.531 -2.773 1 95.38 84 PRO B C 1
ATOM 3769 O O . PRO B 1 84 ? -19.922 40.375 -2.42 1 95.38 84 PRO B O 1
ATOM 3772 N N . GLU B 1 85 ? -21.938 41.312 -2.061 1 95.31 85 GLU B N 1
ATOM 3773 C CA . GLU B 1 85 ? -21.516 42.094 -0.9 1 95.31 85 GLU B CA 1
ATOM 3774 C C . GLU B 1 85 ? -21.422 41.219 0.347 1 95.31 85 GLU B C 1
ATOM 3776 O O . GLU B 1 85 ? -20.75 41.594 1.314 1 95.31 85 GLU B O 1
ATOM 3781 N N . ARG B 1 86 ? -22.141 40.094 0.219 1 96.88 86 ARG B N 1
ATOM 3782 C CA . ARG B 1 86 ? -22.219 39.281 1.429 1 96.88 86 ARG B CA 1
ATOM 3783 C C . ARG B 1 86 ? -22.156 37.812 1.093 1 96.88 86 ARG B C 1
ATOM 3785 O O . ARG B 1 86 ? -22.266 37.438 -0.075 1 96.88 86 ARG B O 1
ATOM 3792 N N . ASP B 1 87 ? -21.875 37 2.09 1 97.69 87 ASP B N 1
ATOM 3793 C CA . ASP B 1 87 ? -22.094 35.562 2.094 1 97.69 87 ASP B CA 1
ATOM 3794 C C . ASP B 1 87 ? -21.094 34.844 1.207 1 97.69 87 ASP B C 1
ATOM 3796 O O . ASP B 1 87 ? -21.453 33.938 0.429 1 97.69 87 ASP B O 1
ATOM 3800 N N . TRP B 1 88 ? -19.844 35.188 1.295 1 97.94 88 TRP B N 1
ATOM 3801 C CA . TRP B 1 88 ? -18.766 34.469 0.626 1 97.94 88 TRP B CA 1
ATOM 3802 C C . TRP B 1 88 ? -17.484 34.5 1.45 1 97.94 88 TRP B C 1
ATOM 3804 O O . TRP B 1 88 ? -17.312 35.375 2.312 1 97.94 88 TRP B O 1
ATOM 3814 N N . THR B 1 89 ? -16.625 33.594 1.214 1 98.5 89 THR B N 1
ATOM 3815 C CA . THR B 1 89 ? -15.391 33.438 1.97 1 98.5 89 THR B CA 1
ATOM 3816 C C . THR B 1 89 ? -14.242 33 1.052 1 98.5 89 THR B C 1
ATOM 3818 O O . THR B 1 89 ? -14.406 32.125 0.214 1 98.5 89 THR B O 1
ATOM 3821 N N . LEU B 1 90 ? -13.141 33.75 1.174 1 98.75 90 LEU B N 1
ATOM 3822 C CA . LEU B 1 90 ? -11.891 33.375 0.517 1 98.75 90 LEU B CA 1
ATOM 3823 C C . LEU B 1 90 ? -11 32.562 1.466 1 98.75 90 LEU B C 1
ATOM 3825 O O . LEU B 1 90 ? -10.812 32.969 2.621 1 98.75 90 LEU B O 1
ATOM 3829 N N . LEU B 1 91 ? -10.492 31.469 1.021 1 98.56 91 LEU B N 1
ATOM 3830 C CA . LEU B 1 91 ? -9.531 30.672 1.771 1 98.56 91 LEU B CA 1
ATOM 3831 C C . LEU B 1 91 ? -8.211 30.562 1.019 1 98.56 91 LEU B C 1
ATOM 3833 O O . LEU B 1 91 ? -8.195 30.219 -0.167 1 98.56 91 LEU B O 1
ATOM 3837 N N . VAL B 1 92 ? -7.125 30.891 1.689 1 98.69 92 VAL B N 1
ATOM 3838 C CA . VAL B 1 92 ? -5.789 30.766 1.118 1 98.69 92 VAL B CA 1
ATOM 3839 C C . VAL B 1 92 ? -4.941 29.844 1.991 1 98.69 92 VAL B C 1
ATOM 3841 O O . VAL B 1 92 ? -4.812 30.062 3.197 1 98.69 92 VAL B O 1
ATOM 3844 N N . GLN B 1 93 ? -4.316 28.844 1.336 1 97.75 93 GLN B N 1
ATOM 3845 C CA . GLN B 1 93 ? -3.604 27.812 2.076 1 97.75 93 GLN B CA 1
ATOM 3846 C C . GLN B 1 93 ? -2.148 28.219 2.311 1 97.75 93 GLN B C 1
ATOM 3848 O O . GLN B 1 93 ? -1.578 28.984 1.541 1 97.75 93 GLN B O 1
ATOM 3853 N N . ALA B 1 94 ? -1.572 27.734 3.393 1 97.31 94 ALA B N 1
ATOM 3854 C CA . ALA B 1 94 ? -0.143 27.734 3.691 1 97.31 94 ALA B CA 1
ATOM 3855 C C . ALA B 1 94 ? 0.426 29.156 3.607 1 97.31 94 ALA B C 1
ATOM 3857 O O . ALA B 1 94 ? 1.456 29.375 2.967 1 97.31 94 ALA B O 1
ATOM 3858 N N . VAL B 1 95 ? -0.26 30.094 4.184 1 98.12 95 VAL B N 1
ATOM 3859 C CA . VAL B 1 95 ? 0.157 31.484 4.082 1 98.12 95 VAL B CA 1
ATOM 3860 C C . VAL B 1 95 ? 1.438 31.703 4.883 1 98.12 95 VAL B C 1
ATOM 3862 O O . VAL B 1 95 ? 2.227 32.594 4.574 1 98.12 95 VAL B O 1
ATOM 3865 N N . ASP B 1 96 ? 1.683 30.891 5.891 1 96.5 96 ASP B N 1
ATOM 3866 C CA . ASP B 1 96 ? 2.912 30.953 6.672 1 96.5 96 ASP B CA 1
ATOM 3867 C C . ASP B 1 96 ? 4.137 30.688 5.801 1 96.5 96 ASP B C 1
ATOM 3869 O O . ASP B 1 96 ? 5.246 31.094 6.137 1 96.5 96 ASP B O 1
ATOM 3873 N N . GLN B 1 97 ? 3.951 30 4.73 1 95.06 97 GLN B N 1
ATOM 3874 C CA . GLN B 1 97 ? 5.062 29.672 3.842 1 95.06 97 GLN B CA 1
ATOM 3875 C C . GLN B 1 97 ? 5.305 30.797 2.838 1 95.06 97 GLN B C 1
ATOM 3877 O O . GLN B 1 97 ? 6.324 30.812 2.146 1 95.06 97 GLN B O 1
ATOM 3882 N N . LEU B 1 98 ? 4.379 31.75 2.771 1 95.06 98 LEU B N 1
ATOM 3883 C CA . LEU B 1 98 ? 4.43 32.812 1.77 1 95.06 98 LEU B CA 1
ATOM 3884 C C . LEU B 1 98 ? 4.742 34.156 2.416 1 95.06 98 LEU B C 1
ATOM 3886 O O . LEU B 1 98 ? 5.324 35.031 1.777 1 95.06 98 LEU B O 1
ATOM 3890 N N . VAL B 1 99 ? 4.309 34.281 3.637 1 95.38 99 VAL B N 1
ATOM 3891 C CA . VAL B 1 99 ? 4.43 35.531 4.359 1 95.38 99 VAL B CA 1
ATOM 3892 C C . VAL B 1 99 ? 5.199 35.312 5.66 1 95.38 99 VAL B C 1
ATOM 3894 O O . VAL B 1 99 ? 4.664 34.781 6.621 1 95.38 99 VAL B O 1
ATOM 3897 N N . PRO B 1 100 ? 6.391 35.812 5.789 1 92.44 100 PRO B N 1
ATOM 3898 C CA . PRO B 1 100 ? 7.254 35.562 6.941 1 92.44 100 PRO B CA 1
ATOM 3899 C C . PRO B 1 100 ? 6.609 35.969 8.266 1 92.44 100 PRO B C 1
ATOM 3901 O O . PRO B 1 100 ? 6.727 35.25 9.258 1 92.44 100 PRO B O 1
ATOM 3904 N N . ASP B 1 101 ? 5.898 37.094 8.266 1 94.56 101 ASP B N 1
ATOM 3905 C CA . ASP B 1 101 ? 5.277 37.562 9.5 1 94.56 101 ASP B CA 1
ATOM 3906 C C . ASP B 1 101 ? 4.207 36.594 9.984 1 94.56 101 ASP B C 1
ATOM 3908 O O . ASP B 1 101 ? 3.967 36.469 11.188 1 94.56 101 ASP B O 1
ATOM 3912 N N . VAL B 1 102 ? 3.572 35.906 9.055 1 96.12 102 VAL B N 1
ATOM 3913 C CA . VAL B 1 102 ? 2.578 34.906 9.414 1 96.12 102 VAL B CA 1
ATOM 3914 C C . VAL B 1 102 ? 3.273 33.656 9.977 1 96.12 102 VAL B C 1
ATOM 3916 O O . VAL B 1 102 ? 2.77 33.031 10.906 1 96.12 102 VAL B O 1
ATOM 3919 N N . ALA B 1 103 ? 4.453 33.406 9.453 1 93.5 103 ALA B N 1
ATOM 3920 C CA . ALA B 1 103 ? 5.234 32.25 9.93 1 93.5 103 ALA B CA 1
ATOM 3921 C C . ALA B 1 103 ? 5.57 32.406 11.406 1 93.5 103 ALA B C 1
ATOM 3923 O O . ALA B 1 103 ? 5.648 31.406 12.133 1 93.5 103 ALA B O 1
ATOM 3924 N N . GLU B 1 104 ? 5.746 33.594 11.852 1 92.25 104 GLU B N 1
ATOM 3925 C CA . GLU B 1 104 ? 6.098 33.844 13.242 1 92.25 104 GLU B CA 1
ATOM 3926 C C . GLU B 1 104 ? 4.984 33.406 14.188 1 92.25 104 GLU B C 1
ATOM 3928 O O . GLU B 1 104 ? 5.238 33.125 15.359 1 92.25 104 GLU B O 1
ATOM 3933 N N . LEU B 1 105 ? 3.799 33.375 13.672 1 94.38 105 LEU B N 1
ATOM 3934 C CA . LEU B 1 105 ? 2.654 32.969 14.484 1 94.38 105 LEU B CA 1
ATOM 3935 C C . LEU B 1 105 ? 2.832 31.531 14.992 1 94.38 105 LEU B C 1
ATOM 3937 O O . LEU B 1 105 ? 2.418 31.219 16.109 1 94.38 105 LEU B O 1
ATOM 3941 N N . ILE B 1 106 ? 3.504 30.703 14.25 1 93.12 106 ILE B N 1
ATOM 3942 C CA . ILE B 1 106 ? 3.662 29.281 14.547 1 93.12 106 ILE B CA 1
ATOM 3943 C C . ILE B 1 106 ? 4.473 29.109 15.836 1 93.12 106 ILE B C 1
ATOM 3945 O O . ILE B 1 106 ? 4.277 28.141 16.578 1 93.12 106 ILE B O 1
ATOM 3949 N N . GLU B 1 107 ? 5.312 30.094 16.141 1 91.5 107 GLU B N 1
ATOM 3950 C CA . GLU B 1 107 ? 6.176 30.031 17.312 1 91.5 107 GLU B CA 1
ATOM 3951 C C . GLU B 1 107 ? 5.355 29.969 18.594 1 91.5 107 GLU B C 1
ATOM 3953 O O . GLU B 1 107 ? 5.789 29.375 19.594 1 91.5 107 GLU B O 1
ATOM 3958 N N . HIS B 1 108 ? 4.172 30.453 18.547 1 93.62 108 HIS B N 1
ATOM 3959 C CA . HIS B 1 108 ? 3.309 30.469 19.734 1 93.62 108 HIS B CA 1
ATOM 3960 C C . HIS B 1 108 ? 2.764 29.078 20.031 1 93.62 108 HIS B C 1
ATOM 3962 O O . HIS B 1 108 ? 2.219 28.844 21.125 1 93.62 108 HIS B O 1
ATOM 3968 N N . PHE B 1 109 ? 2.943 28.141 19.141 1 95 109 PHE B N 1
ATOM 3969 C CA . PHE B 1 109 ? 2.324 26.828 19.312 1 95 109 PHE B CA 1
ATOM 3970 C C . PHE B 1 109 ? 3.381 25.75 19.562 1 95 109 PHE B C 1
ATOM 3972 O O . PHE B 1 109 ? 3.102 24.562 19.453 1 95 109 PHE B O 1
ATOM 3979 N N . ARG B 1 110 ? 4.578 26.156 19.953 1 91.56 110 ARG B N 1
ATOM 3980 C CA . ARG B 1 110 ? 5.695 25.234 20.094 1 91.56 110 ARG B CA 1
ATOM 3981 C C . ARG B 1 110 ? 5.598 24.469 21.406 1 91.56 110 ARG B C 1
ATOM 3983 O O . ARG B 1 110 ? 6.484 23.672 21.734 1 91.56 110 ARG B O 1
ATOM 3990 N N . PHE B 1 111 ? 4.484 24.656 22.188 1 94.31 111 PHE B N 1
ATOM 3991 C CA . PHE B 1 111 ? 4.191 23.797 23.328 1 94.31 111 PHE B CA 1
ATOM 3992 C C . PHE B 1 111 ? 3.652 22.438 22.859 1 94.31 111 PHE B C 1
ATOM 3994 O O . PHE B 1 111 ? 3.508 21.516 23.656 1 94.31 111 PHE B O 1
ATOM 4001 N N . LEU B 1 112 ? 3.375 22.266 21.562 1 95.62 112 LEU B N 1
ATOM 4002 C CA . LEU B 1 112 ? 3.01 21.016 20.875 1 95.62 112 LEU B CA 1
ATOM 4003 C C . LEU B 1 112 ? 4.137 20.547 19.969 1 95.62 112 LEU B C 1
ATOM 4005 O O . LEU B 1 112 ? 4.98 21.344 19.547 1 95.62 112 LEU B O 1
ATOM 4009 N N . PRO B 1 113 ? 4.168 19.234 19.688 1 95.31 113 PRO B N 1
ATOM 4010 C CA . PRO B 1 113 ? 5.207 18.766 18.766 1 95.31 113 PRO B CA 1
ATOM 4011 C C . PRO B 1 113 ? 5.145 19.453 17.406 1 95.31 113 PRO B C 1
ATOM 4013 O O . PRO B 1 113 ? 4.066 19.562 16.812 1 95.31 113 PRO B O 1
ATOM 4016 N N . ASN B 1 114 ? 6.273 19.875 16.922 1 94.44 114 ASN B N 1
ATOM 4017 C CA . ASN B 1 114 ? 6.332 20.625 15.68 1 94.44 114 ASN B CA 1
ATOM 4018 C C . ASN B 1 114 ? 5.895 19.781 14.492 1 94.44 114 ASN B C 1
ATOM 4020 O O . ASN B 1 114 ? 5.332 20.297 13.523 1 94.44 114 ASN B O 1
ATOM 4024 N N . TRP B 1 115 ? 6.203 18.453 14.562 1 94.06 115 TRP B N 1
ATOM 4025 C CA . TRP B 1 115 ? 5.875 17.578 13.445 1 94.06 115 TRP B CA 1
ATOM 4026 C C . TRP B 1 115 ? 4.367 17.422 13.305 1 94.06 115 TRP B C 1
ATOM 4028 O O . TRP B 1 115 ? 3.883 16.922 12.289 1 94.06 115 TRP B O 1
ATOM 4038 N N . ARG B 1 116 ? 3.584 17.875 14.281 1 95.38 116 ARG B N 1
ATOM 4039 C CA . ARG B 1 116 ? 2.125 17.828 14.227 1 95.38 116 ARG B CA 1
ATOM 4040 C C . ARG B 1 116 ? 1.565 19.031 13.477 1 95.38 116 ARG B C 1
ATOM 4042 O O . ARG B 1 116 ? 0.42 19 13.023 1 95.38 116 ARG B O 1
ATOM 4049 N N . ILE B 1 117 ? 2.311 20.078 13.492 1 94.69 117 ILE B N 1
ATOM 4050 C CA . ILE B 1 117 ? 1.795 21.328 12.953 1 94.69 117 ILE B CA 1
ATOM 4051 C C . ILE B 1 117 ? 1.69 21.25 11.438 1 94.69 117 ILE B C 1
ATOM 4053 O O . ILE B 1 117 ? 2.625 20.797 10.766 1 94.69 117 ILE B O 1
ATOM 4057 N N . ASP B 1 11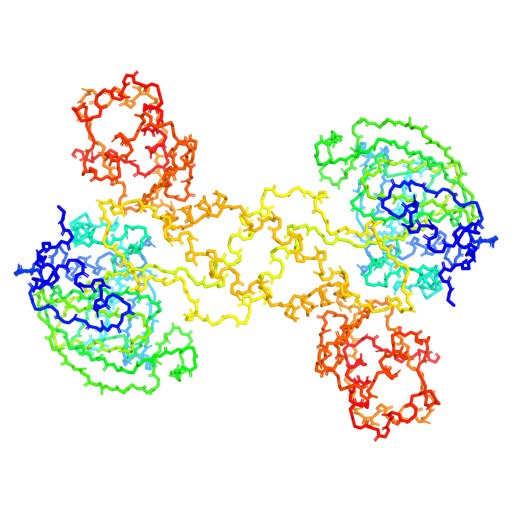8 ? 0.616 21.594 10.891 1 94.44 118 ASP B N 1
ATOM 4058 C CA . ASP B 1 118 ? 0.432 21.656 9.445 1 94.44 118 ASP B CA 1
ATOM 4059 C C . ASP B 1 118 ? 0.809 23.031 8.906 1 94.44 118 ASP B C 1
ATOM 4061 O O . ASP B 1 118 ? 1.938 23.5 9.094 1 94.44 118 ASP B O 1
ATOM 4065 N N . ASP B 1 119 ? -0.019 23.75 8.273 1 94 119 ASP B N 1
ATOM 4066 C CA . ASP B 1 119 ? 0.204 25.109 7.797 1 94 119 ASP B CA 1
ATOM 4067 C C . ASP B 1 119 ? -0.873 26.062 8.32 1 94 119 ASP B C 1
ATOM 4069 O O . ASP B 1 119 ? -1.781 25.641 9.039 1 94 119 ASP B O 1
ATOM 4073 N N . VAL B 1 120 ? -0.652 27.312 8.094 1 97.69 120 VAL B N 1
ATOM 4074 C CA . VAL B 1 120 ? -1.617 28.328 8.469 1 97.69 120 VAL B CA 1
ATOM 4075 C C . VAL B 1 120 ? -2.475 28.703 7.266 1 97.69 120 VAL B C 1
ATOM 4077 O O . VAL B 1 120 ? -1.974 29.266 6.289 1 97.69 120 VAL B O 1
ATOM 4080 N N . MET B 1 121 ? -3.701 28.312 7.34 1 98.25 121 MET B N 1
ATOM 4081 C CA . MET B 1 121 ? -4.68 28.766 6.355 1 98.25 121 MET B CA 1
ATOM 4082 C C . MET B 1 121 ? -5.359 30.047 6.816 1 98.25 121 MET B C 1
ATOM 4084 O O . MET B 1 121 ? -5.719 30.188 7.988 1 98.25 121 MET B O 1
ATOM 4088 N N . ILE B 1 122 ? -5.5 31.016 5.945 1 98.81 122 ILE B N 1
ATOM 4089 C CA . ILE B 1 122 ? -6.188 32.25 6.289 1 98.81 122 ILE B CA 1
ATOM 4090 C C . ILE B 1 122 ? -7.465 32.375 5.461 1 98.81 122 ILE B C 1
ATOM 4092 O O . ILE B 1 122 ? -7.461 32.125 4.258 1 98.81 122 ILE B O 1
ATOM 4096 N N . SER B 1 123 ? -8.492 32.75 6.137 1 98.75 123 SER B N 1
ATOM 4097 C CA . SER B 1 123 ? -9.75 33 5.441 1 98.75 123 SER B CA 1
ATOM 4098 C C . SER B 1 123 ? -10.148 34.469 5.57 1 98.75 123 SER B C 1
ATOM 4100 O O . SER B 1 123 ? -9.867 35.125 6.582 1 98.75 123 SER B O 1
ATOM 4102 N N . TYR B 1 124 ? -10.672 35.031 4.559 1 98.81 124 TYR B N 1
ATOM 4103 C CA . TYR B 1 124 ? -11.422 36.281 4.547 1 98.81 124 TYR B CA 1
ATOM 4104 C C . TYR B 1 124 ? -12.891 36.031 4.219 1 98.81 124 TYR B C 1
ATOM 4106 O O . TYR B 1 124 ? -13.203 35.312 3.252 1 98.81 124 TYR B O 1
ATOM 4114 N N . ALA B 1 125 ? -13.711 36.625 5.008 1 98.75 125 ALA B N 1
ATOM 4115 C CA . ALA B 1 125 ? -15.141 36.469 4.773 1 98.75 125 ALA B CA 1
ATOM 4116 C C . ALA B 1 125 ? -15.867 37.812 4.762 1 98.75 125 ALA B C 1
ATOM 4118 O O . ALA B 1 125 ? -15.625 38.656 5.621 1 98.75 125 ALA B O 1
ATOM 4119 N N . ALA B 1 126 ? -16.719 38 3.73 1 98.44 126 ALA B N 1
ATOM 4120 C CA . ALA B 1 126 ? -17.688 39.094 3.754 1 98.44 126 ALA B CA 1
ATOM 4121 C C . ALA B 1 126 ? -18.766 38.844 4.801 1 98.44 126 ALA B C 1
ATOM 4123 O O . ALA B 1 126 ? -18.906 37.719 5.309 1 98.44 126 ALA B O 1
ATOM 4124 N N . PRO B 1 127 ? -19.484 39.969 5.164 1 98.44 127 PRO B N 1
ATOM 4125 C CA . PRO B 1 127 ? -20.547 39.75 6.156 1 98.44 127 PRO B CA 1
ATOM 4126 C C . PRO B 1 127 ? -21.469 38.594 5.801 1 98.44 127 PRO B C 1
ATOM 4128 O O . PRO B 1 127 ? -21.891 38.469 4.652 1 98.44 127 PRO B O 1
ATOM 4131 N N . GLY B 1 128 ? -21.641 37.719 6.801 1 98.06 128 GLY B N 1
ATOM 4132 C CA . GLY B 1 128 ? -22.484 36.531 6.598 1 98.06 128 GLY B CA 1
ATOM 4133 C C . GLY B 1 128 ? -21.734 35.375 6.012 1 98.06 128 GLY B C 1
ATOM 4134 O O . GLY B 1 128 ? -22.25 34.25 5.984 1 98.06 128 GLY B O 1
ATOM 4135 N N . GLY B 1 129 ? -20.531 35.625 5.566 1 98.06 129 GLY B N 1
ATOM 4136 C CA . GLY B 1 129 ? -19.781 34.594 4.875 1 98.06 129 GLY B CA 1
ATOM 4137 C C . GLY B 1 129 ? -19.266 33.5 5.801 1 98.06 129 GLY B C 1
ATOM 4138 O O . GLY B 1 129 ? -18.922 33.781 6.953 1 98.06 129 GLY B O 1
ATOM 4139 N N . GLY B 1 130 ? -19.156 32.344 5.352 1 96.75 130 GLY B N 1
ATOM 4140 C CA . GLY B 1 130 ? -18.609 31.141 5.988 1 96.75 130 GLY B CA 1
ATOM 4141 C C . GLY B 1 130 ? -18.422 29.984 5.027 1 96.75 130 GLY B C 1
ATOM 4142 O O . GLY B 1 130 ? -18.531 30.156 3.812 1 96.75 130 GLY B O 1
ATOM 4143 N N . VAL B 1 131 ? -18.031 28.812 5.57 1 96.38 131 VAL B N 1
ATOM 4144 C CA . VAL B 1 131 ? -17.828 27.656 4.711 1 96.38 131 VAL B CA 1
ATOM 4145 C C . VAL B 1 131 ? -18.844 26.578 5.043 1 96.38 131 VAL B C 1
ATOM 4147 O O . VAL B 1 131 ? -18.688 25.422 4.652 1 96.38 131 VAL B O 1
ATOM 4150 N N . GLY B 1 132 ? -19.906 26.922 5.77 1 96.25 132 GLY B N 1
ATOM 4151 C CA . GLY B 1 132 ? -20.938 25.984 6.176 1 96.25 132 GLY B CA 1
ATOM 4152 C C . GLY B 1 132 ? -20.547 25.156 7.387 1 96.25 132 GLY B C 1
ATOM 4153 O O . GLY B 1 132 ? -19.359 25.062 7.719 1 96.25 132 GLY B O 1
ATOM 4154 N N . PRO B 1 133 ? -21.562 24.594 8.086 1 97.62 133 PRO B N 1
ATOM 4155 C CA . PRO B 1 133 ? -21.25 23.703 9.211 1 97.62 133 PRO B CA 1
ATOM 4156 C C . PRO B 1 133 ? -20.5 22.453 8.766 1 97.62 133 PRO B C 1
ATOM 4158 O O . PRO B 1 133 ? -20.891 21.797 7.793 1 97.62 133 PRO B O 1
ATOM 4161 N N . HIS B 1 134 ? -19.469 22.109 9.383 1 98.06 134 HIS B N 1
ATOM 4162 C CA . HIS B 1 134 ? -18.641 20.953 9.031 1 98.06 134 HIS B CA 1
ATOM 4163 C C . HIS B 1 134 ? -17.828 20.469 10.227 1 98.06 134 HIS B C 1
ATOM 4165 O O . HIS B 1 134 ? -17.984 20.984 11.336 1 98.06 134 HIS B O 1
ATOM 4171 N N . PHE B 1 135 ? -17.062 19.422 10.07 1 97.5 135 PHE B N 1
ATOM 4172 C CA . PHE B 1 135 ? -16.109 18.922 11.055 1 97.5 135 PHE B CA 1
ATOM 4173 C C . PHE B 1 135 ? -14.797 18.516 10.383 1 97.5 135 PHE B C 1
ATOM 4175 O O . PHE B 1 135 ? -14.773 18.219 9.188 1 97.5 135 PHE B O 1
ATOM 4182 N N . ASP B 1 136 ? -13.758 18.672 11.055 1 96.25 136 ASP B N 1
ATOM 4183 C CA . ASP B 1 136 ? -12.445 18.219 10.602 1 96.25 136 ASP B CA 1
ATOM 4184 C C . ASP B 1 136 ? -11.977 17 11.406 1 96.25 136 ASP B C 1
ATOM 4186 O O . ASP B 1 136 ? -12.406 16.797 12.547 1 96.25 136 ASP B O 1
ATOM 4190 N N . ASN B 1 137 ? -11.078 16.234 10.844 1 96.56 137 ASN B N 1
ATOM 4191 C CA . ASN B 1 137 ? -10.531 15.078 11.531 1 96.56 137 ASN B CA 1
ATOM 4192 C C . ASN B 1 137 ? -9.219 15.406 12.234 1 96.56 137 ASN B C 1
ATOM 4194 O O . ASN B 1 137 ? -8.461 14.508 12.609 1 96.56 137 ASN B O 1
ATOM 4198 N N . TYR B 1 138 ? -8.883 16.656 12.352 1 96.25 138 TYR B N 1
ATOM 4199 C CA . TYR B 1 138 ? -7.637 17.094 12.977 1 96.25 138 TYR B CA 1
ATOM 4200 C C . TYR B 1 138 ? -7.895 18.219 13.977 1 96.25 138 TYR B C 1
ATOM 4202 O O . TYR B 1 138 ? -8.984 18.797 14.008 1 96.25 138 TYR B O 1
ATOM 4210 N N . ASP B 1 139 ? -6.891 18.453 14.828 1 98.31 139 ASP B N 1
ATOM 4211 C CA . ASP B 1 139 ? -6.941 19.578 15.75 1 98.31 139 ASP B CA 1
ATOM 4212 C C . ASP B 1 139 ? -6.738 20.891 15.016 1 98.31 139 ASP B C 1
ATOM 4214 O O . ASP B 1 139 ? -5.957 20.969 14.062 1 98.31 139 ASP B O 1
ATOM 4218 N N . VAL B 1 140 ? -7.465 21.906 15.508 1 98.62 140 VAL B N 1
ATOM 4219 C CA . VAL B 1 140 ? -7.281 23.188 14.852 1 98.62 140 VAL B CA 1
ATOM 4220 C C . VAL B 1 140 ? -7.441 24.312 15.867 1 98.62 140 VAL B C 1
ATOM 4222 O O . VAL B 1 140 ? -8.266 24.234 16.781 1 98.62 140 VAL B O 1
ATOM 4225 N N . PHE B 1 141 ? -6.594 25.328 15.797 1 98.81 141 PHE B N 1
ATOM 4226 C CA . PHE B 1 141 ? -6.738 26.609 16.484 1 98.81 141 PHE B CA 1
ATOM 4227 C C . PHE B 1 141 ? -7.219 27.688 15.516 1 98.81 141 PHE B C 1
ATOM 4229 O O . PHE B 1 141 ? -6.629 27.891 14.445 1 98.81 141 PHE B O 1
ATOM 4236 N N . LEU B 1 142 ? -8.297 28.359 15.867 1 98.88 142 LEU B N 1
ATOM 4237 C CA . LEU B 1 142 ? -8.875 29.422 15.062 1 98.88 142 LEU B CA 1
ATOM 4238 C C . LEU B 1 142 ? -8.656 30.781 15.719 1 98.88 142 LEU B C 1
ATOM 4240 O O . LEU B 1 142 ? -9.32 31.125 16.703 1 98.88 142 LEU B O 1
ATOM 4244 N N . LEU B 1 143 ? -7.73 31.562 15.172 1 98.81 143 LEU B N 1
ATOM 4245 C CA . LEU B 1 143 ? -7.395 32.875 15.695 1 98.81 143 LEU B CA 1
ATOM 4246 C C . LEU B 1 143 ? -8.094 33.969 14.891 1 98.81 143 LEU B C 1
ATOM 4248 O O . LEU B 1 143 ? -7.891 34.094 13.68 1 98.81 143 LEU B O 1
ATOM 4252 N N . GLN B 1 144 ? -8.93 34.719 15.539 1 98.88 144 GLN B N 1
ATOM 4253 C CA . GLN B 1 144 ? -9.562 35.875 14.867 1 98.88 144 GLN B CA 1
ATOM 4254 C C . GLN B 1 144 ? -8.562 37 14.633 1 98.88 144 GLN B C 1
ATOM 4256 O O . GLN B 1 144 ? -7.965 37.5 15.586 1 98.88 144 GLN B O 1
ATOM 4261 N N . ALA B 1 145 ? -8.391 37.344 13.43 1 98.56 145 ALA B N 1
ATOM 4262 C CA . ALA B 1 145 ? -7.316 38.281 13.094 1 98.56 145 ALA B CA 1
ATOM 4263 C C . ALA B 1 145 ? -7.871 39.656 12.75 1 98.56 145 ALA B C 1
ATOM 4265 O O . ALA B 1 145 ? -7.191 40.656 12.938 1 98.56 145 ALA B O 1
ATOM 4266 N N . HIS B 1 146 ? -9.008 39.719 12.133 1 98.19 146 HIS B N 1
ATOM 4267 C CA . HIS B 1 146 ? -9.672 40.938 11.688 1 98.19 146 HIS B CA 1
ATOM 4268 C C . HIS B 1 146 ? -11.188 40.781 11.727 1 98.19 146 HIS B C 1
ATOM 4270 O O . HIS B 1 146 ? -11.719 39.719 11.391 1 98.19 146 HIS B O 1
ATOM 4276 N N . GLY B 1 147 ? -11.812 41.906 12.18 1 98.38 147 GLY B N 1
ATOM 4277 C CA . GLY B 1 147 ? -13.266 41.844 12.227 1 98.38 147 GLY B CA 1
ATOM 4278 C C . GLY B 1 147 ? -13.781 40.812 13.203 1 98.38 147 GLY B C 1
ATOM 4279 O O . GLY B 1 147 ? -13.039 40.312 14.062 1 98.38 147 GLY B O 1
ATOM 4280 N N . GLN B 1 148 ? -15.094 40.594 13.109 1 98.62 148 GLN B N 1
ATOM 4281 C CA . GLN B 1 148 ? -15.727 39.688 14.062 1 98.62 148 GLN B CA 1
ATOM 4282 C C . GLN B 1 148 ? -16.359 38.5 13.344 1 98.62 148 GLN B C 1
ATOM 4284 O O . GLN B 1 148 ? -16.938 38.625 12.266 1 98.62 148 GLN B O 1
ATOM 4289 N N . ARG B 1 149 ? -16.172 37.312 13.906 1 98.81 149 ARG B N 1
ATOM 4290 C CA . ARG B 1 149 ? -16.797 36.094 13.414 1 98.81 149 ARG B CA 1
ATOM 4291 C C . ARG B 1 149 ? -17.531 35.344 14.539 1 98.81 149 ARG B C 1
ATOM 4293 O O . ARG B 1 149 ? -17.031 35.281 15.664 1 98.81 149 ARG B O 1
ATOM 4300 N N . ARG B 1 150 ? -18.734 34.906 14.266 1 98.81 150 ARG B N 1
ATOM 4301 C CA . ARG B 1 150 ? -19.5 34.062 15.188 1 98.81 150 ARG B CA 1
ATOM 4302 C C . ARG B 1 150 ? -19.219 32.594 14.953 1 98.81 150 ARG B C 1
ATOM 4304 O O . ARG B 1 150 ? -19.406 32.094 13.844 1 98.81 150 ARG B O 1
ATOM 4311 N N . TRP B 1 151 ? -18.719 31.906 15.984 1 98.88 151 TRP B N 1
ATOM 4312 C CA . TRP B 1 151 ? -18.469 30.469 15.922 1 98.88 151 TRP B CA 1
ATOM 4313 C C . TRP B 1 151 ? -19.516 29.703 16.719 1 98.88 151 TRP B C 1
ATOM 4315 O O . TRP B 1 151 ? -19.797 30.047 17.875 1 98.88 151 TRP B O 1
ATOM 4325 N N . ARG B 1 152 ? -20.047 28.719 16.125 1 98.56 152 ARG B N 1
ATOM 4326 C CA . ARG B 1 152 ? -20.938 27.766 16.781 1 98.56 152 ARG B CA 1
ATOM 4327 C C . ARG B 1 152 ? -20.375 26.359 16.734 1 98.56 152 ARG B C 1
ATOM 4329 O O . ARG B 1 152 ? -19.812 25.938 15.719 1 98.56 152 ARG B O 1
ATOM 4336 N N . ILE B 1 153 ? -20.438 25.672 17.844 1 98.69 153 ILE B N 1
ATOM 4337 C CA . ILE B 1 153 ? -20.016 24.266 17.875 1 98.69 153 ILE B CA 1
ATOM 4338 C C . ILE B 1 153 ? -21.234 23.375 18.094 1 98.69 153 ILE B C 1
ATOM 4340 O O . ILE B 1 153 ? -22.266 23.812 18.609 1 98.69 153 ILE B O 1
ATOM 4344 N N . GLY B 1 154 ? -21.078 22.172 17.594 1 98.38 154 GLY B N 1
ATOM 4345 C CA . GLY B 1 154 ? -22.203 21.234 17.656 1 98.38 154 GLY B CA 1
ATOM 4346 C C . GLY B 1 154 ? -21.781 19.844 18.094 1 98.38 154 GLY B C 1
ATOM 4347 O O . GLY B 1 154 ? -21 19.688 19.031 1 98.38 154 GLY B O 1
ATOM 4348 N N . GLN B 1 155 ? -22.328 18.875 17.469 1 98.06 155 GLN B N 1
ATOM 4349 C CA . GLN B 1 155 ? -22.203 17.469 17.828 1 98.06 155 GLN B CA 1
ATOM 4350 C C . GLN B 1 155 ? -20.859 16.891 17.391 1 98.06 155 GLN B C 1
ATOM 4352 O O . GLN B 1 155 ? -20.234 17.422 16.469 1 98.06 155 GLN B O 1
ATOM 4357 N N . MET B 1 156 ? -20.406 15.812 18.109 1 97.88 156 MET B N 1
ATOM 4358 C CA . MET B 1 156 ? -19.312 15 17.594 1 97.88 156 MET B CA 1
ATOM 4359 C C . MET B 1 156 ? -19.75 14.242 16.344 1 97.88 156 MET B C 1
ATOM 4361 O O . MET B 1 156 ? -20.859 13.734 16.281 1 97.88 156 MET B O 1
ATOM 4365 N N . CYS B 1 157 ? -18.859 14.25 15.336 1 97.75 157 CYS B N 1
ATOM 4366 C CA . CYS B 1 157 ? -19.25 13.703 14.039 1 97.75 157 CYS B CA 1
ATOM 4367 C C . CYS B 1 157 ? -18.297 12.578 13.625 1 97.75 157 CYS B C 1
ATOM 4369 O O . CYS B 1 157 ? -17.297 12.336 14.289 1 97.75 157 CYS B O 1
ATOM 4371 N N . ASP B 1 158 ? -18.688 11.844 12.656 1 95.5 158 ASP B N 1
ATOM 4372 C CA . ASP B 1 158 ? -17.875 10.82 12.016 1 95.5 158 ASP B CA 1
ATOM 4373 C C . ASP B 1 158 ? -18.312 10.602 10.562 1 95.5 158 ASP B C 1
ATOM 4375 O O . ASP B 1 158 ? -19.031 11.422 10 1 95.5 158 ASP B O 1
ATOM 4379 N N . SER B 1 159 ? -17.766 9.516 9.945 1 92.69 159 SER B N 1
ATOM 4380 C CA . SER B 1 159 ? -18.016 9.25 8.531 1 92.69 159 SER B CA 1
ATOM 4381 C C . SER B 1 159 ? -19.484 8.953 8.266 1 92.69 159 SER B C 1
ATOM 4383 O O . SER B 1 159 ? -19.938 9.039 7.125 1 92.69 159 SER B O 1
ATOM 4385 N N . GLU B 1 160 ? -20.25 8.648 9.242 1 93.81 160 GLU B N 1
ATOM 4386 C CA . GLU B 1 160 ? -21.672 8.305 9.062 1 93.81 160 GLU B CA 1
ATOM 4387 C C . GLU B 1 160 ? -22.562 9.523 9.266 1 93.81 160 GLU B C 1
ATOM 4389 O O . GLU B 1 160 ? -23.766 9.469 9.016 1 93.81 160 GLU B O 1
ATOM 4394 N N . SER B 1 161 ? -21.938 10.617 9.703 1 95.94 161 SER B N 1
ATOM 4395 C CA . SER B 1 161 ? -22.719 11.836 9.891 1 95.94 161 SER B CA 1
ATOM 4396 C C . SER B 1 161 ? -23.297 12.32 8.57 1 95.94 161 SER B C 1
ATOM 4398 O O . SER B 1 161 ? -22.594 12.422 7.57 1 95.94 161 SER B O 1
ATOM 4400 N N . PRO B 1 162 ? -24.594 12.594 8.492 1 95.56 162 PRO B N 1
ATOM 4401 C CA . PRO B 1 162 ? -25.234 13 7.242 1 95.56 162 PRO B CA 1
ATOM 4402 C C . PRO B 1 162 ? -24.656 14.305 6.684 1 95.56 162 PRO B C 1
ATOM 4404 O O . PRO B 1 162 ? -24.453 15.266 7.434 1 95.56 162 PRO B O 1
ATOM 4407 N N . MET B 1 163 ? -24.375 14.273 5.469 1 95.25 163 MET B N 1
ATOM 4408 C CA . MET B 1 163 ? -23.812 15.43 4.766 1 95.25 163 MET B CA 1
ATOM 4409 C C . MET B 1 163 ? -24.766 15.914 3.678 1 95.25 163 MET B C 1
ATOM 4411 O O . MET B 1 163 ? -25.562 15.141 3.156 1 95.25 163 MET B O 1
ATOM 4415 N N . LEU B 1 164 ? -24.625 17.188 3.445 1 93.25 164 LEU B N 1
ATOM 4416 C CA . LEU B 1 164 ? -25.328 17.703 2.271 1 93.25 164 LEU B CA 1
ATOM 4417 C C . LEU B 1 164 ? -24.75 17.094 0.992 1 93.25 164 LEU B C 1
ATOM 4419 O O . LEU B 1 164 ? -23.562 16.812 0.913 1 93.25 164 LEU B O 1
ATOM 4423 N N . ALA B 1 165 ? -25.625 16.812 0.039 1 86.06 165 ALA B N 1
ATOM 4424 C CA . ALA B 1 165 ? -25.172 16.297 -1.251 1 86.06 165 ALA B CA 1
ATOM 4425 C C . ALA B 1 165 ? -24.375 17.344 -2.014 1 86.06 165 ALA B C 1
ATOM 4427 O O . ALA B 1 165 ? -24.938 18.234 -2.643 1 86.06 165 ALA B O 1
ATOM 4428 N N . HIS B 1 166 ? -23.156 17.312 -1.737 1 82.44 166 HIS B N 1
ATOM 4429 C CA . HIS B 1 166 ? -22.25 18.25 -2.391 1 82.44 166 HIS B CA 1
ATOM 4430 C C . HIS B 1 166 ? -20.984 17.547 -2.885 1 82.44 166 HIS B C 1
ATOM 4432 O O . HIS B 1 166 ? -20.5 16.625 -2.24 1 82.44 166 HIS B O 1
ATOM 4438 N N . GLY B 1 167 ? -20.625 17.578 -4.152 1 75.75 167 GLY B N 1
ATOM 4439 C CA . GLY B 1 167 ? -19.5 16.875 -4.75 1 75.75 167 GLY B CA 1
ATOM 4440 C C . GLY B 1 167 ? -18.156 17.359 -4.227 1 75.75 167 GLY B C 1
ATOM 4441 O O . GLY B 1 167 ? -17.219 16.562 -4.066 1 75.75 167 GLY B O 1
ATOM 4442 N N . ASP B 1 168 ? -17.969 18.625 -3.646 1 82.75 168 ASP B N 1
ATOM 4443 C CA . ASP B 1 168 ? -16.641 19.188 -3.383 1 82.75 168 ASP B CA 1
ATOM 4444 C C . ASP B 1 168 ? -16.5 19.609 -1.92 1 82.75 168 ASP B C 1
ATOM 4446 O O . ASP B 1 168 ? -15.406 19.578 -1.363 1 82.75 168 ASP B O 1
ATOM 4450 N N . LEU B 1 169 ? -17.672 20.078 -1.306 1 89.25 169 LEU B N 1
ATOM 4451 C CA . LEU B 1 169 ? -17.641 20.547 0.074 1 89.25 169 LEU B CA 1
ATOM 4452 C C . LEU B 1 169 ? -18.312 19.562 1.009 1 89.25 169 LEU B C 1
ATOM 4454 O O . LEU B 1 169 ? -19.328 18.953 0.646 1 89.25 169 LEU B O 1
ATOM 4458 N N . ARG B 1 170 ? -17.766 19.375 2.146 1 90.81 170 ARG B N 1
ATOM 4459 C CA . ARG B 1 170 ? -18.375 18.531 3.178 1 90.81 170 ARG B CA 1
ATOM 4460 C C . ARG B 1 170 ? -19.125 19.375 4.203 1 90.81 170 ARG B C 1
ATOM 4462 O O . ARG B 1 170 ? -18.547 19.766 5.223 1 90.81 170 ARG B O 1
ATOM 4469 N N . ILE B 1 171 ? -20.391 19.484 3.926 1 96.25 171 ILE B N 1
ATOM 4470 C CA . ILE B 1 171 ? -21.234 20.312 4.789 1 96.25 171 ILE B CA 1
ATOM 4471 C C . ILE B 1 171 ? -22.266 19.422 5.496 1 96.25 171 ILE B C 1
ATOM 4473 O O . ILE B 1 171 ? -22.938 18.609 4.855 1 96.25 171 ILE B O 1
ATOM 4477 N N . LEU B 1 172 ? -22.359 19.578 6.758 1 97.31 172 LEU B N 1
ATOM 4478 C CA . LEU B 1 172 ? -23.312 18.797 7.547 1 97.31 172 LEU B CA 1
ATOM 4479 C C . LEU B 1 172 ? -24.75 19.125 7.152 1 97.31 172 LEU B C 1
ATOM 4481 O O . LEU B 1 172 ? -25.094 20.297 6.992 1 97.31 172 LEU B O 1
ATOM 4485 N N . ALA B 1 173 ? -25.547 18.062 7.008 1 95.75 173 ALA B N 1
ATOM 4486 C CA . ALA B 1 173 ? -26.969 18.25 6.695 1 95.75 173 ALA B CA 1
ATOM 4487 C C . ALA B 1 173 ? -27.734 18.734 7.914 1 95.75 173 ALA B C 1
ATOM 4489 O O . ALA B 1 173 ? -28.75 19.438 7.781 1 95.75 173 ALA B O 1
ATOM 4490 N N . ASP B 1 174 ? -27.281 18.297 9.016 1 95.19 174 ASP B N 1
ATOM 4491 C CA . ASP B 1 174 ? -27.906 18.656 10.273 1 95.19 174 ASP B CA 1
ATOM 4492 C C . ASP B 1 174 ? -26.875 19.109 11.297 1 95.19 174 ASP B C 1
ATOM 4494 O O . ASP B 1 174 ? -26.125 18.297 11.836 1 95.19 174 ASP B O 1
ATOM 4498 N N . PHE B 1 175 ? -26.891 20.375 11.578 1 97.31 175 PHE B N 1
ATOM 4499 C CA . PHE B 1 175 ? -26 20.969 12.57 1 97.31 175 PHE B CA 1
ATOM 4500 C C . PHE B 1 175 ? -26.734 21.203 13.883 1 97.31 175 PHE B C 1
ATOM 4502 O O . PHE B 1 175 ? -27.719 21.938 13.922 1 97.31 175 PHE B O 1
ATOM 4509 N N . GLN B 1 176 ? -26.234 20.609 14.922 1 97.44 176 GLN B N 1
ATOM 4510 C CA . GLN B 1 176 ? -26.844 20.734 16.234 1 97.44 176 GLN B CA 1
ATOM 4511 C C . GLN B 1 176 ? -26.016 21.625 17.156 1 97.44 176 GLN B C 1
ATOM 4513 O O . GLN B 1 176 ? -25.234 21.141 17.969 1 97.44 176 GLN B O 1
ATOM 4518 N N . GLY B 1 177 ? -26.359 22.859 17.094 1 96.81 177 GLY B N 1
ATOM 4519 C CA . GLY B 1 177 ? -25.578 23.844 17.828 1 96.81 177 GLY B CA 1
ATOM 4520 C C . GLY B 1 177 ? -25.75 23.719 19.344 1 96.81 177 GLY B C 1
ATOM 4521 O O . GLY B 1 177 ? -26.875 23.531 19.828 1 96.81 177 GLY B O 1
ATOM 4522 N N . THR B 1 178 ? -24.641 23.781 19.984 1 97.06 178 THR B N 1
ATOM 4523 C CA . THR B 1 178 ? -24.703 23.672 21.438 1 97.06 178 THR B CA 1
ATOM 4524 C C . THR B 1 178 ? -24.156 24.953 22.094 1 97.06 178 THR B C 1
ATOM 4526 O O . THR B 1 178 ? -24.672 25.391 23.125 1 97.06 178 THR B O 1
ATOM 4529 N N . GLU B 1 179 ? -23.062 25.5 21.641 1 97.81 179 GLU B N 1
ATOM 4530 C CA . GLU B 1 179 ? -22.422 26.719 22.141 1 97.81 179 GLU B CA 1
ATOM 4531 C C . GLU B 1 179 ? -22.109 27.688 20.984 1 97.81 179 GLU B C 1
ATOM 4533 O O . GLU B 1 179 ? -21.984 27.266 19.844 1 97.81 179 GLU B O 1
ATOM 4538 N N . GLU B 1 180 ? -22.047 28.953 21.312 1 98 180 GLU B N 1
ATOM 4539 C CA . GLU B 1 180 ? -21.734 29.969 20.312 1 98 180 GLU B CA 1
ATOM 4540 C C . GLU B 1 180 ? -21 31.156 20.938 1 98 180 GLU B C 1
ATOM 4542 O O . GLU B 1 180 ? -21.297 31.547 22.078 1 98 180 GLU B O 1
ATOM 4547 N N . TRP B 1 181 ? -20.094 31.688 20.188 1 98.75 181 TRP B N 1
ATOM 4548 C CA . TRP B 1 181 ? -19.328 32.844 20.625 1 98.75 181 TRP B CA 1
ATOM 4549 C C . TRP B 1 181 ? -18.984 33.75 19.453 1 98.75 181 TRP B C 1
ATOM 4551 O O . TRP B 1 181 ? -18.719 33.281 18.344 1 98.75 181 TRP B O 1
ATOM 4561 N N . VAL B 1 182 ? -18.969 35.031 19.719 1 98.88 182 VAL B N 1
ATOM 4562 C CA . VAL B 1 182 ? -18.391 35.969 18.766 1 98.88 182 VAL B CA 1
ATOM 4563 C C . VAL B 1 182 ? -16.938 36.25 19.125 1 98.88 182 VAL B C 1
ATOM 4565 O O . VAL B 1 182 ? -16.625 36.594 20.266 1 98.88 182 VAL B O 1
ATOM 4568 N N . LEU B 1 183 ? -16.094 36.031 18.219 1 98.88 183 LEU B N 1
ATOM 4569 C CA . LEU B 1 183 ? -14.664 36.25 18.453 1 98.88 183 LEU B CA 1
ATOM 4570 C C . LEU B 1 183 ? -14.219 37.594 17.875 1 98.88 183 LEU B C 1
ATOM 4572 O O . LEU B 1 183 ? -14.641 37.969 16.781 1 98.88 183 LEU B O 1
ATOM 4576 N N . GLU B 1 184 ? -13.367 38.281 18.594 1 98.38 184 GLU B N 1
ATOM 4577 C CA . GLU B 1 184 ? -12.727 39.531 18.203 1 98.38 184 GLU B CA 1
ATOM 4578 C C . GLU B 1 184 ? -11.234 39.312 17.938 1 98.38 184 GLU B C 1
ATOM 4580 O O . GLU B 1 184 ? -10.648 38.312 18.391 1 98.38 184 GLU B O 1
ATOM 4585 N N . PRO B 1 185 ? -10.688 40.312 17.188 1 98.62 185 PRO B N 1
ATOM 4586 C CA . PRO B 1 185 ? -9.258 40.125 16.922 1 98.62 185 PRO B CA 1
ATOM 4587 C C . PRO B 1 185 ? -8.453 39.844 18.188 1 98.62 185 PRO B C 1
ATOM 4589 O O . PRO B 1 185 ? -8.578 40.594 19.172 1 98.62 185 PRO B O 1
ATOM 4592 N N . GLY B 1 186 ? -7.688 38.75 18.078 1 98.62 186 GLY B N 1
ATOM 4593 C CA . GLY B 1 186 ? -6.902 38.375 19.234 1 98.62 186 GLY B CA 1
ATOM 4594 C C . GLY B 1 186 ? -7.496 37.188 19.984 1 98.62 186 GLY B C 1
ATOM 4595 O O . GLY B 1 186 ? -6.797 36.5 20.719 1 98.62 186 GLY B O 1
ATOM 4596 N N . ASP B 1 187 ? -8.789 36.969 19.859 1 98.81 187 ASP B N 1
ATOM 4597 C CA . ASP B 1 187 ? -9.43 35.781 20.438 1 98.81 187 ASP B CA 1
ATOM 4598 C C . ASP B 1 187 ? -9.062 34.5 19.656 1 98.81 187 ASP B C 1
ATOM 4600 O O . ASP B 1 187 ? -8.758 34.594 18.469 1 98.81 187 ASP B O 1
ATOM 4604 N N . MET B 1 188 ? -9.078 33.375 20.359 1 98.88 188 MET B N 1
ATOM 4605 C CA . MET B 1 188 ? -8.75 32.125 19.719 1 98.88 188 MET B CA 1
ATOM 4606 C C . MET B 1 188 ? -9.648 31 20.219 1 98.88 188 MET B C 1
ATOM 4608 O O . MET B 1 188 ? -10.016 30.984 21.406 1 98.88 188 MET B O 1
ATOM 4612 N N . LEU B 1 189 ? -10.016 30.125 19.328 1 98.88 189 LEU B N 1
ATOM 4613 C CA . LEU B 1 189 ? -10.828 28.953 19.641 1 98.88 189 LEU B CA 1
ATOM 4614 C C . LEU B 1 189 ? -10.102 27.672 19.25 1 98.88 189 LEU B C 1
ATOM 4616 O O . LEU B 1 189 ? -9.68 27.516 18.109 1 98.88 189 LEU B O 1
ATOM 4620 N N . TYR B 1 190 ? -9.867 26.781 20.219 1 98.88 190 TYR B N 1
ATOM 4621 C CA . TYR B 1 190 ? -9.344 25.453 19.938 1 98.88 190 TYR B CA 1
ATOM 4622 C C . TYR B 1 190 ? -10.477 24.453 19.734 1 98.88 190 TYR B C 1
ATOM 4624 O O . TYR B 1 190 ? -11.406 24.391 20.547 1 98.88 190 TYR B O 1
ATOM 4632 N N . LEU B 1 191 ? -10.398 23.703 18.688 1 98.81 191 LEU B N 1
ATOM 4633 C CA . LEU B 1 191 ? -11.375 22.656 18.406 1 98.81 191 LEU B CA 1
ATOM 4634 C C . LEU B 1 191 ? -10.695 21.297 18.266 1 98.81 191 LEU B C 1
ATOM 4636 O O . LEU B 1 191 ? -9.75 21.156 17.484 1 98.81 191 LEU B O 1
ATOM 4640 N N . PRO B 1 192 ? -11.109 20.281 19.031 1 98.5 192 PRO B N 1
ATOM 4641 C CA . PRO B 1 192 ? -10.617 18.906 18.812 1 98.5 192 PRO B CA 1
ATOM 4642 C C . PRO B 1 192 ? -11.172 18.266 17.547 1 98.5 192 PRO B C 1
ATOM 4644 O O . PRO B 1 192 ? -12.094 18.797 16.938 1 98.5 192 PRO B O 1
ATOM 4647 N N . PRO B 1 193 ? -10.562 17.094 17.172 1 98.19 193 PRO B N 1
ATOM 4648 C CA . PRO B 1 193 ? -11.039 16.406 15.969 1 98.19 193 PRO B CA 1
ATOM 4649 C C . PRO B 1 193 ? -12.508 15.992 16.062 1 98.19 193 PRO B C 1
ATOM 4651 O O . PRO B 1 193 ? -12.961 15.594 17.141 1 98.19 193 PRO B O 1
ATOM 4654 N N . ARG B 1 194 ? -13.266 16.156 14.938 1 97.88 194 ARG B N 1
ATOM 4655 C CA . ARG B 1 194 ? -14.586 15.578 14.688 1 97.88 194 ARG B CA 1
ATOM 4656 C C . ARG B 1 194 ? -15.68 16.422 15.328 1 97.88 194 ARG B C 1
ATOM 4658 O O . ARG B 1 194 ? -16.859 16.078 15.234 1 97.88 194 ARG B O 1
ATOM 4665 N N . LEU B 1 195 ? -15.305 17.484 15.961 1 98.62 195 LEU B N 1
ATOM 4666 C CA . LEU B 1 195 ? -16.312 18.359 16.531 1 98.62 195 LEU B CA 1
ATOM 4667 C C . LEU B 1 195 ? -16.922 19.266 15.461 1 98.62 195 LEU B C 1
ATOM 4669 O O . LEU B 1 195 ? -16.203 20.016 14.805 1 98.62 195 LEU B O 1
ATOM 4673 N N . ALA B 1 196 ? -18.234 19.203 15.328 1 98.69 196 ALA B N 1
ATOM 4674 C CA . ALA B 1 196 ? -18.922 20.047 14.375 1 98.69 196 ALA B CA 1
ATOM 4675 C C . ALA B 1 196 ? -18.734 21.531 14.727 1 98.69 196 ALA B C 1
ATOM 4677 O O . ALA B 1 196 ? -18.797 21.906 15.898 1 98.69 196 ALA B O 1
ATOM 4678 N N . HIS B 1 197 ? -18.547 22.344 13.758 1 98.81 197 HIS B N 1
ATOM 4679 C CA . HIS B 1 197 ? -18.406 23.781 13.977 1 98.81 197 HIS B CA 1
ATOM 4680 C C . HIS B 1 197 ? -18.844 24.562 12.75 1 98.81 197 HIS B C 1
ATOM 4682 O O . HIS B 1 197 ? -18.844 24.047 11.633 1 98.81 197 HIS B O 1
ATOM 4688 N N . PHE B 1 198 ? -19.281 25.75 13.023 1 98.56 198 PHE B N 1
ATOM 4689 C CA . PHE B 1 198 ? -19.828 26.641 12 1 98.56 198 PHE B CA 1
ATOM 4690 C C . PHE B 1 198 ? -19.469 28.094 12.289 1 98.56 198 PHE B C 1
ATOM 4692 O O . PHE B 1 198 ? -19.969 28.688 13.25 1 98.56 198 PHE B O 1
ATOM 4699 N N . GLY B 1 199 ? -18.578 28.625 11.477 1 98.56 199 GLY B N 1
ATOM 4700 C CA . GLY B 1 199 ? -18.172 30.016 11.602 1 98.56 199 GLY B CA 1
ATOM 4701 C C . GLY B 1 199 ? -18.844 30.922 10.578 1 98.56 199 GLY B C 1
ATOM 4702 O O . GLY B 1 199 ? -18.781 30.656 9.375 1 98.56 199 GLY B O 1
ATOM 4703 N N . THR B 1 200 ? -19.484 31.984 11.07 1 98.56 200 THR B N 1
ATOM 4704 C CA . THR B 1 200 ? -20.156 32.969 10.219 1 98.56 200 THR B CA 1
ATOM 4705 C C . THR B 1 200 ? -19.641 34.375 10.508 1 98.56 200 THR B C 1
ATOM 4707 O O . THR B 1 200 ? -19.641 34.812 11.656 1 98.56 200 THR B O 1
ATOM 4710 N N . ALA B 1 201 ? -19.266 35.062 9.445 1 98.81 201 ALA B N 1
ATOM 4711 C CA . ALA B 1 201 ? -18.734 36.406 9.617 1 98.81 201 ALA B CA 1
ATOM 4712 C C . ALA B 1 201 ? -19.828 37.375 10.055 1 98.81 201 ALA B C 1
ATOM 4714 O O . ALA B 1 201 ? -20.875 37.5 9.406 1 98.81 201 ALA B O 1
ATOM 4715 N N . GLU B 1 202 ? -19.594 38.125 11.148 1 98.62 202 GLU B N 1
ATOM 4716 C CA . GLU B 1 202 ? -20.484 39.219 11.555 1 98.62 202 GLU B CA 1
ATOM 4717 C C . GLU B 1 202 ? -20.281 40.438 10.672 1 98.62 202 GLU B C 1
ATOM 4719 O O . GLU B 1 202 ? -21.25 41.125 10.305 1 98.62 202 GLU B O 1
ATOM 4724 N N . ASP B 1 203 ? -19.125 40.812 10.438 1 98.12 203 ASP B N 1
ATOM 4725 C CA . ASP B 1 203 ? -18.641 41.812 9.477 1 98.12 203 ASP B CA 1
ATOM 4726 C C . ASP B 1 203 ? -17.469 41.25 8.68 1 98.12 203 ASP B C 1
ATOM 4728 O O . ASP B 1 203 ? -17.125 40.062 8.797 1 98.12 203 ASP B O 1
ATOM 4732 N N . ALA B 1 204 ? -16.938 42.094 7.723 1 98.12 204 ALA B N 1
ATOM 4733 C CA . ALA B 1 204 ? -15.758 41.625 7 1 98.12 204 ALA B CA 1
ATOM 4734 C C . ALA B 1 204 ? -14.656 41.219 7.965 1 98.12 204 ALA B C 1
ATOM 4736 O O . ALA B 1 204 ? -14.266 41.969 8.844 1 98.12 204 ALA B O 1
ATOM 4737 N N . CYS B 1 205 ? -14.219 40 7.828 1 98.38 205 CYS B N 1
ATOM 4738 C CA . CYS B 1 205 ? -13.289 39.531 8.852 1 98.38 205 CYS B CA 1
ATOM 4739 C C . CYS B 1 205 ? -12.297 38.531 8.281 1 98.38 205 CYS B C 1
ATOM 4741 O O . CYS B 1 205 ? -12.438 38.125 7.137 1 98.38 205 CYS B O 1
ATOM 4743 N N . MET B 1 206 ? -11.219 38.281 9.047 1 98.81 206 MET B N 1
ATOM 4744 C CA . MET B 1 206 ? -10.188 37.312 8.734 1 98.81 206 MET B CA 1
ATOM 4745 C C . MET B 1 206 ? -9.945 36.375 9.914 1 98.81 206 MET B C 1
ATOM 4747 O O . MET B 1 206 ? -9.945 36.812 11.07 1 98.81 206 MET B O 1
ATOM 4751 N N . THR B 1 207 ? -9.852 35.125 9.641 1 98.81 207 THR B N 1
ATOM 4752 C CA 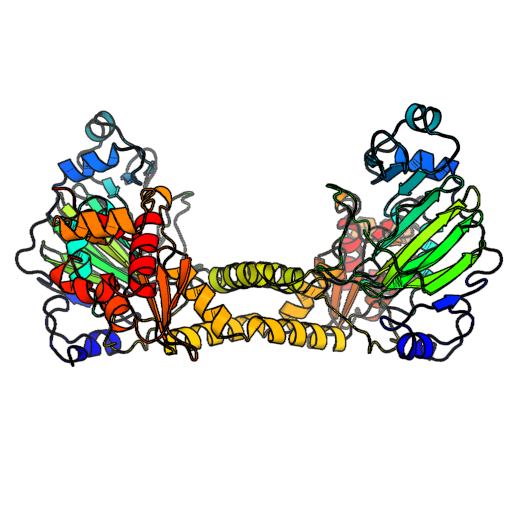. THR B 1 207 ? -9.531 34.094 10.633 1 98.81 207 THR B CA 1
ATOM 4753 C C . THR B 1 207 ? -8.32 33.281 10.195 1 98.81 207 THR B C 1
ATOM 4755 O O . THR B 1 207 ? -8.227 32.875 9.039 1 98.81 207 THR B O 1
ATOM 4758 N N . TYR B 1 208 ? -7.352 33.125 11.133 1 98.81 208 TYR B N 1
ATOM 4759 C CA . TYR B 1 208 ? -6.199 32.25 10.922 1 98.81 208 TYR B CA 1
ATOM 4760 C C . TYR B 1 208 ? -6.457 30.859 11.5 1 98.81 208 TYR B C 1
ATOM 4762 O O . TYR B 1 208 ? -6.824 30.719 12.664 1 98.81 208 TYR B O 1
ATOM 4770 N N . SER B 1 209 ? -6.324 29.875 10.648 1 98.62 209 SER B N 1
ATOM 4771 C CA . SER B 1 209 ? -6.504 28.484 11.07 1 98.62 209 SER B CA 1
ATOM 4772 C C . SER B 1 209 ? -5.168 27.75 11.133 1 98.62 209 SER B C 1
ATOM 4774 O O . SER B 1 209 ? -4.508 27.562 10.109 1 98.62 209 SER B O 1
ATOM 4776 N N . VAL B 1 210 ? -4.758 27.375 12.328 1 98.06 210 VAL B N 1
ATOM 4777 C CA . VAL B 1 210 ? -3.566 26.562 12.523 1 98.06 210 VAL B CA 1
ATOM 4778 C C . VAL B 1 210 ? -3.971 25.109 12.789 1 98.06 210 VAL B C 1
ATOM 4780 O O . VAL B 1 210 ? -4.48 24.781 13.867 1 98.06 210 VAL B O 1
ATOM 4783 N N . GLY B 1 211 ? -3.703 24.281 11.82 1 97.38 211 GLY B N 1
ATOM 4784 C CA . GLY B 1 211 ? -4.102 22.875 11.922 1 97.38 211 GLY B CA 1
ATOM 4785 C C . GLY B 1 211 ? -2.971 21.969 12.367 1 97.38 211 GLY B C 1
ATOM 4786 O O . GLY B 1 211 ? -1.796 22.328 12.234 1 97.38 211 GLY B O 1
ATOM 4787 N N . PHE B 1 212 ? -3.314 20.828 12.945 1 97.5 212 PHE B N 1
ATOM 4788 C CA . PHE B 1 212 ? -2.354 19.828 13.391 1 97.5 212 PHE B CA 1
ATOM 4789 C C . PHE B 1 212 ? -2.643 18.469 12.742 1 97.5 212 PHE B C 1
ATOM 4791 O O . PHE B 1 212 ? -3.732 17.922 12.898 1 97.5 212 PHE B O 1
ATOM 4798 N N . ARG B 1 213 ? -1.686 17.953 12.07 1 93.56 213 ARG B N 1
ATOM 4799 C CA . ARG B 1 213 ? -1.858 16.766 11.234 1 93.56 213 ARG B CA 1
ATOM 4800 C C . ARG B 1 213 ? -1.863 15.5 12.078 1 93.56 213 ARG B C 1
ATOM 4802 O O . ARG B 1 213 ? -1.225 15.453 13.133 1 93.56 213 ARG B O 1
ATOM 4809 N N . ALA B 1 214 ? -2.574 14.57 11.641 1 94.56 214 ALA B N 1
ATOM 4810 C CA . ALA B 1 214 ? -2.617 13.211 12.164 1 94.56 214 ALA B CA 1
ATOM 4811 C C . ALA B 1 214 ? -2.902 12.203 11.047 1 94.56 214 ALA B C 1
ATOM 4813 O O . ALA B 1 214 ? -3.977 12.234 10.445 1 94.56 214 ALA B O 1
ATOM 4814 N N . PRO B 1 215 ? -1.908 11.406 10.75 1 96.38 215 PRO B N 1
ATOM 4815 C CA . PRO B 1 215 ? -2.18 10.445 9.68 1 96.38 215 PRO B CA 1
ATOM 4816 C C . PRO B 1 215 ? -3.32 9.484 10.023 1 96.38 215 PRO B C 1
ATOM 4818 O O . PRO B 1 215 ? -3.465 9.086 11.18 1 96.38 215 PRO B O 1
ATOM 4821 N N . SER B 1 216 ? -4.148 9.156 9.008 1 97 216 SER B N 1
ATOM 4822 C CA . SER B 1 216 ? -5.176 8.141 9.195 1 97 216 SER B CA 1
ATOM 4823 C C . SER B 1 216 ? -4.559 6.75 9.32 1 97 216 SER B C 1
ATOM 4825 O O . SER B 1 216 ? -3.418 6.531 8.898 1 97 216 SER B O 1
ATOM 4827 N N . ALA B 1 217 ? -5.336 5.836 9.93 1 96.75 217 ALA B N 1
ATOM 4828 C CA . ALA B 1 217 ? -4.883 4.449 10.008 1 96.75 217 ALA B CA 1
ATOM 4829 C C . ALA B 1 217 ? -4.594 3.883 8.625 1 96.75 217 ALA B C 1
ATOM 4831 O O . ALA B 1 217 ? -3.598 3.18 8.43 1 96.75 217 ALA B O 1
ATOM 4832 N N . ALA B 1 218 ? -5.461 4.184 7.66 1 97.19 218 ALA B N 1
ATOM 4833 C CA . ALA B 1 218 ? -5.266 3.732 6.285 1 97.19 218 ALA B CA 1
ATOM 4834 C C . ALA B 1 218 ? -3.936 4.23 5.727 1 97.19 218 ALA B C 1
ATOM 4836 O O . ALA B 1 218 ? -3.18 3.461 5.125 1 97.19 218 ALA B O 1
ATOM 4837 N N . GLU B 1 219 ? -3.639 5.5 5.977 1 97 219 GLU B N 1
ATOM 4838 C CA . GLU B 1 219 ? -2.381 6.082 5.516 1 97 219 GLU B CA 1
ATOM 4839 C C . GLU B 1 219 ? -1.185 5.414 6.191 1 97 219 GLU B C 1
ATOM 4841 O O . GLU B 1 219 ? -0.194 5.094 5.531 1 97 219 GLU B O 1
ATOM 4846 N N . VAL B 1 220 ? -1.289 5.219 7.48 1 97.06 220 VAL B N 1
ATOM 4847 C CA . VAL B 1 220 ? -0.199 4.605 8.234 1 97.06 220 VAL B CA 1
ATOM 4848 C C . VAL B 1 220 ? 0.084 3.207 7.684 1 97.06 220 VAL B C 1
ATOM 4850 O O . VAL B 1 220 ? 1.232 2.873 7.383 1 97.06 220 VAL B O 1
ATOM 4853 N N . LEU B 1 221 ? -0.965 2.436 7.473 1 96.44 221 LEU B N 1
ATOM 4854 C CA . LEU B 1 221 ? -0.815 1.06 7.012 1 96.44 221 LEU B CA 1
ATOM 4855 C C . LEU B 1 221 ? -0.234 1.018 5.602 1 96.44 221 LEU B C 1
ATOM 4857 O O . LEU B 1 221 ? 0.786 0.366 5.363 1 96.44 221 LEU B O 1
ATOM 4861 N N . THR B 1 222 ? -0.792 1.761 4.691 1 97.62 222 THR B N 1
ATOM 4862 C CA . THR B 1 222 ? -0.447 1.638 3.281 1 97.62 222 THR B CA 1
ATOM 4863 C C . THR B 1 222 ? 0.888 2.318 2.988 1 97.62 222 THR B C 1
ATOM 4865 O O . THR B 1 222 ? 1.735 1.759 2.289 1 97.62 222 THR B O 1
ATOM 4868 N N . HIS B 1 223 ? 1.137 3.504 3.625 1 97.44 223 HIS B N 1
ATOM 4869 C CA . HIS B 1 223 ? 2.379 4.215 3.35 1 97.44 223 HIS B CA 1
ATOM 4870 C C . HIS B 1 223 ? 3.568 3.525 4.012 1 97.44 223 HIS B C 1
ATOM 4872 O O . HIS B 1 223 ? 4.652 3.451 3.43 1 97.44 223 HIS B O 1
ATOM 4878 N N . PHE B 1 224 ? 3.393 3.025 5.215 1 97.88 224 PHE B N 1
ATOM 4879 C CA . PHE B 1 224 ? 4.48 2.334 5.895 1 97.88 224 PHE B CA 1
ATOM 4880 C C . PHE B 1 224 ? 4.879 1.072 5.137 1 97.88 224 PHE B C 1
ATOM 4882 O O . PHE B 1 224 ? 6.066 0.818 4.926 1 97.88 224 PHE B O 1
ATOM 4889 N N . THR B 1 225 ? 3.9 0.318 4.676 1 97.5 225 THR B N 1
ATOM 4890 C CA . THR B 1 225 ? 4.219 -0.937 4.008 1 97.5 225 THR B CA 1
ATOM 4891 C C . THR B 1 225 ? 4.797 -0.677 2.619 1 97.5 225 THR B C 1
ATOM 4893 O O . THR B 1 225 ? 5.648 -1.43 2.145 1 97.5 225 THR B O 1
ATOM 4896 N N . ASP B 1 226 ? 4.32 0.353 1.964 1 97.56 226 ASP B N 1
ATOM 4897 C CA . ASP B 1 226 ? 4.973 0.762 0.723 1 97.56 226 ASP B CA 1
ATOM 4898 C C . ASP B 1 226 ? 6.441 1.098 0.958 1 97.56 226 ASP B C 1
ATOM 4900 O O . ASP B 1 226 ? 7.301 0.747 0.147 1 97.56 226 ASP B O 1
ATOM 4904 N N . PHE B 1 227 ? 6.719 1.785 2.064 1 97.75 227 PHE B N 1
ATOM 4905 C CA . PHE B 1 227 ? 8.086 2.119 2.457 1 97.75 227 PHE B CA 1
ATOM 4906 C C . PHE B 1 227 ? 8.906 0.855 2.686 1 97.75 227 PHE B C 1
ATOM 4908 O O . PHE B 1 227 ? 10 0.713 2.143 1 97.75 227 PHE B O 1
ATOM 4915 N N . LEU B 1 228 ? 8.359 -0.126 3.393 1 96.88 228 LEU B N 1
ATOM 4916 C CA . LEU B 1 228 ? 9.055 -1.371 3.689 1 96.88 228 LEU B CA 1
ATOM 4917 C C . LEU B 1 228 ? 9.344 -2.152 2.41 1 96.88 228 LEU B C 1
ATOM 4919 O O . LEU B 1 228 ? 10.414 -2.744 2.266 1 96.88 228 LEU B O 1
ATOM 4923 N N . ALA B 1 229 ? 8.375 -2.16 1.529 1 96.81 229 ALA B N 1
ATOM 4924 C CA . ALA B 1 229 ? 8.445 -2.943 0.3 1 96.81 229 ALA B CA 1
ATOM 4925 C C . ALA B 1 229 ? 9.664 -2.551 -0.529 1 96.81 229 ALA B C 1
ATOM 4927 O O . ALA B 1 229 ? 10.211 -3.371 -1.271 1 96.81 229 ALA B O 1
ATOM 4928 N N . GLN B 1 230 ? 10.117 -1.299 -0.343 1 94.5 230 GLN B N 1
ATOM 4929 C CA . GLN B 1 230 ? 11.258 -0.796 -1.1 1 94.5 230 GLN B CA 1
ATOM 4930 C C . GLN B 1 230 ? 12.547 -1.509 -0.692 1 94.5 230 GLN B C 1
ATOM 4932 O O . GLN B 1 230 ? 13.531 -1.498 -1.435 1 94.5 230 GLN B O 1
ATOM 4937 N N . PHE B 1 231 ? 12.531 -2.074 0.452 1 92.88 231 PHE B N 1
ATOM 4938 C CA . PHE B 1 231 ? 13.75 -2.664 0.989 1 92.88 231 PHE B CA 1
ATOM 4939 C C . PHE B 1 231 ? 13.672 -4.188 0.961 1 92.88 231 PHE B C 1
ATOM 4941 O O . PHE B 1 231 ? 14.602 -4.867 1.405 1 92.88 231 PHE B O 1
ATOM 4948 N N . LEU B 1 232 ? 12.633 -4.754 0.521 1 94.75 232 LEU B N 1
ATOM 4949 C CA . LEU B 1 232 ? 12.445 -6.199 0.539 1 94.75 232 LEU B CA 1
ATOM 4950 C C . LEU B 1 232 ? 12.836 -6.816 -0.799 1 94.75 232 LEU B C 1
ATOM 4952 O O . LEU B 1 232 ? 12.32 -6.422 -1.846 1 94.75 232 LEU B O 1
ATOM 4956 N N . PRO B 1 233 ? 13.766 -7.766 -0.749 1 93.56 233 PRO B N 1
ATOM 4957 C CA . PRO B 1 233 ? 14.164 -8.43 -1.992 1 93.56 233 PRO B CA 1
ATOM 4958 C C . PRO B 1 233 ? 13.078 -9.359 -2.535 1 93.56 233 PRO B C 1
ATOM 4960 O O . PRO B 1 233 ? 12.211 -9.812 -1.782 1 93.56 233 PRO B O 1
ATOM 4963 N N . ASP B 1 234 ? 13.172 -9.68 -3.791 1 91.69 234 ASP B N 1
ATOM 4964 C CA . ASP B 1 234 ? 12.164 -10.477 -4.48 1 91.69 234 ASP B CA 1
ATOM 4965 C C . ASP B 1 234 ? 12.133 -11.906 -3.945 1 91.69 234 ASP B C 1
ATOM 4967 O O . ASP B 1 234 ? 11.094 -12.57 -4 1 91.69 234 ASP B O 1
ATOM 4971 N N . GLU B 1 235 ? 13.234 -12.359 -3.459 1 93.75 235 GLU B N 1
ATOM 4972 C CA . GLU B 1 235 ? 13.328 -13.75 -3.033 1 93.75 235 GLU B CA 1
ATOM 4973 C C . GLU B 1 235 ? 12.68 -13.953 -1.667 1 93.75 235 GLU B C 1
ATOM 4975 O O . GLU B 1 235 ? 12.461 -15.094 -1.24 1 93.75 235 GLU B O 1
ATOM 4980 N N . GLU B 1 236 ? 12.398 -12.797 -0.983 1 94.81 236 GLU B N 1
ATOM 4981 C CA . GLU B 1 236 ? 11.609 -12.914 0.238 1 94.81 236 GLU B CA 1
ATOM 4982 C C . GLU B 1 236 ? 10.125 -13.125 -0.079 1 94.81 236 GLU B C 1
ATOM 4984 O O . GLU B 1 236 ? 9.422 -12.18 -0.438 1 94.81 236 GLU B O 1
ATOM 4989 N N . ARG B 1 237 ? 9.648 -14.406 0.049 1 96.38 237 ARG B N 1
ATOM 4990 C CA . ARG B 1 237 ? 8.305 -14.773 -0.385 1 96.38 237 ARG B CA 1
ATOM 4991 C C . ARG B 1 237 ? 7.664 -15.766 0.586 1 96.38 237 ARG B C 1
ATOM 4993 O O . ARG B 1 237 ? 8.344 -16.328 1.445 1 96.38 237 ARG B O 1
ATOM 5000 N N . TYR B 1 238 ? 6.316 -15.891 0.544 1 97 238 TYR B N 1
ATOM 5001 C CA . TYR B 1 238 ? 5.617 -16.984 1.215 1 97 238 TYR B CA 1
ATOM 5002 C C . TYR B 1 238 ? 6.277 -18.328 0.908 1 97 238 TYR B C 1
ATOM 5004 O O . TYR B 1 238 ? 6.566 -18.625 -0.251 1 97 238 TYR B O 1
ATOM 5012 N N . SER B 1 239 ? 6.621 -19.031 1.939 1 96.31 239 SER B N 1
ATOM 5013 C CA . SER B 1 239 ? 7.246 -20.344 1.791 1 96.31 239 SER B CA 1
ATOM 5014 C C . SER B 1 239 ? 6.562 -21.391 2.668 1 96.31 239 SER B C 1
ATOM 5016 O O . SER B 1 239 ? 6.109 -21.078 3.771 1 96.31 239 SER B O 1
ATOM 5018 N N . ASP B 1 240 ? 6.461 -22.547 2.158 1 97.12 240 ASP B N 1
ATOM 5019 C CA . ASP B 1 240 ? 5.867 -23.641 2.904 1 97.12 240 ASP B CA 1
ATOM 5020 C C . ASP B 1 240 ? 6.68 -24.922 2.729 1 97.12 240 ASP B C 1
ATOM 5022 O O . ASP B 1 240 ? 6.121 -25.984 2.426 1 97.12 240 ASP B O 1
ATOM 5026 N N . ALA B 1 241 ? 7.996 -24.859 2.932 1 96.69 241 ALA B N 1
ATOM 5027 C CA . ALA B 1 241 ? 8.898 -26 2.812 1 96.69 241 ALA B CA 1
ATOM 5028 C C . ALA B 1 241 ? 8.484 -27.125 3.764 1 96.69 241 ALA B C 1
ATOM 5030 O O . ALA B 1 241 ? 8.859 -28.281 3.566 1 96.69 241 ALA B O 1
ATOM 5031 N N . ASP B 1 242 ? 7.719 -26.781 4.801 1 95.5 242 ASP B N 1
ATOM 5032 C CA . ASP B 1 242 ? 7.277 -27.766 5.793 1 95.5 242 ASP B CA 1
ATOM 5033 C C . ASP B 1 242 ? 5.859 -28.234 5.496 1 95.5 242 ASP B C 1
ATOM 5035 O O . ASP B 1 242 ? 5.191 -28.797 6.367 1 95.5 242 ASP B O 1
ATOM 5039 N N . LEU B 1 243 ? 5.359 -27.984 4.277 1 95.69 243 LEU B N 1
ATOM 5040 C CA . LEU B 1 243 ? 4.016 -28.375 3.867 1 95.69 243 LEU B CA 1
ATOM 5041 C C . LEU B 1 243 ? 3.771 -29.859 4.137 1 95.69 243 LEU B C 1
ATOM 5043 O O . LEU B 1 243 ? 4.641 -30.688 3.879 1 95.69 243 LEU B O 1
ATOM 5047 N N . GLN B 1 244 ? 2.623 -30.156 4.66 1 93.88 244 GLN B N 1
ATOM 5048 C CA . GLN B 1 244 ? 2.184 -31.531 4.875 1 93.88 244 GLN B CA 1
ATOM 5049 C C . GLN B 1 244 ? 1.063 -31.906 3.91 1 93.88 244 GLN B C 1
ATOM 5051 O O . GLN B 1 244 ? 0.34 -31.047 3.422 1 93.88 244 GLN B O 1
ATOM 5056 N N . PRO B 1 245 ? 0.987 -33.188 3.602 1 92.88 245 PRO B N 1
ATOM 5057 C CA . PRO B 1 245 ? -0.136 -33.594 2.754 1 92.88 245 PRO B CA 1
ATOM 5058 C C . PRO B 1 245 ? -1.491 -33.219 3.354 1 92.88 245 PRO B C 1
ATOM 5060 O O . PRO B 1 245 ? -1.66 -33.281 4.574 1 92.88 245 PRO B O 1
ATOM 5063 N N . SER B 1 246 ? -2.336 -32.781 2.52 1 88.88 246 SER B N 1
ATOM 5064 C CA . SER B 1 246 ? -3.689 -32.438 2.949 1 88.88 246 SER B CA 1
ATOM 5065 C C . SER B 1 246 ? -4.727 -33.344 2.268 1 88.88 246 SER B C 1
ATOM 5067 O O . SER B 1 246 ? -4.488 -33.844 1.168 1 88.88 246 SER B O 1
ATOM 5069 N N . ASP B 1 247 ? -5.859 -33.5 2.918 1 88.75 247 ASP B N 1
ATOM 5070 C CA . ASP B 1 247 ? -6.93 -34.344 2.383 1 88.75 247 ASP B CA 1
ATOM 5071 C C . ASP B 1 247 ? -7.703 -33.594 1.289 1 88.75 247 ASP B C 1
ATOM 5073 O O . ASP B 1 247 ? -8.242 -34.219 0.378 1 88.75 247 ASP B O 1
ATOM 5077 N N . ASP B 1 248 ? -7.762 -32.344 1.412 1 93.94 248 ASP B N 1
ATOM 5078 C CA . ASP B 1 248 ? -8.477 -31.531 0.44 1 93.94 248 ASP B CA 1
ATOM 5079 C C . ASP B 1 248 ? -7.57 -30.469 -0.151 1 93.94 248 ASP B C 1
ATOM 5081 O O . ASP B 1 248 ? -7.262 -29.469 0.513 1 93.94 248 ASP B O 1
ATOM 5085 N N . PRO B 1 249 ? -7.168 -30.656 -1.385 1 94.44 249 PRO B N 1
ATOM 5086 C CA . PRO B 1 249 ? -6.23 -29.719 -1.995 1 94.44 249 PRO B CA 1
ATOM 5087 C C . PRO B 1 249 ? -6.84 -28.328 -2.215 1 94.44 249 PRO B C 1
ATOM 5089 O O . PRO B 1 249 ? -6.117 -27.375 -2.502 1 94.44 249 PRO B O 1
ATOM 5092 N N . PHE B 1 250 ? -8.148 -28.203 -2.055 1 96.5 250 PHE B N 1
ATOM 5093 C CA . PHE B 1 250 ? -8.805 -26.922 -2.311 1 96.5 250 PHE B CA 1
ATOM 5094 C C . PHE B 1 250 ? -8.945 -26.109 -1.022 1 96.5 250 PHE B C 1
ATOM 5096 O O . PHE B 1 250 ? -9.312 -24.938 -1.056 1 96.5 250 PHE B O 1
ATOM 5103 N N . GLN B 1 251 ? -8.656 -26.719 0.073 1 96.5 251 GLN B N 1
ATOM 5104 C CA . GLN B 1 251 ? -8.797 -26.047 1.362 1 96.5 251 GLN B CA 1
ATOM 5105 C C . GLN B 1 251 ? -7.527 -25.281 1.718 1 96.5 251 GLN B C 1
ATOM 5107 O O . GLN B 1 251 ? -6.418 -25.797 1.566 1 96.5 251 GLN B O 1
ATOM 5112 N N . ILE B 1 252 ? -7.691 -24.031 2.08 1 96 252 ILE B N 1
ATOM 5113 C CA . ILE B 1 252 ? -6.602 -23.281 2.695 1 96 252 ILE B CA 1
ATOM 5114 C C . ILE B 1 252 ? -6.492 -23.656 4.172 1 96 252 ILE B C 1
ATOM 5116 O O . ILE B 1 252 ? -7.379 -23.328 4.969 1 96 252 ILE B O 1
ATOM 5120 N N . GLN B 1 253 ? -5.426 -24.281 4.484 1 91.12 253 GLN B N 1
ATOM 5121 C CA . GLN B 1 253 ? -5.234 -24.766 5.848 1 91.12 253 GLN B CA 1
ATOM 5122 C C . GLN B 1 253 ? -4.758 -23.641 6.766 1 91.12 253 GLN B C 1
ATOM 5124 O O . GLN B 1 253 ? -4.238 -22.625 6.297 1 91.12 253 GLN B O 1
ATOM 5129 N N . SER B 1 254 ? -4.938 -23.875 8.062 1 91.38 254 SER B N 1
ATOM 5130 C CA . SER B 1 254 ? -4.613 -22.859 9.055 1 91.38 254 SER B CA 1
ATOM 5131 C C . SER B 1 254 ? -3.115 -22.578 9.086 1 91.38 254 SER B C 1
ATOM 5133 O O . SER B 1 254 ? -2.695 -21.484 9.477 1 91.38 254 SER B O 1
ATOM 5135 N N . ASP B 1 255 ? -2.348 -23.562 8.711 1 93.56 255 ASP B N 1
ATOM 5136 C CA . ASP B 1 255 ? -0.902 -23.375 8.727 1 93.56 255 ASP B CA 1
ATOM 5137 C C . ASP B 1 255 ? -0.492 -22.281 7.738 1 93.56 255 ASP B C 1
ATOM 5139 O O . ASP B 1 255 ? 0.528 -21.609 7.934 1 93.56 255 ASP B O 1
ATOM 5143 N N . ALA B 1 256 ? -1.226 -22.172 6.648 1 94.06 256 ALA B N 1
ATOM 5144 C CA . ALA B 1 256 ? -0.95 -21.094 5.703 1 94.06 256 ALA B CA 1
ATOM 5145 C C . ALA B 1 256 ? -1.098 -19.719 6.367 1 94.06 256 ALA B C 1
ATOM 5147 O O . ALA B 1 256 ? -0.264 -18.844 6.172 1 94.06 256 ALA B O 1
ATOM 5148 N N . LEU B 1 257 ? -2.121 -19.578 7.188 1 93.88 257 LEU B N 1
ATOM 5149 C CA . LEU B 1 257 ? -2.354 -18.328 7.914 1 93.88 257 LEU B CA 1
ATOM 5150 C C . LEU B 1 257 ? -1.231 -18.062 8.906 1 93.88 257 LEU B C 1
ATOM 5152 O O . LEU B 1 257 ? -0.795 -16.922 9.07 1 93.88 257 LEU B O 1
ATOM 5156 N N . ASP B 1 258 ? -0.836 -19.094 9.547 1 95.94 258 ASP B N 1
ATOM 5157 C CA . ASP B 1 258 ? 0.261 -18.953 10.5 1 95.94 258 ASP B CA 1
ATOM 5158 C C . ASP B 1 258 ? 1.525 -18.438 9.812 1 95.94 258 ASP B C 1
ATOM 5160 O O . ASP B 1 258 ? 2.227 -17.594 10.352 1 95.94 258 ASP B O 1
ATOM 5164 N N . ARG B 1 259 ? 1.803 -18.953 8.641 1 95.69 259 ARG B N 1
ATOM 5165 C CA . ARG B 1 259 ? 2.971 -18.531 7.879 1 95.69 259 ARG B CA 1
ATOM 5166 C C . ARG B 1 259 ? 2.848 -17.062 7.469 1 95.69 259 ARG B C 1
AT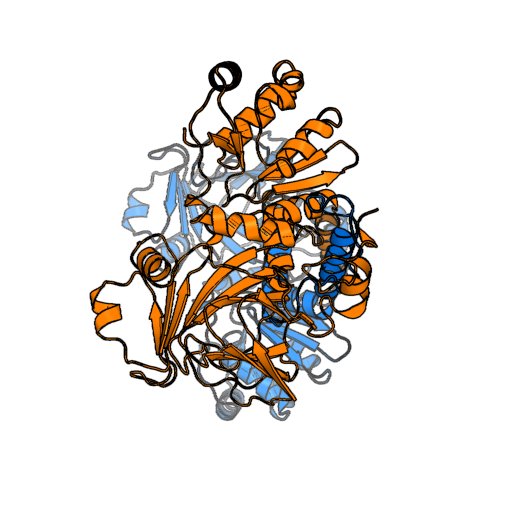OM 5168 O O . ARG B 1 259 ? 3.83 -16.328 7.5 1 95.69 259 ARG B O 1
ATOM 5175 N N . LEU B 1 260 ? 1.664 -16.688 7.109 1 95.69 260 LEU B N 1
ATOM 5176 C CA . LEU B 1 260 ? 1.425 -15.312 6.723 1 95.69 260 LEU B CA 1
ATOM 5177 C C . LEU B 1 260 ? 1.631 -14.367 7.906 1 95.69 260 LEU B C 1
ATOM 5179 O O . LEU B 1 260 ? 2.26 -13.32 7.766 1 95.69 260 LEU B O 1
ATOM 5183 N N . LYS B 1 261 ? 1.084 -14.742 9.031 1 94.25 261 LYS B N 1
ATOM 5184 C CA . LYS B 1 261 ? 1.246 -13.938 10.234 1 94.25 261 LYS B CA 1
ATOM 5185 C C . LYS B 1 261 ? 2.721 -13.766 10.586 1 94.25 261 LYS B C 1
ATOM 5187 O O . LYS B 1 261 ? 3.15 -12.672 10.969 1 94.25 261 LYS B O 1
ATOM 5192 N N . ALA B 1 262 ? 3.438 -14.844 10.461 1 94.75 262 ALA B N 1
ATOM 5193 C CA . ALA B 1 262 ? 4.871 -14.797 10.75 1 94.75 262 ALA B CA 1
ATOM 5194 C C . ALA B 1 262 ? 5.59 -13.859 9.781 1 94.75 262 ALA B C 1
ATOM 5196 O O . ALA B 1 262 ? 6.465 -13.086 10.188 1 94.75 262 ALA B O 1
ATOM 5197 N N . LEU B 1 263 ? 5.25 -13.984 8.539 1 93.94 263 LEU B N 1
ATOM 5198 C CA . LEU B 1 263 ? 5.836 -13.133 7.512 1 93.94 263 LEU B CA 1
ATOM 5199 C C . LEU B 1 263 ? 5.562 -11.664 7.805 1 93.94 263 LEU B C 1
ATOM 5201 O O . LEU B 1 263 ? 6.469 -10.828 7.723 1 93.94 263 LEU B O 1
ATOM 5205 N N . LEU B 1 264 ? 4.367 -11.297 8.188 1 93.69 264 LEU B N 1
ATOM 5206 C CA . LEU B 1 264 ? 3.984 -9.938 8.539 1 93.69 264 LEU B CA 1
ATOM 5207 C C . LEU B 1 264 ? 4.75 -9.453 9.766 1 93.69 264 LEU B C 1
ATOM 5209 O O . LEU B 1 264 ? 5.32 -8.359 9.766 1 93.69 264 LEU B O 1
ATOM 5213 N N . ALA B 1 265 ? 4.773 -10.297 10.742 1 91.94 265 ALA B N 1
ATOM 5214 C CA . ALA B 1 265 ? 5.438 -9.945 12 1 91.94 265 ALA B CA 1
ATOM 5215 C C . ALA B 1 265 ? 6.926 -9.695 11.781 1 91.94 265 ALA B C 1
ATOM 5217 O O . ALA B 1 265 ? 7.5 -8.781 12.375 1 91.94 265 ALA B O 1
ATOM 5218 N N . GLU B 1 266 ? 7.508 -10.484 10.93 1 91.31 266 GLU B N 1
ATOM 5219 C CA . GLU B 1 266 ? 8.938 -10.383 10.656 1 91.31 266 GLU B CA 1
ATOM 5220 C C . GLU B 1 266 ? 9.297 -9.008 10.086 1 91.31 266 GLU B C 1
ATOM 5222 O O . GLU B 1 266 ? 10.328 -8.438 10.43 1 91.31 266 GLU B O 1
ATOM 5227 N N . HIS B 1 267 ? 8.492 -8.469 9.344 1 90.25 267 HIS B N 1
ATOM 5228 C CA . HIS B 1 267 ? 8.867 -7.266 8.602 1 90.25 267 HIS B CA 1
ATOM 5229 C C . HIS B 1 267 ? 8.219 -6.023 9.211 1 90.25 267 HIS B C 1
ATOM 5231 O O . HIS B 1 267 ? 8.75 -4.918 9.078 1 90.25 267 HIS B O 1
ATOM 5237 N N . MET B 1 268 ? 7.184 -6.137 9.914 1 90.75 268 MET B N 1
ATOM 5238 C CA . MET B 1 268 ? 6.445 -4.988 10.43 1 90.75 268 MET B CA 1
ATOM 5239 C C . MET B 1 268 ? 6.91 -4.629 11.836 1 90.75 268 MET B C 1
ATOM 5241 O O . MET B 1 268 ? 6.512 -3.598 12.383 1 90.75 268 MET B O 1
ATOM 5245 N N . SER B 1 269 ? 7.781 -5.418 12.43 1 88.44 269 SER B N 1
ATOM 5246 C CA . SER B 1 269 ? 8.141 -5.246 13.828 1 88.44 269 SER B CA 1
ATOM 5247 C C . SER B 1 269 ? 9.406 -4.402 13.977 1 88.44 269 SER B C 1
ATOM 5249 O O . SER B 1 269 ? 9.844 -4.117 15.094 1 88.44 269 SER B O 1
ATOM 5251 N N . ASP B 1 270 ? 9.992 -3.959 12.906 1 90.38 270 ASP B N 1
ATOM 5252 C CA . ASP B 1 270 ? 11.219 -3.168 12.977 1 90.38 270 ASP B CA 1
ATOM 5253 C C . ASP B 1 270 ? 10.922 -1.735 13.414 1 90.38 270 ASP B C 1
ATOM 5255 O O . ASP B 1 270 ? 10.453 -0.922 12.609 1 90.38 270 ASP B O 1
ATOM 5259 N N . GLU B 1 271 ? 11.297 -1.396 14.625 1 91.75 271 GLU B N 1
ATOM 5260 C CA . GLU B 1 271 ? 10.977 -0.1 15.219 1 91.75 271 GLU B CA 1
ATOM 5261 C C . GLU B 1 271 ? 11.773 1.021 14.555 1 91.75 271 GLU B C 1
ATOM 5263 O O . GLU B 1 271 ? 11.289 2.146 14.43 1 91.75 271 GLU B O 1
ATOM 5268 N N . ARG B 1 272 ? 13.023 0.718 14.188 1 93.31 272 ARG B N 1
ATOM 5269 C CA . ARG B 1 272 ? 13.852 1.732 13.555 1 93.31 272 ARG B CA 1
ATOM 5270 C C . ARG B 1 272 ? 13.273 2.148 12.203 1 93.31 272 ARG B C 1
ATOM 5272 O O . ARG B 1 272 ? 13.242 3.336 11.875 1 93.31 272 ARG B O 1
ATOM 5279 N N . LEU B 1 273 ? 12.82 1.114 11.414 1 95.12 273 LEU B N 1
ATOM 5280 C CA . LEU B 1 273 ? 12.227 1.416 10.117 1 95.12 273 LEU B CA 1
ATOM 5281 C C . LEU B 1 273 ? 10.906 2.168 10.281 1 95.12 273 LEU B C 1
ATOM 5283 O O . LEU B 1 273 ? 10.594 3.064 9.5 1 95.12 273 LEU B O 1
ATOM 5287 N N . LEU B 1 274 ? 10.164 1.773 11.375 1 96.38 274 LEU B N 1
ATOM 5288 C CA . LEU B 1 274 ? 8.914 2.469 11.656 1 96.38 274 LEU B CA 1
ATOM 5289 C C . LEU B 1 274 ? 9.18 3.934 11.992 1 96.38 274 LEU B C 1
ATOM 5291 O O . LEU B 1 274 ? 8.5 4.824 11.469 1 96.38 274 LEU B O 1
ATOM 5295 N N . LEU B 1 275 ? 10.141 4.199 12.805 1 96.94 275 LEU B N 1
ATOM 5296 C CA . LEU B 1 275 ? 10.508 5.559 13.18 1 96.94 275 LEU B CA 1
ATOM 5297 C C . LEU B 1 275 ? 10.992 6.348 11.961 1 96.94 275 LEU B C 1
ATOM 5299 O O . LEU B 1 275 ? 10.602 7.504 11.773 1 96.94 275 LEU B O 1
ATOM 5303 N N . THR B 1 276 ? 11.844 5.691 11.148 1 97.12 276 THR B N 1
ATOM 5304 C CA . THR B 1 276 ? 12.383 6.34 9.961 1 97.12 276 THR B CA 1
ATOM 5305 C C . THR B 1 276 ? 11.258 6.734 9 1 97.12 276 THR B C 1
ATOM 5307 O O . THR B 1 276 ? 11.203 7.875 8.539 1 97.12 276 THR B O 1
ATOM 5310 N N . TRP B 1 277 ? 10.391 5.777 8.797 1 97.75 277 TRP B N 1
ATOM 5311 C CA . TRP B 1 277 ? 9.258 6.082 7.926 1 97.75 277 TRP B CA 1
ATOM 5312 C C . TRP B 1 277 ? 8.43 7.23 8.492 1 97.75 277 TRP B C 1
ATOM 5314 O O . TRP B 1 277 ? 8.102 8.18 7.781 1 97.75 277 TRP B O 1
ATOM 5324 N N . PHE B 1 278 ? 8.062 7.16 9.773 1 98.12 278 PHE B N 1
ATOM 5325 C CA . PHE B 1 278 ? 7.184 8.133 10.398 1 98.12 278 PHE B CA 1
ATOM 5326 C C . PHE B 1 278 ? 7.789 9.531 10.336 1 98.12 278 PHE B C 1
ATOM 5328 O O . PHE B 1 278 ? 7.105 10.5 9.984 1 98.12 278 PHE B O 1
ATOM 5335 N N . GLY B 1 279 ? 9.039 9.641 10.664 1 98.06 279 GLY B N 1
ATOM 5336 C CA . GLY B 1 279 ? 9.711 10.922 10.586 1 98.06 279 GLY B CA 1
ATOM 5337 C C . GLY B 1 279 ? 9.703 11.516 9.188 1 98.06 279 GLY B C 1
ATOM 5338 O O . GLY B 1 279 ? 9.422 12.703 9.016 1 98.06 279 GLY B O 1
ATOM 5339 N N . GLN B 1 280 ? 10.023 10.625 8.211 1 98 280 GLN B N 1
ATOM 5340 C CA . GLN B 1 280 ? 9.992 11.086 6.828 1 98 280 GLN B CA 1
ATOM 5341 C C . GLN B 1 280 ? 8.594 11.523 6.43 1 98 280 GLN B C 1
ATOM 5343 O O . GLN B 1 280 ? 8.414 12.586 5.828 1 98 280 GLN B O 1
ATOM 5348 N N . PHE B 1 281 ? 7.676 10.75 6.844 1 98 281 PHE B N 1
ATOM 5349 C CA . PHE B 1 281 ? 6.289 10.992 6.465 1 98 281 PHE B CA 1
ATOM 5350 C C . PHE B 1 281 ? 5.777 12.289 7.074 1 98 281 PHE B C 1
ATOM 5352 O O . PHE B 1 281 ? 5.164 13.109 6.383 1 98 281 PHE B O 1
ATOM 5359 N N . MET B 1 282 ? 6.031 12.555 8.32 1 97.44 282 MET B N 1
ATOM 5360 C CA . MET B 1 282 ? 5.496 13.703 9.047 1 97.44 282 MET B CA 1
ATOM 5361 C C . MET B 1 282 ? 6.234 14.977 8.664 1 97.44 282 MET B C 1
ATOM 5363 O O . MET B 1 282 ? 5.758 16.078 8.938 1 97.44 282 MET B O 1
ATOM 5367 N N . THR B 1 283 ? 7.391 14.867 8.016 1 97.5 283 THR B N 1
ATOM 5368 C CA . THR B 1 283 ? 8.141 16.062 7.637 1 97.5 283 THR B CA 1
ATOM 5369 C C . THR B 1 283 ? 8.07 16.281 6.129 1 97.5 283 THR B C 1
ATOM 5371 O O . THR B 1 283 ? 8.688 17.219 5.602 1 97.5 283 THR B O 1
ATOM 5374 N N . GLU B 1 284 ? 7.363 15.391 5.434 1 96.69 284 GLU B N 1
ATOM 5375 C CA . GLU B 1 284 ? 7.195 15.57 3.996 1 96.69 284 GLU B CA 1
ATOM 5376 C C . GLU B 1 284 ? 6.52 16.906 3.686 1 96.69 284 GLU B C 1
ATOM 5378 O O . GLU B 1 284 ? 5.469 17.219 4.25 1 96.69 284 GLU B O 1
ATOM 5383 N N . PRO B 1 285 ? 7.137 17.688 2.793 1 95 285 PRO B N 1
ATOM 5384 C CA . PRO B 1 285 ? 6.504 18.969 2.48 1 95 285 PRO B CA 1
ATOM 5385 C C . PRO B 1 285 ? 5.211 18.812 1.685 1 95 285 PRO B C 1
ATOM 5387 O O . PRO B 1 285 ? 5.113 17.922 0.828 1 95 285 PRO B O 1
ATOM 5390 N N . ARG B 1 286 ? 4.27 19.625 1.986 1 91.31 286 ARG B N 1
ATOM 5391 C CA . ARG B 1 286 ? 3.023 19.656 1.228 1 91.31 286 ARG B CA 1
ATOM 5392 C C . ARG B 1 286 ? 3.266 20.109 -0.206 1 91.31 286 ARG B C 1
ATOM 5394 O O . ARG B 1 286 ? 2.652 19.594 -1.142 1 91.31 286 ARG B O 1
ATOM 5401 N N . TYR B 1 287 ? 4.176 21.109 -0.313 1 94.5 287 TYR B N 1
ATOM 5402 C CA . TYR B 1 287 ? 4.547 21.672 -1.606 1 94.5 287 TYR B CA 1
ATOM 5403 C C . TYR B 1 287 ? 6.035 21.484 -1.874 1 94.5 287 TYR B C 1
ATOM 5405 O O . TYR B 1 287 ? 6.84 22.375 -1.607 1 94.5 287 TYR B O 1
ATOM 5413 N N . PRO B 1 288 ? 6.375 20.344 -2.475 1 93.62 288 PRO B N 1
ATOM 5414 C CA . PRO B 1 288 ? 7.789 20 -2.633 1 93.62 288 PRO B CA 1
ATOM 5415 C C . PRO B 1 288 ? 8.555 21.016 -3.475 1 93.62 288 PRO B C 1
ATOM 5417 O O . PRO B 1 288 ? 9.75 21.219 -3.268 1 93.62 288 PRO B O 1
ATOM 5420 N N . GLU B 1 289 ? 7.832 21.703 -4.328 1 92.81 289 GLU B N 1
ATOM 5421 C CA . GLU B 1 289 ? 8.477 22.656 -5.227 1 92.81 289 GLU B CA 1
ATOM 5422 C C . GLU B 1 289 ? 9 23.875 -4.457 1 92.81 289 GLU B C 1
ATOM 5424 O O . GLU B 1 289 ? 9.836 24.625 -4.965 1 92.81 289 GLU B O 1
ATOM 5429 N N . ARG B 1 290 ? 8.57 24.031 -3.23 1 93.69 290 ARG B N 1
ATOM 5430 C CA . ARG B 1 290 ? 8.984 25.188 -2.434 1 93.69 290 ARG B CA 1
ATOM 5431 C C . ARG B 1 290 ? 10.219 24.859 -1.593 1 93.69 290 ARG B C 1
ATOM 5433 O O . ARG B 1 290 ? 10.781 25.734 -0.937 1 93.69 290 ARG B O 1
ATOM 5440 N N . VAL B 1 291 ? 10.555 23.609 -1.614 1 95.31 291 VAL B N 1
ATOM 5441 C CA . VAL B 1 291 ? 11.727 23.156 -0.861 1 95.31 291 VAL B CA 1
ATOM 5442 C C . VAL B 1 291 ? 12.812 22.688 -1.824 1 95.31 291 VAL B C 1
ATOM 5444 O O . VAL B 1 291 ? 12.969 21.484 -2.053 1 95.31 291 VAL B O 1
ATOM 5447 N N . GLU B 1 292 ? 13.484 23.594 -2.42 1 93.94 292 GLU B N 1
ATOM 5448 C CA . GLU B 1 292 ? 14.586 23.344 -3.344 1 93.94 292 GLU B CA 1
ATOM 5449 C C . GLU B 1 292 ? 15.734 24.312 -3.104 1 93.94 292 GLU B C 1
ATOM 5451 O O . GLU B 1 292 ? 15.523 25.531 -3.016 1 93.94 292 GLU B O 1
ATOM 5456 N N . GLY B 1 293 ? 16.891 23.781 -2.967 1 93.69 293 GLY B N 1
ATOM 5457 C CA . GLY B 1 293 ? 18.062 24.625 -2.711 1 93.69 293 GLY B CA 1
ATOM 5458 C C . GLY B 1 293 ? 19.031 24.672 -3.875 1 93.69 293 GLY B C 1
ATOM 5459 O O . GLY B 1 293 ? 18.875 23.922 -4.848 1 93.69 293 GLY B O 1
ATOM 5460 N N . PRO B 1 294 ? 19.969 25.578 -3.777 1 93.31 294 PRO B N 1
ATOM 5461 C CA . PRO B 1 294 ? 21 25.703 -4.816 1 93.31 294 PRO B CA 1
ATOM 5462 C C . PRO B 1 294 ? 22.094 24.641 -4.684 1 93.31 294 PRO B C 1
ATOM 5464 O O . PRO B 1 294 ? 22.266 24.047 -3.621 1 93.31 294 PRO B O 1
ATOM 5467 N N . GLU B 1 295 ? 22.688 24.469 -5.871 1 93.94 295 GLU B N 1
ATOM 5468 C CA . GLU B 1 295 ? 23.938 23.719 -5.758 1 93.94 295 GLU B CA 1
ATOM 5469 C C . GLU B 1 295 ? 25 24.547 -5.039 1 93.94 295 GLU B C 1
ATOM 5471 O O . GLU B 1 295 ? 25.156 25.734 -5.301 1 93.94 295 GLU B O 1
ATOM 5476 N N . LEU B 1 296 ? 25.531 23.984 -4.055 1 93.5 296 LEU B N 1
ATOM 5477 C CA . LEU B 1 296 ? 26.484 24.688 -3.193 1 93.5 296 LEU B CA 1
ATOM 5478 C C . LEU B 1 296 ? 27.547 23.734 -2.682 1 93.5 296 LEU B C 1
ATOM 5480 O O . LEU B 1 296 ? 27.25 22.609 -2.262 1 93.5 296 LEU B O 1
ATOM 5484 N N . SER B 1 297 ? 28.797 24.109 -2.889 1 95.94 297 SER B N 1
ATOM 5485 C CA . SER B 1 297 ? 29.875 23.312 -2.301 1 95.94 297 SER B CA 1
ATOM 5486 C C . SER B 1 297 ? 30.109 23.688 -0.843 1 95.94 297 SER B C 1
ATOM 5488 O O . SER B 1 297 ? 29.703 24.766 -0.406 1 95.94 297 SER B O 1
ATOM 5490 N N . GLU B 1 298 ? 30.781 22.844 -0.112 1 95.31 298 GLU B N 1
ATOM 5491 C CA . GLU B 1 298 ? 31.078 23.125 1.286 1 95.31 298 GLU B CA 1
ATOM 5492 C C . GLU B 1 298 ? 31.953 24.375 1.418 1 95.31 298 GLU B C 1
ATOM 5494 O O . GLU B 1 298 ? 31.781 25.172 2.344 1 95.31 298 GLU B O 1
ATOM 5499 N N . ASP B 1 299 ? 32.844 24.484 0.476 1 95.19 299 ASP B N 1
ATOM 5500 C CA . ASP B 1 299 ? 33.719 25.656 0.492 1 95.19 299 ASP B CA 1
ATOM 5501 C C . ASP B 1 299 ? 32.938 26.938 0.275 1 95.19 299 ASP B C 1
ATOM 5503 O O . ASP B 1 299 ? 33.219 27.969 0.905 1 95.19 299 ASP B O 1
ATOM 5507 N N . GLU B 1 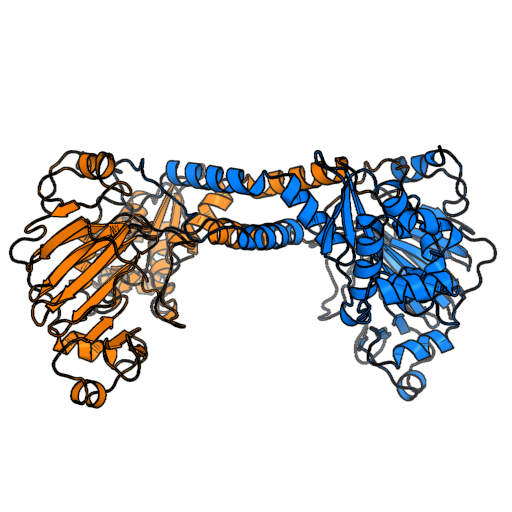300 ? 32.062 26.906 -0.58 1 96 300 GLU B N 1
ATOM 5508 C CA . GLU B 1 300 ? 31.203 28.078 -0.847 1 96 300 GLU B CA 1
ATOM 5509 C C . GLU B 1 300 ? 30.359 28.422 0.371 1 96 300 GLU B C 1
ATOM 5511 O O . GLU B 1 300 ? 30.188 29.609 0.686 1 96 300 GLU B O 1
ATOM 5516 N N . LEU B 1 301 ? 29.859 27.438 1.008 1 95.56 301 LEU B N 1
ATOM 5517 C CA . LEU B 1 301 ? 29.078 27.656 2.225 1 95.56 301 LEU B CA 1
ATOM 5518 C C . LEU B 1 301 ? 29.922 28.328 3.297 1 95.56 301 LEU B C 1
ATOM 5520 O O . LEU B 1 301 ? 29.5 29.312 3.902 1 95.56 301 LEU B O 1
ATOM 5524 N N . LEU B 1 302 ? 31.094 27.75 3.494 1 94.56 302 LEU B N 1
ATOM 5525 C CA . LEU B 1 302 ? 32 28.281 4.5 1 94.56 302 LEU B CA 1
ATOM 5526 C C . LEU B 1 302 ? 32.344 29.734 4.211 1 94.56 302 LEU B C 1
ATOM 5528 O O . LEU B 1 302 ? 32.281 30.578 5.113 1 94.56 302 LEU B O 1
ATOM 5532 N N . SER B 1 303 ? 32.656 30 2.986 1 95.25 303 SER B N 1
ATOM 5533 C CA . SER B 1 303 ? 33 31.359 2.582 1 95.25 303 SER B CA 1
ATOM 5534 C C . SER B 1 303 ? 31.828 32.312 2.803 1 95.25 303 SER B C 1
ATOM 5536 O O . SER B 1 303 ? 32 33.438 3.291 1 95.25 303 SER B O 1
ATOM 5538 N N . ALA B 1 304 ? 30.688 31.906 2.467 1 95.38 304 ALA B N 1
ATOM 5539 C CA . ALA B 1 304 ? 29.5 32.75 2.617 1 95.38 304 ALA B CA 1
ATOM 5540 C C . ALA B 1 304 ? 29.234 33.062 4.086 1 95.38 304 ALA B C 1
ATOM 5542 O O . ALA B 1 304 ? 28.969 34.219 4.43 1 95.38 304 ALA B O 1
ATOM 5543 N N . LEU B 1 305 ? 29.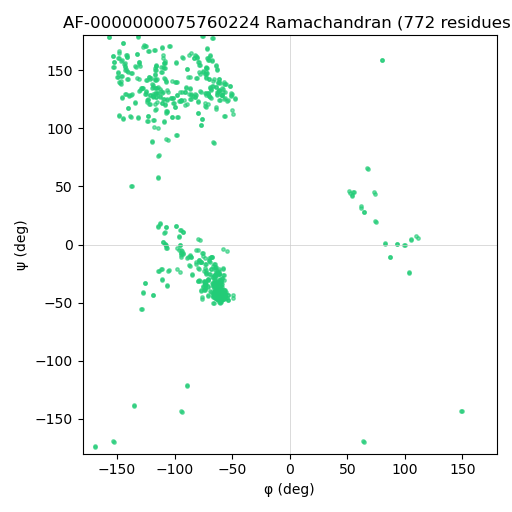344 32.094 4.914 1 95.31 305 LEU B N 1
ATOM 5544 C CA . LEU B 1 305 ? 29.094 32.281 6.336 1 95.31 305 LEU B CA 1
ATOM 5545 C C . LEU B 1 305 ? 30.172 33.156 6.961 1 95.31 305 LEU B C 1
ATOM 5547 O O . LEU B 1 305 ? 29.875 34.031 7.793 1 95.31 305 LEU B O 1
ATOM 5551 N N . GLU B 1 306 ? 31.375 32.938 6.57 1 93.5 306 GLU B N 1
ATOM 5552 C CA . GLU B 1 306 ? 32.469 33.75 7.07 1 93.5 306 GLU B CA 1
ATOM 5553 C C . GLU B 1 306 ? 32.344 35.219 6.637 1 93.5 306 GLU B C 1
ATOM 5555 O O . GLU B 1 306 ? 32.75 36.125 7.352 1 93.5 306 GLU B O 1
ATOM 5560 N N . ASP B 1 307 ? 31.734 35.406 5.496 1 95.19 307 ASP B N 1
ATOM 5561 C CA . ASP B 1 307 ? 31.516 36.75 4.969 1 95.19 307 ASP B CA 1
ATOM 5562 C C . ASP B 1 307 ? 30.297 37.406 5.613 1 95.19 307 ASP B C 1
ATOM 5564 O O . ASP B 1 307 ? 29.906 38.5 5.242 1 95.19 307 ASP B O 1
ATOM 5568 N N . GLY B 1 308 ? 29.609 36.656 6.438 1 94.62 308 GLY B N 1
ATOM 5569 C CA . GLY B 1 308 ? 28.531 37.25 7.207 1 94.62 308 GLY B CA 1
ATOM 5570 C C . GLY B 1 308 ? 27.156 36.812 6.777 1 94.62 308 GLY B C 1
ATOM 5571 O O . GLY B 1 308 ? 26.141 37.312 7.254 1 94.62 308 GLY B O 1
ATOM 5572 N N . ALA B 1 309 ? 27.109 35.875 5.898 1 95.5 309 ALA B N 1
ATOM 5573 C CA . ALA B 1 309 ? 25.812 35.375 5.457 1 95.5 309 ALA B CA 1
ATOM 5574 C C . ALA B 1 309 ? 25.047 34.719 6.613 1 95.5 309 ALA B C 1
ATOM 5576 O O . ALA B 1 309 ? 25.656 34.219 7.555 1 95.5 309 ALA B O 1
ATOM 5577 N N . ILE B 1 310 ? 23.703 34.812 6.512 1 96.81 310 ILE B N 1
ATOM 5578 C CA . ILE B 1 310 ? 22.812 34.25 7.523 1 96.81 310 ILE B CA 1
ATOM 5579 C C . ILE B 1 310 ? 21.922 33.188 6.887 1 96.81 310 ILE B C 1
ATOM 5581 O O . ILE B 1 310 ? 21.375 33.375 5.805 1 96.81 310 ILE B O 1
ATOM 5585 N N . LEU B 1 311 ? 21.953 31.984 7.555 1 96.25 311 LEU B N 1
ATOM 5586 C CA . LEU B 1 311 ? 21.047 30.938 7.129 1 96.25 311 LEU B CA 1
ATOM 5587 C C . LEU B 1 311 ? 19.797 30.906 8.008 1 96.25 311 LEU B C 1
ATOM 5589 O O . LEU B 1 311 ? 19.891 31.078 9.219 1 96.25 311 LEU B O 1
ATOM 5593 N N . VAL B 1 312 ? 18.656 30.688 7.363 1 95.44 312 VAL B N 1
ATOM 5594 C CA . VAL B 1 312 ? 17.406 30.516 8.086 1 95.44 312 VAL B CA 1
ATOM 5595 C C . VAL B 1 312 ? 16.688 29.266 7.582 1 95.44 312 VAL B C 1
ATOM 5597 O O . VAL B 1 312 ? 16.984 28.766 6.504 1 95.44 312 VAL B O 1
ATOM 5600 N N . ARG B 1 313 ? 15.836 28.734 8.406 1 94.38 313 ARG B N 1
ATOM 5601 C CA . ARG B 1 313 ? 15.016 27.609 7.98 1 94.38 313 ARG B CA 1
ATOM 5602 C C . ARG B 1 313 ? 14.008 28.031 6.922 1 94.38 313 ARG B C 1
ATOM 5604 O O . ARG B 1 313 ? 13.383 29.078 7.039 1 94.38 313 ARG B O 1
ATOM 5611 N N . ASN B 1 314 ? 13.898 27.25 5.863 1 94.56 314 ASN B N 1
ATOM 5612 C CA . ASN B 1 314 ? 12.828 27.406 4.887 1 94.56 314 ASN B CA 1
ATOM 5613 C C . ASN B 1 314 ? 11.461 27.219 5.523 1 94.56 314 ASN B C 1
ATOM 5615 O O . ASN B 1 314 ? 11.203 26.188 6.152 1 94.56 314 ASN B O 1
ATOM 5619 N N . PRO B 1 315 ? 10.578 28.203 5.395 1 92.06 315 PRO B N 1
ATOM 5620 C CA . PRO B 1 315 ? 9.266 28.094 6.039 1 92.06 315 PRO B CA 1
ATOM 5621 C C . PRO B 1 315 ? 8.461 26.906 5.527 1 92.06 315 PRO B C 1
ATOM 5623 O O . PRO B 1 315 ? 7.551 26.438 6.215 1 92.06 315 PRO B O 1
ATOM 5626 N N . ALA B 1 316 ? 8.758 26.422 4.359 1 93.75 316 ALA B N 1
ATOM 5627 C CA . ALA B 1 316 ? 8.047 25.281 3.787 1 93.75 316 ALA B CA 1
ATOM 5628 C C . ALA B 1 316 ? 8.664 23.969 4.246 1 93.75 316 ALA B C 1
ATOM 5630 O O . ALA B 1 316 ? 8.109 22.891 3.998 1 93.75 316 ALA B O 1
ATOM 5631 N N . ALA B 1 317 ? 9.797 24.062 4.875 1 94.88 317 ALA B N 1
ATOM 5632 C CA . ALA B 1 317 ? 10.477 22.859 5.348 1 94.88 317 ALA B CA 1
ATOM 5633 C C . ALA B 1 317 ? 9.969 22.453 6.723 1 94.88 317 ALA B C 1
ATOM 5635 O O . ALA B 1 317 ? 9.578 23.297 7.531 1 94.88 317 ALA B O 1
ATOM 5636 N N . ARG B 1 318 ? 9.891 21.188 6.949 1 95.62 318 ARG B N 1
ATOM 5637 C CA . ARG B 1 318 ? 9.586 20.609 8.25 1 95.62 318 ARG B CA 1
ATOM 5638 C C . ARG B 1 318 ? 10.75 19.766 8.766 1 95.62 318 ARG B C 1
ATOM 5640 O O . ARG B 1 318 ? 11.312 18.953 8.031 1 95.62 318 ARG B O 1
ATOM 5647 N N . LEU B 1 319 ? 11.102 20.047 10 1 97.06 319 LEU B N 1
ATOM 5648 C CA . LEU B 1 319 ? 12.219 19.344 10.609 1 97.06 319 LEU B CA 1
ATOM 5649 C C . LEU B 1 319 ? 11.773 18.625 11.883 1 97.06 319 LEU B C 1
ATOM 5651 O O . LEU B 1 319 ? 10.93 19.125 12.617 1 97.06 319 LEU B O 1
ATOM 5655 N N . ALA B 1 320 ? 12.305 17.5 12.133 1 97.88 320 ALA B N 1
ATOM 5656 C CA . ALA B 1 320 ? 12.164 16.719 13.359 1 97.88 320 ALA B CA 1
ATOM 5657 C C . ALA B 1 320 ? 13.375 15.82 13.578 1 97.88 320 ALA B C 1
ATOM 5659 O O . ALA B 1 320 ? 14.219 15.68 12.695 1 97.88 320 ALA B O 1
ATOM 5660 N N . TRP B 1 321 ? 13.523 15.359 14.773 1 98 321 TRP B N 1
ATOM 5661 C CA . TRP B 1 321 ? 14.625 14.438 15.031 1 98 321 TRP B CA 1
ATOM 5662 C C . TRP B 1 321 ? 14.25 13.445 16.125 1 98 321 TRP B C 1
ATOM 5664 O O . TRP B 1 321 ? 13.234 13.609 16.812 1 98 321 TRP B O 1
ATOM 5674 N N . SER B 1 322 ? 14.938 12.375 16.188 1 97.31 322 SER B N 1
ATOM 5675 C CA . SER B 1 322 ? 14.781 11.375 17.234 1 97.31 322 SER B CA 1
ATOM 5676 C C . SER B 1 322 ? 16.125 10.766 17.625 1 97.31 322 SER B C 1
ATOM 5678 O O . SER B 1 322 ? 17.047 10.727 16.812 1 97.31 322 SER B O 1
ATOM 5680 N N . GLU B 1 323 ? 16.172 10.383 18.859 1 94.44 323 GLU B N 1
ATOM 5681 C CA . GLU B 1 323 ? 17.328 9.641 19.312 1 94.44 323 GLU B CA 1
ATOM 5682 C C . GLU B 1 323 ? 17.172 8.148 19.062 1 94.44 323 GLU B C 1
ATOM 5684 O O . GLU B 1 323 ? 16.078 7.594 19.266 1 94.44 323 GLU B O 1
ATOM 5689 N N . VAL B 1 324 ? 18.25 7.566 18.516 1 92.69 324 VAL B N 1
ATOM 5690 C CA . VAL B 1 324 ? 18.266 6.121 18.328 1 92.69 324 VAL B CA 1
ATOM 5691 C C . VAL B 1 324 ? 19.531 5.535 18.969 1 92.69 324 VAL B C 1
ATOM 5693 O O . VAL B 1 324 ? 20.391 6.277 19.469 1 92.69 324 VAL B O 1
ATOM 5696 N N . ASP B 1 325 ? 19.656 4.211 19.062 1 91 325 ASP B N 1
ATOM 5697 C CA . ASP B 1 325 ? 20.719 3.516 19.766 1 91 325 ASP B CA 1
ATOM 5698 C C . ASP B 1 325 ? 22.094 3.869 19.172 1 91 325 ASP B C 1
ATOM 5700 O O . ASP B 1 325 ? 23.078 4 19.891 1 91 325 ASP B O 1
ATOM 5704 N N . ILE B 1 326 ? 22.125 4.176 17.859 1 91.69 326 ILE B N 1
ATOM 5705 C CA . ILE B 1 326 ? 23.406 4.32 17.203 1 91.69 326 ILE B CA 1
ATOM 5706 C C . ILE B 1 326 ? 23.672 5.789 16.875 1 91.69 326 ILE B C 1
ATOM 5708 O O . ILE B 1 326 ? 24.578 6.113 16.109 1 91.69 326 ILE B O 1
ATOM 5712 N N . GLY B 1 327 ? 22.828 6.695 17.422 1 95.62 327 GLY B N 1
ATOM 5713 C CA . GLY B 1 327 ? 23.047 8.109 17.172 1 95.62 327 GLY B CA 1
ATOM 5714 C C . GLY B 1 327 ? 21.766 8.922 17.141 1 95.62 327 GLY B C 1
ATOM 5715 O O . GLY B 1 327 ? 20.906 8.773 18.016 1 95.62 327 GLY B O 1
ATOM 5716 N N . LEU B 1 328 ? 21.781 9.945 16.188 1 96.94 328 LEU B N 1
ATOM 5717 C CA . LEU B 1 328 ? 20.656 10.852 16 1 96.94 328 LEU B CA 1
ATOM 5718 C C . LEU B 1 328 ? 20.062 10.695 14.602 1 96.94 328 LEU B C 1
ATOM 5720 O O . LEU B 1 328 ? 20.797 10.523 13.633 1 96.94 328 LEU B O 1
ATOM 5724 N N . LEU B 1 329 ? 18.844 10.641 14.57 1 97.5 329 LEU B N 1
ATOM 5725 C CA . LEU B 1 329 ? 18.172 10.633 13.281 1 97.5 329 LEU B CA 1
ATOM 5726 C C . LEU B 1 329 ? 17.484 11.977 13.016 1 97.5 329 LEU B C 1
ATOM 5728 O O . LEU B 1 329 ? 16.594 12.383 13.758 1 97.5 329 LEU B O 1
ATOM 5732 N N . LEU B 1 330 ? 17.953 12.703 12 1 98.5 330 LEU B N 1
ATOM 5733 C CA . LEU B 1 330 ? 17.344 13.961 11.586 1 98.5 330 LEU B CA 1
ATOM 5734 C C . LEU B 1 330 ? 16.406 13.75 10.398 1 98.5 330 LEU B C 1
ATOM 5736 O O . LEU B 1 330 ? 16.766 13.062 9.438 1 98.5 330 LEU B O 1
ATOM 5740 N N . PHE B 1 331 ? 15.25 14.227 10.547 1 98.5 331 PHE B N 1
ATOM 5741 C CA . PHE B 1 331 ? 14.281 14.258 9.453 1 98.5 331 PHE B CA 1
ATOM 5742 C C . PHE B 1 331 ? 14.109 15.672 8.922 1 98.5 331 PHE B C 1
ATOM 5744 O O . PHE B 1 331 ? 13.781 16.594 9.68 1 98.5 331 PHE B O 1
ATOM 5751 N N . ALA B 1 332 ? 14.312 15.836 7.637 1 98.06 332 ALA B N 1
ATOM 5752 C CA . ALA B 1 332 ? 14.203 17.141 7.004 1 98.06 332 ALA B CA 1
ATOM 5753 C C . ALA B 1 332 ? 13.484 17.047 5.664 1 98.06 332 ALA B C 1
ATOM 5755 O O . ALA B 1 332 ? 14.023 16.516 4.695 1 98.06 332 ALA B O 1
ATOM 5756 N N . SER B 1 333 ? 12.297 17.578 5.641 1 97.62 333 SER B N 1
ATOM 5757 C CA . SER B 1 333 ? 11.523 17.703 4.41 1 97.62 333 SER B CA 1
ATOM 5758 C C . SER B 1 333 ? 11.375 16.359 3.707 1 97.62 333 SER B C 1
ATOM 5760 O O . SER B 1 333 ? 11.609 16.25 2.5 1 97.62 333 SER B O 1
ATOM 5762 N N . GLY B 1 334 ? 11.117 15.344 4.5 1 97.44 334 GLY B N 1
ATOM 5763 C CA . GLY B 1 334 ? 10.797 14.039 3.943 1 97.44 334 GLY B CA 1
ATOM 5764 C C . GLY B 1 334 ? 12.008 13.133 3.801 1 97.44 334 GLY B C 1
ATOM 5765 O O . GLY B 1 334 ? 11.891 12.008 3.324 1 97.44 334 GLY B O 1
ATOM 5766 N N . GLN B 1 335 ? 13.164 13.625 4.203 1 97.5 335 GLN B N 1
ATOM 5767 C CA . GLN B 1 335 ? 14.383 12.836 4.137 1 97.5 335 GLN B CA 1
ATOM 5768 C C . GLN B 1 335 ? 14.953 12.586 5.531 1 97.5 335 GLN B C 1
ATOM 5770 O O . GLN B 1 335 ? 14.742 13.383 6.445 1 97.5 335 GLN B O 1
ATOM 5775 N N . SER B 1 336 ? 15.625 11.445 5.68 1 97.81 336 SER B N 1
ATOM 5776 C CA . SER B 1 336 ? 16.219 11.109 6.965 1 97.81 336 SER B CA 1
ATOM 5777 C C . SER B 1 336 ? 17.75 11.016 6.855 1 97.81 336 SER B C 1
ATOM 5779 O O . SER B 1 336 ? 18.281 10.688 5.797 1 97.81 336 SER B O 1
ATOM 5781 N N . ARG B 1 337 ? 18.406 11.398 7.91 1 97.38 337 ARG B N 1
ATOM 5782 C CA . ARG B 1 337 ? 19.859 11.312 7.996 1 97.38 337 ARG B CA 1
ATOM 5783 C C . ARG B 1 337 ? 20.312 10.844 9.375 1 97.38 337 ARG B C 1
ATOM 5785 O O . ARG B 1 337 ? 19.875 11.391 10.391 1 97.38 337 ARG B O 1
ATOM 5792 N N . LEU B 1 338 ? 21.141 9.828 9.359 1 97.38 338 LEU B N 1
ATOM 5793 C CA . LEU B 1 338 ? 21.75 9.383 10.602 1 97.38 338 LEU B CA 1
ATOM 5794 C C . LEU B 1 338 ? 22.969 10.234 10.945 1 97.38 338 LEU B C 1
ATOM 5796 O O . LEU B 1 338 ? 23.844 10.43 10.109 1 97.38 338 LEU B O 1
ATOM 5800 N N . LEU B 1 339 ? 23 10.766 12.102 1 97.75 339 LEU B N 1
ATOM 5801 C CA . LEU B 1 339 ? 24.062 11.656 12.547 1 97.75 339 LEU B CA 1
ATOM 5802 C C . LEU B 1 339 ? 24.766 11.102 13.781 1 97.75 339 LEU B C 1
ATOM 5804 O O . LEU B 1 339 ? 24.109 10.5 14.648 1 97.75 339 LEU B O 1
ATOM 5808 N N . PRO B 1 340 ? 26.094 11.305 13.844 1 97.12 340 PRO B N 1
ATOM 5809 C CA . PRO B 1 340 ? 26.766 10.945 15.094 1 97.12 340 PRO B CA 1
ATOM 5810 C C . PRO B 1 340 ? 26.297 11.789 16.281 1 97.12 340 PRO B C 1
ATOM 5812 O O . PRO B 1 340 ? 25.906 12.945 16.094 1 97.12 340 PRO B O 1
ATOM 5815 N N . SER B 1 341 ? 26.422 11.25 17.453 1 96.62 341 SER B N 1
ATOM 5816 C CA . SER B 1 341 ? 25.922 11.883 18.672 1 96.62 341 SER B CA 1
ATOM 5817 C C . SER B 1 341 ? 26.609 13.211 18.938 1 96.62 341 SER B C 1
ATOM 5819 O O . SER B 1 341 ? 26.047 14.102 19.562 1 96.62 341 SER B O 1
ATOM 5821 N N . LYS B 1 342 ? 27.797 13.398 18.438 1 95.88 342 LYS B N 1
ATOM 5822 C CA . LYS B 1 342 ? 28.562 14.617 18.672 1 95.88 342 LYS B CA 1
ATOM 5823 C C . LYS B 1 342 ? 27.859 15.828 18.047 1 95.88 342 LYS B C 1
ATOM 5825 O O . LYS B 1 342 ? 28.156 16.969 18.406 1 95.88 342 LYS B O 1
ATOM 5830 N N . LEU B 1 343 ? 26.953 15.594 17.109 1 97.38 343 LEU B N 1
ATOM 5831 C CA . LEU B 1 343 ? 26.297 16.688 16.422 1 97.38 343 LEU B CA 1
ATOM 5832 C C . LEU B 1 343 ? 25 17.062 17.109 1 97.38 343 LEU B C 1
ATOM 5834 O O . LEU B 1 343 ? 24.188 17.828 16.547 1 97.38 343 LEU B O 1
ATOM 5838 N N . ASN B 1 344 ? 24.781 16.531 18.266 1 97.06 344 ASN B N 1
ATOM 5839 C CA . ASN B 1 344 ? 23.531 16.766 18.984 1 97.06 344 ASN B CA 1
ATOM 5840 C C . ASN B 1 344 ? 23.234 18.25 19.141 1 97.06 344 ASN B C 1
ATOM 5842 O O . ASN B 1 344 ? 22.125 18.703 18.828 1 97.06 344 ASN B O 1
ATOM 5846 N N . GLU B 1 345 ? 24.172 19.016 19.547 1 96.69 345 GLU B N 1
ATOM 5847 C CA . GLU B 1 345 ? 23.969 20.438 19.766 1 96.69 345 GLU B CA 1
ATOM 5848 C C . GLU B 1 345 ? 23.703 21.172 18.453 1 96.69 345 GLU B C 1
ATOM 5850 O O . GLU B 1 345 ? 22.875 22.078 18.406 1 96.69 345 GLU B O 1
ATOM 5855 N N . LEU B 1 346 ? 24.438 20.844 17.453 1 97.5 346 LEU B N 1
ATOM 5856 C CA . LEU B 1 346 ? 24.219 21.453 16.141 1 97.5 346 LEU B CA 1
ATOM 5857 C C . LEU B 1 346 ? 22.812 21.141 15.641 1 97.5 346 LEU B C 1
ATOM 5859 O O . LEU B 1 346 ? 22.109 22.031 15.141 1 97.5 346 LEU B O 1
ATOM 5863 N N . LEU B 1 347 ? 22.453 19.844 15.781 1 97.62 347 LEU B N 1
ATOM 5864 C CA . LEU B 1 347 ? 21.125 19.406 15.359 1 97.62 347 LEU B CA 1
ATOM 5865 C C . LEU B 1 347 ? 20.031 20.219 16.062 1 97.62 347 LEU B C 1
ATOM 5867 O O . LEU B 1 347 ? 19.109 20.703 15.406 1 97.62 347 LEU B O 1
ATOM 5871 N N . LYS B 1 348 ? 20.172 20.406 17.344 1 96 348 LYS B N 1
ATOM 5872 C CA . LYS B 1 348 ? 19.203 21.172 18.109 1 96 348 LYS B CA 1
ATOM 5873 C C . LYS B 1 348 ? 19.172 22.625 17.656 1 96 348 LYS B C 1
ATOM 5875 O O . LYS B 1 348 ? 18.094 23.234 17.578 1 96 348 LYS B O 1
ATOM 5880 N N . LEU B 1 349 ? 20.312 23.156 17.359 1 96.31 349 LEU B N 1
ATOM 5881 C CA . LEU B 1 349 ? 20.406 24.516 16.875 1 96.31 349 LEU B CA 1
ATOM 5882 C C . LEU B 1 349 ? 19.703 24.672 15.523 1 96.31 349 LEU B C 1
ATOM 5884 O O . LEU B 1 349 ? 18.938 25.609 15.32 1 96.31 349 LEU B O 1
ATOM 5888 N N . ILE B 1 350 ? 19.953 23.75 14.648 1 97 350 ILE B N 1
ATOM 5889 C CA . ILE B 1 350 ? 19.359 23.781 13.312 1 97 350 ILE B CA 1
ATOM 5890 C C . ILE B 1 350 ? 17.844 23.75 13.422 1 97 350 ILE B C 1
ATOM 5892 O O . ILE B 1 350 ? 17.141 24.469 12.703 1 97 350 ILE B O 1
ATOM 5896 N N . CYS B 1 351 ? 17.312 22.984 14.352 1 95.44 351 CYS B N 1
ATOM 5897 C CA . CYS B 1 351 ? 15.875 22.797 14.477 1 95.44 351 CYS B CA 1
ATOM 5898 C C . CYS B 1 351 ? 15.234 23.984 15.188 1 95.44 351 CYS B C 1
ATOM 5900 O O . CYS B 1 351 ? 14.125 24.391 14.836 1 95.44 351 CYS B O 1
ATOM 5902 N N . SER B 1 352 ? 15.922 24.625 16.078 1 92.5 352 SER B N 1
ATOM 5903 C CA . SER B 1 352 ? 15.227 25.516 17 1 92.5 352 SER B CA 1
ATOM 5904 C C . SER B 1 352 ? 15.641 26.969 16.766 1 92.5 352 SER B C 1
ATOM 5906 O O . SER B 1 352 ? 14.891 27.891 17.094 1 92.5 352 SER B O 1
ATOM 5908 N N . ALA B 1 353 ? 16.844 27.203 16.156 1 92 353 ALA B N 1
ATOM 5909 C CA . ALA B 1 353 ? 17.344 28.562 16.047 1 92 353 ALA B CA 1
ATOM 5910 C C . ALA B 1 353 ? 16.594 29.328 14.953 1 92 353 ALA B C 1
ATOM 5912 O O . ALA B 1 353 ? 16.234 28.766 13.922 1 92 353 ALA B O 1
ATOM 5913 N N . ASP B 1 354 ? 16.469 30.641 15.172 1 90.12 354 ASP B N 1
ATOM 5914 C CA . ASP B 1 354 ? 15.852 31.5 14.172 1 90.12 354 ASP B CA 1
ATOM 5915 C C . ASP B 1 354 ? 16.781 31.719 12.977 1 90.12 354 ASP B C 1
ATOM 5917 O O . ASP B 1 354 ? 16.312 31.922 11.859 1 90.12 354 ASP B O 1
ATOM 5921 N N . ALA B 1 355 ? 18.031 31.75 13.344 1 94.81 355 ALA B N 1
ATOM 5922 C CA . ALA B 1 355 ? 19.031 31.984 12.305 1 94.81 355 ALA B CA 1
ATOM 5923 C C . ALA B 1 355 ? 20.344 31.281 12.648 1 94.81 355 ALA B C 1
ATOM 5925 O O . ALA B 1 355 ? 20.688 31.109 13.82 1 94.81 355 ALA B O 1
ATOM 5926 N N . LEU B 1 356 ? 20.969 30.906 11.648 1 96.5 356 LEU B N 1
ATOM 5927 C CA . LEU B 1 356 ? 22.297 30.328 11.766 1 96.5 356 LEU B CA 1
ATOM 5928 C C . LEU B 1 356 ? 23.359 31.25 11.148 1 96.5 356 LEU B C 1
ATOM 5930 O O . LEU B 1 356 ? 23.172 31.719 10.023 1 96.5 356 LEU B O 1
ATOM 5934 N N . HIS B 1 357 ? 24.344 31.547 11.875 1 96.25 357 HIS B N 1
ATOM 5935 C CA . HIS B 1 357 ? 25.438 32.406 11.43 1 96.25 357 HIS B CA 1
ATOM 5936 C C . HIS B 1 357 ? 26.766 31.953 12.031 1 96.25 357 HIS B C 1
ATOM 5938 O O . HIS B 1 357 ? 26.797 31.062 12.883 1 96.25 357 HIS B O 1
ATOM 5944 N N . VAL B 1 358 ? 27.812 32.562 11.594 1 94.62 358 VAL B N 1
ATOM 5945 C CA . VAL B 1 358 ? 29.156 32.125 11.898 1 94.62 358 VAL B CA 1
ATOM 5946 C C . VAL B 1 358 ? 29.375 32.062 13.406 1 94.62 358 VAL B C 1
ATOM 5948 O O . VAL B 1 358 ? 30.078 31.203 13.922 1 94.62 358 VAL B O 1
ATOM 5951 N N . GLU B 1 359 ? 28.75 32.844 14.117 1 94 359 GLU B N 1
ATOM 5952 C CA . GLU B 1 359 ? 28.984 32.938 15.562 1 94 359 GLU B CA 1
ATOM 5953 C C . GLU B 1 359 ? 28.359 31.75 16.297 1 94 359 GLU B C 1
ATOM 5955 O O . GLU B 1 359 ? 28.906 31.312 17.312 1 94 359 GLU B O 1
ATOM 5960 N N . ASN B 1 360 ? 27.219 31.281 15.836 1 94.69 360 ASN B N 1
ATOM 5961 C CA . ASN B 1 360 ? 26.578 30.234 16.609 1 94.69 360 ASN B CA 1
ATOM 5962 C C . ASN B 1 360 ? 26.891 28.844 16.031 1 94.69 360 ASN B C 1
ATOM 5964 O O . ASN B 1 360 ? 26.781 27.844 16.719 1 94.69 360 ASN B O 1
ATOM 5968 N N . VAL B 1 361 ? 27.281 28.875 14.75 1 94.75 361 VAL B N 1
ATOM 5969 C CA . VAL B 1 361 ? 27.578 27.562 14.18 1 94.75 361 VAL B CA 1
ATOM 5970 C C . VAL B 1 361 ? 29.078 27.422 13.938 1 94.75 361 VAL B C 1
ATOM 5972 O O . VAL B 1 361 ? 29.531 26.391 13.43 1 94.75 361 VAL B O 1
ATOM 5975 N N . GLY B 1 362 ? 29.906 28.375 14.273 1 89.88 362 GLY B N 1
ATOM 5976 C CA . GLY B 1 362 ? 31.312 28.453 13.93 1 89.88 362 GLY B CA 1
ATOM 5977 C C . GLY B 1 362 ? 32.094 27.219 14.32 1 89.88 362 GLY B C 1
ATOM 5978 O O . GLY B 1 362 ? 32.938 26.734 13.547 1 89.88 362 GLY B O 1
ATOM 5979 N N . ARG B 1 363 ? 31.859 26.703 15.508 1 91.25 363 ARG B N 1
ATOM 5980 C CA . ARG B 1 363 ? 32.625 25.547 15.992 1 91.25 363 ARG B CA 1
ATOM 5981 C C . ARG B 1 363 ? 32.375 24.328 15.125 1 91.25 363 ARG B C 1
ATOM 5983 O O . ARG B 1 363 ? 33.219 23.453 15.016 1 91.25 363 ARG B O 1
ATOM 5990 N N . TRP B 1 364 ? 31.234 24.297 14.531 1 93.25 364 TRP B N 1
ATOM 5991 C CA . TRP B 1 364 ? 30.875 23.109 13.742 1 93.25 364 TRP B CA 1
ATOM 5992 C C . TRP B 1 364 ? 31.359 23.25 12.305 1 93.25 364 TRP B C 1
ATOM 5994 O O . TRP B 1 364 ? 31.328 22.281 11.539 1 93.25 364 TRP B O 1
ATOM 6004 N N . LEU B 1 365 ? 31.797 24.453 11.938 1 92.38 365 LEU B N 1
ATOM 6005 C CA . LEU B 1 365 ? 32.281 24.688 10.578 1 92.38 365 LEU B CA 1
ATOM 6006 C C . LEU B 1 365 ? 33.625 24.031 10.375 1 92.38 365 LEU B C 1
ATOM 6008 O O . LEU B 1 365 ? 34.031 23.75 9.234 1 92.38 365 LEU B O 1
ATOM 6012 N N . SER B 1 366 ? 34.344 23.766 11.492 1 91.56 366 SER B N 1
ATOM 6013 C CA . SER B 1 366 ? 35.625 23.078 11.414 1 91.56 366 SER B CA 1
ATOM 6014 C C . SER B 1 366 ? 35.438 21.562 11.438 1 91.56 366 SER B C 1
ATOM 6016 O O . SER B 1 366 ? 36.344 20.812 11.109 1 91.56 366 SER B O 1
ATOM 6018 N N . ASP B 1 367 ? 34.281 21.125 11.883 1 94.06 367 ASP B N 1
ATOM 6019 C CA . ASP B 1 367 ? 33.938 19.703 11.922 1 94.06 367 ASP B CA 1
ATOM 6020 C C . ASP B 1 367 ? 33.406 19.219 10.57 1 94.06 367 ASP B C 1
ATOM 6022 O O . ASP B 1 367 ? 32.5 19.812 10.008 1 94.06 367 ASP B O 1
ATOM 6026 N N . GLU B 1 368 ? 33.969 18.172 10.062 1 94.56 368 GLU B N 1
ATOM 6027 C CA . GLU B 1 368 ? 33.625 17.672 8.734 1 94.56 368 GLU B CA 1
ATOM 6028 C C . GLU B 1 368 ? 32.156 17.266 8.664 1 94.56 368 GLU B C 1
ATOM 6030 O O . GLU B 1 368 ? 31.453 17.594 7.707 1 94.56 368 GLU B O 1
ATOM 6035 N N . ASP B 1 369 ? 31.672 16.531 9.664 1 96.25 369 ASP B N 1
ATOM 6036 C CA . ASP B 1 369 ? 30.281 16.078 9.68 1 96.25 369 ASP B CA 1
ATOM 6037 C C . ASP B 1 369 ? 29.312 17.266 9.789 1 96.25 369 ASP B C 1
ATOM 6039 O O . ASP B 1 369 ? 28.266 17.281 9.148 1 96.25 369 ASP B O 1
ATOM 6043 N N . GLY B 1 370 ? 29.688 18.172 10.609 1 96.69 370 GLY B N 1
ATOM 6044 C CA . GLY B 1 370 ? 28.859 19.359 10.781 1 96.69 370 GLY B CA 1
ATOM 6045 C C . GLY B 1 370 ? 28.734 20.188 9.516 1 96.69 370 GLY B C 1
ATOM 6046 O O . GLY B 1 370 ? 27.625 20.578 9.141 1 96.69 370 GLY B O 1
ATOM 6047 N N . ARG B 1 371 ? 29.859 20.406 8.891 1 95.62 371 ARG B N 1
ATOM 6048 C CA . ARG B 1 371 ? 29.859 21.172 7.648 1 95.62 371 ARG B CA 1
ATOM 6049 C C . ARG B 1 371 ? 29.047 20.469 6.57 1 95.62 371 ARG B C 1
ATOM 6051 O O . ARG B 1 371 ? 28.266 21.109 5.855 1 95.62 371 ARG B O 1
ATOM 6058 N N . ALA B 1 372 ? 29.266 19.219 6.508 1 96.44 372 ALA B N 1
ATOM 6059 C CA . ALA B 1 372 ? 28.547 18.422 5.52 1 96.44 372 ALA B CA 1
ATOM 6060 C C . ALA B 1 372 ? 27.047 18.5 5.75 1 96.44 372 ALA B C 1
ATOM 6062 O O . ALA B 1 372 ? 26.266 18.609 4.801 1 96.44 372 ALA B O 1
ATOM 6063 N N . LEU B 1 373 ? 26.656 18.406 7.004 1 97.56 373 LEU B N 1
ATOM 6064 C CA . LEU B 1 373 ? 25.234 18.469 7.352 1 97.56 373 LEU B CA 1
ATOM 6065 C C . LEU B 1 373 ? 24.609 19.781 6.91 1 97.56 373 LEU B C 1
ATOM 6067 O O . LEU B 1 373 ? 23.562 19.797 6.258 1 97.56 373 LEU B O 1
ATOM 6071 N N . LEU B 1 374 ? 25.234 20.906 7.215 1 97.38 374 LEU B N 1
ATOM 6072 C CA . LEU B 1 374 ? 24.719 22.219 6.855 1 97.38 374 LEU B CA 1
ATOM 6073 C C . LEU B 1 374 ? 24.625 22.375 5.34 1 97.38 374 LEU B C 1
ATOM 6075 O O . LEU B 1 374 ? 23.625 22.875 4.82 1 97.38 374 LEU B O 1
ATOM 6079 N N . CYS B 1 375 ? 25.656 21.922 4.691 1 97.06 375 CYS B N 1
ATOM 6080 C CA . CYS B 1 375 ? 25.703 22.016 3.236 1 97.06 375 CYS B CA 1
ATOM 6081 C C . CYS B 1 375 ? 24.562 21.219 2.605 1 97.06 375 CYS B C 1
ATOM 6083 O O . CYS B 1 375 ? 23.891 21.703 1.706 1 97.06 375 CYS B O 1
ATOM 6085 N N . GLU B 1 376 ? 24.359 20.047 3.107 1 96.94 376 GLU B N 1
ATOM 6086 C CA . GLU B 1 376 ? 23.312 19.172 2.568 1 96.94 376 GLU B CA 1
ATOM 6087 C C . GLU B 1 376 ? 21.922 19.766 2.793 1 96.94 376 GLU B C 1
ATOM 6089 O O . GLU B 1 376 ? 21.062 19.672 1.927 1 96.94 376 GLU B O 1
ATOM 6094 N N . LEU B 1 377 ? 21.672 20.359 3.936 1 98 377 LEU B N 1
ATOM 6095 C CA . LEU B 1 377 ? 20.375 20.938 4.254 1 98 377 LEU B CA 1
ATOM 6096 C C . LEU B 1 377 ? 20.094 22.156 3.381 1 98 377 LEU B C 1
ATOM 6098 O O . LEU B 1 377 ? 18.953 22.422 3.033 1 98 377 LEU B O 1
ATOM 6102 N N . VAL B 1 378 ? 21.172 22.906 3.033 1 97.62 378 VAL B N 1
ATOM 6103 C CA . VAL B 1 378 ? 21.016 24.047 2.135 1 97.62 378 VAL B CA 1
ATOM 6104 C C . VAL B 1 378 ? 20.719 23.547 0.72 1 97.62 378 VAL B C 1
ATOM 6106 O O . VAL B 1 378 ? 19.812 24.047 0.058 1 97.62 378 VAL B O 1
ATOM 6109 N N . LYS B 1 379 ? 21.453 22.516 0.303 1 97.12 379 LYS B N 1
ATOM 6110 C CA . LYS B 1 379 ? 21.25 21.953 -1.026 1 97.12 379 LYS B CA 1
ATOM 6111 C C . LYS B 1 379 ? 19.844 21.375 -1.178 1 97.12 379 LYS B C 1
ATOM 6113 O O . LYS B 1 379 ? 19.234 21.516 -2.234 1 97.12 379 LYS B O 1
ATOM 6118 N N . GLN B 1 380 ? 19.391 20.766 -0.156 1 96.06 380 GLN B N 1
ATOM 6119 C CA . GLN B 1 380 ? 18.062 20.156 -0.151 1 96.06 380 GLN B CA 1
ATOM 6120 C C . GLN B 1 380 ? 16.984 21.234 -0.128 1 96.06 380 GLN B C 1
ATOM 6122 O O . GLN B 1 380 ? 15.867 21 -0.61 1 96.06 380 GLN B O 1
ATOM 6127 N N . GLY B 1 381 ? 17.25 22.328 0.46 1 97 381 GLY B N 1
ATOM 6128 C CA . GLY B 1 381 ? 16.312 23.438 0.498 1 97 381 GLY B CA 1
ATOM 6129 C C . GLY B 1 381 ? 15.648 23.609 1.852 1 97 381 GLY B C 1
ATOM 6130 O O . GLY B 1 381 ? 14.797 24.484 2.021 1 97 381 GLY B O 1
ATOM 6131 N N . SER B 1 382 ? 16.078 22.812 2.834 1 97.5 382 SER B N 1
ATOM 6132 C CA . SER B 1 382 ? 15.5 22.953 4.168 1 97.5 382 SER B CA 1
ATOM 6133 C C . SER B 1 382 ? 16.031 24.203 4.867 1 97.5 382 SER B C 1
ATOM 6135 O O . SER B 1 382 ? 15.367 24.781 5.719 1 97.5 382 SER B O 1
ATOM 6137 N N . LEU B 1 383 ? 17.266 24.562 4.559 1 97.06 383 LEU B N 1
ATOM 6138 C CA . LEU B 1 383 ? 17.859 25.828 4.953 1 97.06 383 LEU B CA 1
ATOM 6139 C C . LEU B 1 383 ? 18.078 26.734 3.74 1 97.06 383 LEU B C 1
ATOM 6141 O O . LEU B 1 383 ? 18.328 26.25 2.635 1 97.06 383 LEU B O 1
ATOM 6145 N N . GLU B 1 384 ? 17.969 28.016 3.982 1 95.88 384 GLU B N 1
ATOM 6146 C CA . GLU B 1 384 ? 18.203 28.969 2.902 1 95.88 384 GLU B CA 1
ATOM 6147 C C . GLU B 1 384 ? 18.906 30.219 3.418 1 95.88 384 GLU B C 1
ATOM 6149 O O . GLU B 1 384 ? 18.844 30.516 4.609 1 95.88 384 GLU B O 1
ATOM 6154 N N . PHE B 1 385 ? 19.594 30.906 2.508 1 95.38 385 PHE B N 1
ATOM 6155 C CA . PHE B 1 385 ? 20.234 32.188 2.863 1 95.38 385 PHE B CA 1
ATOM 6156 C C . PHE B 1 385 ? 19.188 33.281 3.039 1 95.38 385 PHE B C 1
ATOM 6158 O O . PHE B 1 385 ? 18.266 33.406 2.227 1 95.38 385 PHE B O 1
ATOM 6165 N N . ALA B 1 386 ? 19.312 33.938 4.176 1 90.94 386 ALA B N 1
ATOM 6166 C CA . ALA B 1 386 ? 18.391 35.062 4.434 1 90.94 386 ALA B CA 1
ATOM 6167 C C . ALA B 1 386 ? 18.594 36.188 3.416 1 90.94 386 ALA B C 1
ATOM 6169 O O . ALA B 1 386 ? 19.734 36.469 3.018 1 90.94 386 ALA B O 1
ATOM 6170 N N . ASP B 1 387 ? 17.609 36.531 2.586 1 74.69 387 ASP B N 1
ATOM 6171 C CA . ASP B 1 387 ? 17.688 37.625 1.617 1 74.69 387 ASP B CA 1
ATOM 6172 C C . ASP B 1 387 ? 18.203 38.906 2.271 1 74.69 387 ASP B C 1
ATOM 6174 O O . ASP B 1 387 ? 17.859 39.188 3.42 1 74.69 387 ASP B O 1
ATOM 6178 N N . GLU B 1 388 ? 19.547 39.531 1.954 1 51.62 388 GLU B N 1
ATOM 6179 C CA . GLU B 1 388 ? 19.969 40.875 2.33 1 51.62 388 GLU B CA 1
ATOM 6180 C C . GLU B 1 388 ? 18.906 41.906 2 1 51.62 388 GLU B C 1
ATOM 6182 O O . GLU B 1 388 ? 18.188 41.781 1.002 1 51.62 388 GLU B O 1
#

pLDDT: mean 95.39, std 4.93, range [46.28, 98.88]

Foldseek 3Di:
DQQQFFQLLQQGGGVVVCVVDPAQHHKDKHALSPPPFADPDDPVRVLVQLLDPQWWKWKWACPDPDGTDIDTDSDDPVVVVPDDQFAMKMKTWQVVLVDVVVVVVVVSVVSDPQLFWDGKMKMKHAAFYWRAKDFAQWKKKKAWHWAKKKKWWFDQADPPQDADPDPPGGHGPDGGTDDMDIGDHSMMMIDHGRIIMIMTGNHTTMMIMITTDDDDPVCLVPQLVVLLVVVDDPPLDQDPPVDDDDPDPVDDDVVSVVSVVVSCCVRVVDVVSSVQSVLLVSFAFPDQVQQAADDDDLVRVVVCQVVPWKKAFNSRKGWDWDDDPQDIWIHINNHIDGDHNVCVVVSCCNHPPGIDGCVVCVVLSPPPRSSVVVNVCRRRRRMHIDDD/DQQQFFQLLQQGGGVVVCVVDPAQHHKDKHALSPPPFADPDDPVRVLVQLLDPQWWKWKWACPDPDGTDIDTDSDDPVVVVPDDQFAMKMKTWQVVLVDVVLVVVVVSVVSDPQLFWDGKMKMKHAAFYWRAKDFAQWKKKKAWHFAKKKKWWFDQADPPQDADPDPPGGHGPDGGTDDMDIGDHSMMMIDHGRIIMIMTGNHTTMMIMITTDDDDPVCLVPQLVVLLVVVDDPPLDQDPPVDDDDPDPVDDDVVSVVSVVVSCCVRVVDVVSSVQSVLLVSFAFPRQVQQAADDDDLVRVVVCQVVPWKKAFNSRKGWDWDDDPQDIWIHINNHIDGDHNVCVVVSCCNHPPGIDGCVVCVVCSVPPRSSVVVNVSRRRRRMHIDDD

Nearest PDB structures (foldseek):
  4cug-assembly1_B  TM=9.019E-01  e=1.459E-47  Rhodothermus marinus DSM 4252
  4ccl-assembly1_B  TM=9.270E-01  e=5.281E-41  Escherichia coli
  4nub-assembly1_A-2  TM=9.159E-01  e=3.789E-39  Escherichia coli K-12
  4lit-assembly1_A-2  TM=9.281E-01  e=2.772E-38  Escherichia coli K-12
  4ccl-assembly1_A  TM=8.903E-01  e=4.017E-39  Escherichia coli

Radius of gyration: 33.56 Å; Cα contacts (8 Å, |Δi|>4): 1633; chains: 2; bounding box: 71×88×76 Å

Organism: Stutzerimonas stutzeri (strain A1501) (NCBI:txid379731)

Solvent-accessible surface area (backbone atoms only — not comparable to full-atom values): 40148 Å² total; per-residue (Å²): 125,71,39,69,42,58,29,56,68,59,55,51,40,17,49,42,54,41,27,71,67,28,44,68,69,40,67,48,82,20,72,46,20,40,71,82,43,69,57,85,62,50,73,67,56,52,55,53,50,28,45,34,81,91,34,60,25,39,37,31,26,45,81,49,99,38,80,58,27,77,44,68,48,49,47,53,74,65,56,68,70,68,50,72,85,49,28,25,22,41,38,36,53,44,39,27,56,76,35,69,72,51,37,57,58,56,65,75,52,52,75,40,53,48,55,30,50,60,49,32,30,39,32,40,19,29,31,58,5,36,80,56,40,26,61,45,80,37,39,35,38,41,32,25,35,32,46,31,37,35,40,31,35,37,46,80,52,57,89,81,51,62,54,44,97,50,98,86,56,77,26,46,63,71,80,53,73,74,50,72,47,75,37,41,44,12,14,31,38,39,38,27,51,22,40,25,35,32,51,34,18,68,32,60,22,29,40,38,35,43,35,31,60,51,59,30,49,42,51,50,47,36,53,48,30,50,57,52,34,74,73,51,59,78,74,46,43,62,74,61,51,80,50,69,67,64,95,50,31,42,49,59,53,69,66,58,53,52,48,49,53,50,55,49,50,68,67,70,64,45,62,67,60,50,50,52,47,49,44,18,60,55,13,42,40,93,57,59,86,70,38,63,36,56,92,66,53,61,67,56,51,52,51,40,27,73,73,63,42,39,35,24,68,29,68,56,37,30,55,36,30,33,81,49,98,87,28,31,37,40,19,50,48,40,36,76,44,82,36,62,61,87,45,49,65,57,52,51,42,68,72,67,45,80,61,44,34,46,85,82,45,41,80,38,63,77,34,69,70,47,34,51,50,56,38,49,36,28,36,52,13,44,28,39,71,56,81,132,127,71,39,70,41,56,29,56,68,58,55,52,40,17,48,41,55,42,27,72,66,28,46,67,67,38,67,47,81,20,74,46,18,40,71,82,44,69,58,84,63,51,73,66,56,53,55,54,49,29,46,34,81,90,34,60,26,38,36,29,26,44,81,49,99,37,81,58,27,78,45,69,47,51,47,54,74,65,54,66,69,67,48,73,85,50,28,24,23,41,38,36,54,44,39,28,56,75,34,69,72,52,36,57,57,56,64,76,53,52,75,40,54,48,58,29,49,61,51,32,31,40,32,39,20,31,31,58,5,37,80,56,41,27,59,47,79,36,38,34,38,40,34,25,37,32,47,31,35,35,39,30,34,36,46,80,52,57,88,81,52,61,55,43,96,48,98,87,54,77,27,46,62,71,80,53,73,75,50,72,47,75,36,43,45,11,16,30,37,38,39,27,50,22,41,24,35,32,51,33,18,69,32,58,23,30,38,38,35,42,35,31,60,50,59,30,48,44,52,52,46,34,53,49,30,51,57,51,32,75,73,51,57,76,74,45,42,63,73,62,50,80,51,68,66,64,96,50,30,43,48,59,54,70,66,59,54,52,48,48,53,50,56,49,50,68,67,70,63,46,60,68,60,50,50,51,48,49,42,17,60,55,12,42,41,92,57,56,86,69,38,64,35,57,91,65,53,60,67,57,52,52,51,41,28,72,72,63,41,41,35,25,66,29,68,54,37,31,57,37,31,33,82,51,98,88,28,31,38,40,18,49,49,40,37,75,46,84,37,63,63,89,45,49,66,57,53,51,42,67,70,68,45,80,62,44,34,45,86,81,46,43,80,37,61,76,33,69,68,48,34,50,50,54,38,50,35,28,35,51,12,44,28,40,70,56,83,131

InterPro domains:
  IPR003347 JmjC domain [PF08007] (104-219)
  IPR003347 JmjC domain [PS51184] (101-229)
  IPR003347 JmjC domain [SM00558] (101-229)
  IPR039994 Histone lysine demethylase/ribosomal histidine hydroxylase NO66-like [PTHR13096] (10-230)
  IPR046799 ROXA-like, winged helix [PF20514] (266-384)

Sequence (776 aa):
MTSDIPLQILGGISAREFLRDYWQKKPLLIRQAIPGFQSPISPDELAGLSLEEDVESRLVIEHGESPWELRRGPFTEDTYQQLPERDWTLLVQAVDQLVPDVAELIEHFRFLPNWRIDDVMISYAAPGGGVGPHFDNYDVFLLQAHGQRRWRIGQMCDSESPMLAHGDLRILADFQGTEEWVLEPGDMLYLPPRLAHFGTAEDACMTYSVGFRAPSAAEVLTHFTDFLAQFLPDEERYSDADLQPSDDPFQIQSDALDRLKALLAEHMSDERLLLTWFGQFMTEPRYPERVEGPELSEDELLSALEDGAILVRNPAARLAWSEVDIGLLLFASGQSRLLPSKLNELLKLICSADALHVENVGRWLSDEDGRALLCELVKQGSLEFADEMTSDIPLQILGGISAREFLRDYWQKKPLLIRQAIPGFQSPISPDELAGLSLEEDVESRLVIEHGESPWELRRGPFTEDTYQQLPERDWTLLVQAVDQLVPDVAELIEHFRFLPNWRIDDVMISYAAPGGGVGPHFDNYDVFLLQAHGQRRWRIGQMCDSESPMLAHGDLRILADFQGTEEWVLEPGDMLYLPPRLAHFGTAEDACMTYSVGFRAPSAAEVLTHFTDFLAQFLPDEERYSDADLQPSDDPFQIQSDALDRLKALLAEHMSDERLLLTWFGQFMTEPRYPERVEGPELSEDELLSALEDGAILVRNPAARLAWSEVDIGLLLFASGQSRLLPSKLNELLKLICSADALHVENVGRWLSDEDGRALLCELVKQGSLEFADE

Secondary structure (DSSP, 8-state):
-GGGSEEGGGTTEEHHHHHHHTTTTS-EEETTSSTT---SS-HHHHHHHTTSTTS-EEEEEEESSSEEEEEES---HHHHHTS-SSSEEEEES-GGGT-HHHHGGGGGGTTS-GGGEEEEEEEEE-TT----SB--SSEEEEEEEES-EEEEEEEE--TTS-B-S-SS---BSS----EEEEE-TT-EEEE-TTEEEEEEESSSEEEEEEEE---BHHHHHHHHHHHHHTT--TT-B---TT----S-TTB--HHHHHHHHHHHHHHHT-HHHHHHHHHHHHH--S-GGG-------HHHHHHHHHTT--EEE-TT--EEEEEETTEEEEEETTEEEEE-GGGHHHHHHHHH-S-B-HHHHHHHHSSHHHHHHHHHHHHHTSEEE---/-GGGSB-GGGTT-BHHHHHHHTTTTS-EEETTSSTT---SS-HHHHHHHTTSTTS-EEEEEEESSSEEEEEES---HHHHHSS-SSSEEEEES-GGGT-HHHHGGGGGGTTS-GGGEEEEEEEEE-TT-B--SB--SSEEEEEEEES-EEEEEEEE--TTS-B-S-SS---BSS----EEEEE-TT-EEEE-TTEEEEEEESSSEEEEEEEE---BHHHHHHHHHHHHHTT--TT-B---TT----S-TTB--HHHHHHHHHHHHHHHT-HHHHHHHHHHHHH--SSGGG-------HHHHHHHHHTT--EEE-TT--EEEEEETTEEEEEETTEEEEE-GGGHHHHHHHHH-S-B-HHHHHHHHSSHHHHHHHHHHHHHTSEEE---